Protein 1RWI (pdb70)

Radius of gyration: 24.9 Å; Cα contacts (8 Å, |Δi|>4): 1500; chains: 2; bounding box: 54×51×71 Å

CATH classification: 2.120.10.30

Solvent-accessible surface area: 21336 Å² total; per-residue (Å²): 92,66,72,13,90,25,105,68,47,147,34,181,10,12,0,10,3,8,7,22,21,105,82,40,27,6,7,0,0,3,17,25,162,161,7,56,0,0,55,26,100,63,80,68,24,50,21,93,54,9,90,39,0,4,11,12,14,25,35,72,82,16,22,3,21,0,0,1,26,80,63,63,0,2,11,7,54,70,78,38,103,120,38,78,77,37,58,25,101,51,12,43,52,0,3,10,11,9,27,25,117,158,20,5,6,5,0,0,0,5,14,59,73,50,0,0,58,6,52,70,89,40,167,104,39,79,81,27,79,24,94,59,17,57,15,0,18,5,8,7,20,18,104,85,31,12,5,8,0,0,0,13,48,57,39,50,1,0,44,9,39,46,132,50,101,90,46,52,84,26,58,20,82,136,16,21,13,0,6,7,15,11,22,11,96,51,13,6,3,9,0,0,9,76,61,51,70,70,1,9,70,8,102,72,86,35,110,91,18,78,81,11,100,25,120,38,20,66,38,0,9,10,10,10,27,26,55,41,61,7,6,9,0,0,0,40,40,60,45,50,0,0,58,31,74,23,127,132,133,54,65,151,78,216,97,45,67,80,14,94,39,84,83,49,142,42,69,13,19,0,12,3,11,7,24,16,59,21,39,24,5,8,0,0,2,39,23,144,69,15,82,0,0,54,22,80,82,26,73,68,28,51,20,101,59,6,78,35,0,17,11,9,11,18,26,63,81,17,24,5,19,0,0,0,42,77,61,51,0,0,11,7,53,73,85,38,105,119,46,78,86,41,65,26,105,48,12,52,98,0,21,12,11,9,24,18,112,156,17,4,4,5,0,0,0,63,31,58,73,53,0,0,62,5,52,73,92,33,76,108,41,75,78,19,60,22,89,61,14,55,43,0,33,5,8,8,22,20,102,84,29,22,5,8,0,0,0,24,81,58,75,54,0,0,44,8,52,54,111,50,90,86,41,54,82,28,61,22,75,136,15,75,30,0,9,6,14,8,21,10,104,53,17,6,3,12,0,0,8,23,86,61,66,58,0,8,68,6,102,72,90,35,111,87,19,78,85,10,103,23,100,60,17,65,46,0,47,11,8,9,23,23,42,17,62,6,6,11,0,0,0,63,41,61,70,51,0,0,67,21,63,22,129,47,95,66,18,41,53,52

B-factor: mean 26.28, std 7.86, range [11.25, 54.92]

Secondary structure (DSSP, 8-state):
-EEE----S--S---EEEEEE-TT--EEEEE-SSS-EEEEE--EEE----S--S---EEE-TT--EEEEETTTEEEEE-TT-S--EE----S--SEEEEEE-TT--EEEEEGGGTEEEEE-TT-SS-EE----S--S--EEEE-TT--EEEEEGGGTEEEEE-TTT--EEE---SS--SEEEEEE-TT--EEEEETTTTEEEEE-TT-S--EE----S---EEEEEE-TT--EEEEEGGGTEEEEEPPPGGGG---/-EE----S-SS---EEEEEE-TT--EEEEE-SSS-EEEEE--EE----S--S---EEE-TT--EEEEETTTEEEEE-TT-S--EE----S-SSEEEEEE-TT--EEEEEGGGTEEEEE-TT--S-EE----S--S---EEE-TT--EEEEEGGGTEEEEE-TTT--EEE---SS--SEEEEEE-TT--EEEEETTTS-EEEE-TT-S--EE----S-S-EEEEEE-TT--EEEEEGGGTEEEEEPPPGGGS---

Foldseek 3Di:
DDFDPLDDDDDQQLFQEWEAEPLRWIWTWRADCDIFIAIRVGDTQQDPDAGGKAEWYAAHQGKIWIAHQVFWIWIDGPPHNDIDTAQDPDAHGWHAWEAANQGKIWICSQVVQWIWIAGPPGNDIDTQPDPDAHRWHYWEAEHQGKIWICSQVVQFIWIQDPVVSDIDTAQEPPGHRWAEWYAAHQRKIWIDHQPDQWIWIDGPPDNYIDTDPDPDADRFHYWYADQLRKIWTCRSVVSTIDIDGDPPVSNDDD/DKDFDDAPPDPDQQLFAEWEAEQLGKIWTWRADQPIWIWIVNVIDTALDPRAGRKAAWYAANQRKIWIDGQVFWIWIDGPPDNDIDTAQDPDQHGWHAWEAENQRKIWICSQVVQWIWIDGVPDNDIDTQPDPDAHRWHYWEAENLGKIWIRSQVVQWIWIQDPVPSDIDTDQEDPGHRWAAWYAAHQRKIWTARQVVQWIWIDGPPDNYIGTDPDPDAHRFHYWYAYQLRKIWTCRSVVSTIMIDGDDPVSNDPD

InterPro domains:
  IPR000719 Protein kinase domain [PF00069] (15-262)
  IPR000719 Protein kinase domain [PS50011] (15-276)
  IPR000719 Protein kinase domain [SM00220] (15-276)
  IPR001258 NHL repeat [PF01436] (468-489)
  IPR001258 NHL repeat [PF01436] (509-535)
  IPR001258 NHL repeat [PF01436] (551-577)
  IPR001258 NHL repeat [PF01436] (596-619)
  IPR001258 NHL repeat [PF01436] (635-661)
  IPR001258 NHL repeat [PS51125] (414-456)
  IPR001258 NHL repeat [PS51125] (461-497)
  IPR001258 NHL repeat [PS51125] (498-539)
  IPR001258 NHL repeat [PS51125] (540-581)
  IPR001258 NHL repeat [PS51125] (582-623)
  IPR001258 NHL repeat [PS51125] (624-664)
  IPR008271 Serine/threonine-protein kinase, active site [PS00108] (134-146)
  IPR011009 Protein kinase-like domain superfamily [SSF56112] (12-276)
  IPR011042 Six-bladed beta-propeller, TolB-like [G3DSA:2.120.10.30] (403-664)
 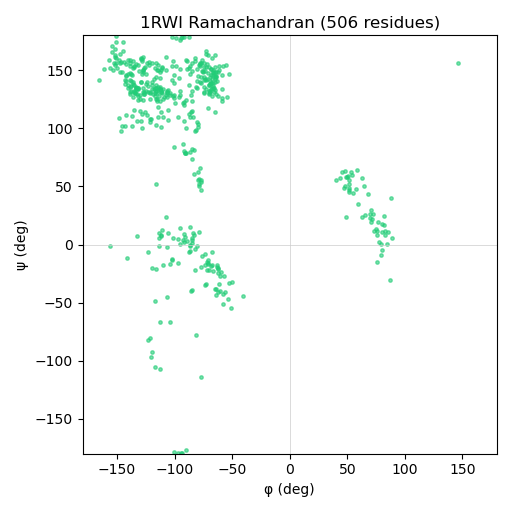 IPR017441 Protein kinase, ATP binding site [PS00107] (21-44)
  IPR035016 Protein kinase PknD, NHL repeat domain [cd14952] (414-663)

GO terms:
  GO:0004672 protein kinase activity (F, IDA)
  GO:0004674 protein serine/threonine kinase activity (F, IDA)
  GO:0030145 manganese ion binding (F, IDA)
  GO:0045717 negative regulation of fatty acid biosynthetic process (P, IDA)
  GO:0016036 cellular response to phosphate starvation (P, IDA)
  GO:0005576 extracellular region (C, HDA)
  GO:0005886 plasma membrane (C, HDA)
  GO:0005515 protein binding (F, IPI)
  GO:0106310 protein serine kinase activity (F, EXP)

Organism: Mycobacterium tuberculosis (strain ATCC 25618 / H37Rv) (NCBI:txid83332)

Nearest PDB structures (foldseek):
  1rwi-assembly1_B  TM=9.974E-01  e=2.383E-46  Mycobacterium tuberculosis
  1rwl-assembly1_A  TM=9.803E-01  e=3.860E-46  Mycobacterium tuberculosis
  6qsd-assembly1_A  TM=9.602E-01  e=9.774E-35  synthetic construct
  6rem-assembly1_A  TM=9.540E-01  e=2.431E-34  synthetic construct
  7zcj-assembly1_A  TM=9.546E-01  e=5.430E-34  synthetic construct

Structure (mmCIF, N/CA/C/O backbone):
data_1RWI
#
_entry.id   1RWI
#
_cell.length_a   43.9400
_cell.length_b   94.5800
_cell.length_c   71.7700
_cell.angle_alpha   90.0000
_cell.angle_beta   98.1000
_cell.angle_gamma   90.0000
#
_symmetry.space_group_name_H-M   'P 1 21 1'
#
loop_
_entity.id
_entity.type
_entity.pdbx_description
1 polymer 'Serine/threonine-protein kinase pknD'
2 non-polymer 'CADMIUM ION'
3 water water
#
loop_
_atom_site.group_PDB
_atom_site.id
_atom_site.type_symbol
_atom_site.label_atom_id
_atom_site.label_alt_id
_atom_site.label_comp_id
_atom_site.label_asym_id
_atom_site.label_entity_id
_atom_site.label_seq_id
_atom_site.pdbx_PDB_ins_code
_atom_site.Cartn_x
_atom_site.Cartn_y
_atom_site.Cartn_z
_atom_site.occupancy
_atom_site.B_iso_or_equiv
_atom_site.auth_seq_id
_atom_site.auth_comp_id
_atom_site.auth_asym_id
_atom_site.auth_atom_id
_atom_site.pdbx_PDB_model_num
ATOM 1 N N . GLN A 1 12 ? 1.511 18.285 38.178 1.00 39.10 12 GLN B N 1
ATOM 2 C CA . GLN A 1 12 ? 1.611 17.080 39.087 1.00 38.76 12 GLN B CA 1
ATOM 3 C C . GLN A 1 12 ? 0.726 15.904 38.653 1.00 38.64 12 GLN B C 1
ATOM 4 O O . GLN A 1 12 ? -0.475 16.059 38.459 1.00 38.49 12 GLN B O 1
ATOM 10 N N . THR A 1 13 ? 1.333 14.722 38.567 1.00 38.21 13 THR B N 1
ATOM 11 C CA . THR A 1 13 ? 0.720 13.523 38.001 1.00 38.40 13 THR B CA 1
ATOM 12 C C . THR A 1 13 ? 0.966 12.284 38.895 1.00 37.92 13 THR B C 1
ATOM 13 O O . THR A 1 13 ? 2.107 12.016 39.275 1.00 36.83 13 THR B O 1
ATOM 17 N N . VAL A 1 14 ? -0.094 11.535 39.211 1.00 37.91 14 VAL B N 1
ATOM 18 C CA . VAL A 1 14 ? 0.027 10.243 39.909 1.00 37.91 14 VAL B CA 1
ATOM 19 C C . VAL A 1 14 ? 0.288 9.129 38.882 1.00 38.63 14 VAL B C 1
ATOM 20 O O . VAL A 1 14 ? -0.487 8.957 37.940 1.00 38.43 14 VAL B O 1
ATOM 24 N N . LEU A 1 15 ? 1.389 8.395 39.052 1.00 38.98 15 LEU B N 1
ATOM 25 C CA . LEU A 1 15 ? 1.738 7.290 38.170 1.00 39.84 15 LEU B CA 1
ATOM 26 C C . LEU A 1 15 ? 0.763 6.122 38.340 1.00 40.84 15 LEU B C 1
ATOM 27 O O . LEU A 1 15 ? 0.368 5.800 39.462 1.00 40.28 15 LEU B O 1
ATOM 32 N N . PRO A 1 16 ? 0.371 5.496 37.230 1.00 42.27 16 PRO B N 1
ATOM 33 C CA . PRO A 1 16 ? -0.611 4.410 37.274 1.00 43.30 16 PRO B CA 1
ATOM 34 C C . PRO A 1 16 ? 0.033 3.067 37.615 1.00 44.24 16 PRO B C 1
ATOM 35 O O . PRO A 1 16 ? 0.329 2.275 36.721 1.00 44.43 16 PRO B O 1
ATOM 39 N N . PHE A 1 17 ? 0.264 2.824 38.900 1.00 45.65 17 PHE B N 1
ATOM 40 C CA . PHE A 1 17 ? 0.769 1.531 39.352 1.00 46.66 17 PHE B CA 1
ATOM 41 C C . PHE A 1 17 ? -0.454 0.688 39.632 1.00 48.48 17 PHE B C 1
ATOM 42 O O . PHE A 1 17 ? -0.870 0.522 40.783 1.00 49.22 17 PHE B O 1
ATOM 50 N N . THR A 1 18 ? -1.019 0.172 38.543 1.00 50.19 18 THR B N 1
ATOM 51 C CA . THR A 1 18 ? -2.272 -0.576 38.544 1.00 51.40 18 THR B CA 1
ATOM 52 C C . THR A 1 18 ? -2.017 -1.969 37.953 1.00 52.01 18 THR B C 1
ATOM 53 O O . THR A 1 18 ? -1.036 -2.177 37.220 1.00 52.91 18 THR B O 1
ATOM 57 N N . GLY A 1 19 ? -2.882 -2.924 38.287 1.00 52.40 19 GLY B N 1
ATOM 58 C CA . GLY A 1 19 ? -2.750 -4.282 37.787 1.00 52.51 19 GLY B CA 1
ATOM 59 C C . GLY A 1 19 ? -1.853 -5.115 38.681 1.00 52.52 19 GLY B C 1
ATOM 60 O O . GLY A 1 19 ? -1.029 -5.893 38.182 1.00 52.79 19 GLY B O 1
ATOM 61 N N . ILE A 1 20 ? -1.997 -4.929 39.999 1.00 52.40 20 ILE B N 1
ATOM 62 C CA . ILE A 1 20 ? -1.275 -5.723 41.004 1.00 52.05 20 ILE B CA 1
ATOM 63 C C . ILE A 1 20 ? -2.192 -6.088 42.177 1.00 51.72 20 ILE B C 1
ATOM 64 O O . ILE A 1 20 ? -3.082 -5.315 42.536 1.00 51.47 20 ILE B O 1
ATOM 69 N N . ASP A 1 21 ? -1.964 -7.265 42.775 1.00 51.35 21 ASP B N 1
ATOM 70 C CA . ASP A 1 21 ? -2.809 -7.749 43.886 1.00 50.80 21 ASP B CA 1
ATOM 71 C C . ASP A 1 21 ? -2.557 -6.978 45.188 1.00 49.75 21 ASP B C 1
ATOM 72 O O . ASP A 1 21 ? -3.487 -6.734 45.977 1.00 50.18 21 ASP B O 1
ATOM 77 N N . PHE A 1 22 ? -1.299 -6.576 45.369 1.00 47.76 22 PHE B N 1
ATOM 78 C CA . PHE A 1 22 ? -0.742 -6.206 46.668 1.00 45.86 22 PHE B CA 1
ATOM 79 C C . PHE A 1 22 ? -0.679 -4.693 46.847 1.00 44.26 22 PHE B C 1
ATOM 80 O O . PHE A 1 22 ? -0.656 -3.946 45.870 1.00 44.11 22 PHE B O 1
ATOM 88 N N . ARG A 1 23 ? -0.637 -4.262 48.105 1.00 41.99 23 ARG B N 1
ATOM 89 C CA . ARG A 1 23 ? -0.489 -2.851 48.450 1.00 40.57 23 ARG B CA 1
ATOM 90 C C . ARG A 1 23 ? 0.887 -2.368 47.979 1.00 37.71 23 ARG B C 1
ATOM 91 O O . ARG A 1 23 ? 1.891 -3.049 48.193 1.00 37.35 23 ARG B O 1
ATOM 99 N N . LEU A 1 24 ? 0.939 -1.211 47.314 1.00 34.46 24 LEU B N 1
ATOM 100 C CA . LEU A 1 24 ? 2.183 -0.784 46.665 1.00 31.75 24 LEU B CA 1
ATOM 101 C C . LEU A 1 24 ? 3.290 -0.532 47.706 1.00 29.29 24 LEU B C 1
ATOM 102 O O . LEU A 1 24 ? 4.434 -0.926 47.503 1.00 28.86 24 LEU B O 1
ATOM 107 N N . SER A 1 25 ? 2.923 0.132 48.793 1.00 27.51 25 SER B N 1
ATOM 108 C CA . SER A 1 25 ? 3.808 0.385 49.930 1.00 26.25 25 SER B CA 1
ATOM 109 C C . SER A 1 25 ? 5.208 0.829 49.494 1.00 25.31 25 SER B C 1
ATOM 110 O O . SER A 1 25 ? 6.212 0.206 49.857 1.00 23.83 25 SER B O 1
ATOM 113 N N . PRO A 1 26 ? 5.297 1.915 48.722 1.00 23.73 26 PRO B N 1
ATOM 114 C CA . PRO A 1 26 ? 6.575 2.305 48.126 1.00 23.52 26 PRO B CA 1
ATOM 115 C C . PRO A 1 26 ? 7.590 2.737 49.187 1.00 22.54 26 PRO B C 1
ATOM 116 O O . PRO A 1 26 ? 7.210 3.512 50.042 1.00 23.19 26 PRO B O 1
ATOM 120 N N . SER A 1 27 ? 8.832 2.280 49.099 1.00 22.42 27 SER B N 1
ATOM 121 C CA . SER A 1 27 ? 9.905 2.720 49.999 1.00 22.61 27 SER B CA 1
ATOM 122 C C . SER A 1 27 ? 11.106 3.307 49.272 1.00 23.16 27 SER B C 1
ATOM 123 O O . SER A 1 27 ? 12.016 3.809 49.904 1.00 23.60 27 SER B O 1
ATOM 126 N N . GLY A 1 28 ? 11.101 3.235 47.950 1.00 22.06 28 GLY B N 1
ATOM 127 C CA . GLY A 1 28 ? 12.209 3.674 47.133 1.00 21.71 28 GLY B CA 1
ATOM 128 C C . GLY A 1 28 ? 11.684 3.870 45.716 1.00 21.01 28 GLY B C 1
ATOM 129 O O . GLY A 1 28 ? 10.709 3.244 45.333 1.00 20.25 28 GLY B O 1
ATOM 130 N N . VAL A 1 29 ? 12.312 4.783 44.976 1.00 20.72 29 VAL B N 1
ATOM 131 C CA . VAL A 1 29 ? 11.934 5.083 43.589 1.00 20.89 29 VAL B CA 1
ATOM 132 C C . VAL A 1 29 ? 13.178 5.371 42.765 1.00 20.77 29 VAL B C 1
ATOM 133 O O . VAL A 1 29 ? 14.116 6.011 43.232 1.00 19.40 29 VAL B O 1
ATOM 137 N N . ALA A 1 30 ? 13.161 4.900 41.520 1.00 21.74 30 ALA B N 1
ATOM 138 C CA . ALA A 1 30 ? 14.251 5.110 40.596 1.00 21.95 30 ALA B CA 1
ATOM 139 C C . ALA A 1 30 ? 13.707 5.148 39.165 1.00 22.35 30 ALA B C 1
ATOM 140 O O . ALA A 1 30 ? 12.688 4.557 38.853 1.00 22.90 30 ALA B O 1
ATOM 142 N N . VAL A 1 31 ? 14.409 5.875 38.323 1.00 23.75 31 VAL B N 1
ATOM 143 C CA . VAL A 1 31 ? 14.056 6.056 36.925 1.00 24.54 31 VAL B CA 1
ATOM 144 C C . VAL A 1 31 ? 15.304 5.840 36.066 1.00 24.99 31 VAL B C 1
ATOM 145 O O . VAL A 1 31 ? 16.351 6.397 36.345 1.00 24.81 31 VAL B O 1
ATOM 149 N N . ASP A 1 32 ? 15.195 5.003 35.030 1.00 26.99 32 ASP B N 1
ATOM 150 C CA . ASP A 1 32 ? 16.298 4.713 34.127 1.00 28.62 32 ASP B CA 1
ATOM 151 C C . ASP A 1 32 ? 16.261 5.624 32.900 1.00 30.50 32 ASP B C 1
ATOM 152 O O . ASP A 1 32 ? 15.391 6.486 32.794 1.00 29.55 32 ASP B O 1
ATOM 157 N N . SER A 1 33 ? 17.244 5.410 32.019 1.00 32.77 33 SER B N 1
ATOM 158 C CA . SER A 1 33 ? 17.400 6.074 30.709 1.00 34.19 33 SER B CA 1
ATOM 159 C C . SER A 1 33 ? 16.127 6.272 29.922 1.00 34.82 33 SER B C 1
ATOM 160 O O . SER A 1 33 ? 15.928 7.347 29.339 1.00 36.84 33 SER B O 1
ATOM 163 N N . ALA A 1 34 ? 15.303 5.226 29.882 1.00 34.77 34 ALA B N 1
ATOM 164 C CA . ALA A 1 34 ? 14.104 5.132 29.061 1.00 34.62 34 ALA B CA 1
ATOM 165 C C . ALA A 1 34 ? 12.822 5.585 29.727 1.00 34.05 34 ALA B C 1
ATOM 166 O O . ALA A 1 34 ? 11.742 5.358 29.177 1.00 35.05 34 ALA B O 1
ATOM 168 N N . GLY A 1 35 ? 12.913 6.192 30.913 1.00 32.28 35 GLY B N 1
ATOM 169 C CA . GLY A 1 35 ? 11.731 6.574 31.665 1.00 31.03 35 GLY B CA 1
ATOM 170 C C . GLY A 1 35 ? 10.929 5.469 32.333 1.00 29.51 35 GLY B C 1
ATOM 171 O O . GLY A 1 35 ? 9.806 5.722 32.757 1.00 28.53 35 GLY B O 1
ATOM 172 N N . ASN A 1 36 ? 11.468 4.252 32.405 1.00 28.82 36 ASN B N 1
ATOM 173 C CA . ASN A 1 36 ? 10.835 3.184 33.182 1.00 27.83 36 ASN B CA 1
ATOM 174 C C . ASN A 1 36 ? 10.919 3.584 34.669 1.00 26.72 36 ASN B C 1
ATOM 175 O O . ASN A 1 36 ? 11.917 4.063 35.062 1.00 25.79 36 ASN B O 1
ATOM 180 N N . VAL A 1 37 ? 9.896 3.385 35.474 1.00 26.84 37 VAL B N 1
ATOM 181 C CA . VAL A 1 37 ? 9.963 3.777 36.896 1.00 26.87 37 VAL B CA 1
ATOM 182 C C . VAL A 1 37 ? 9.984 2.502 37.758 1.00 27.08 37 VAL B C 1
ATOM 183 O O . VAL A 1 37 ? 9.186 1.613 37.547 1.00 28.14 37 VAL B O 1
ATOM 187 N N . TYR A 1 38 ? 10.922 2.430 38.693 1.00 26.88 38 TYR B N 1
ATOM 188 C CA . TYR A 1 38 ? 11.093 1.260 39.542 1.00 26.97 38 TYR B CA 1
ATOM 189 C C . TYR A 1 38 ? 10.805 1.696 40.983 1.00 26.24 38 TYR B C 1
ATOM 190 O O . TYR A 1 38 ? 11.292 2.742 41.438 1.00 24.45 38 TYR B O 1
ATOM 199 N N . VAL A 1 39 ? 10.030 0.878 41.688 1.00 26.24 39 VAL B N 1
ATOM 200 C CA . VAL A 1 39 ? 9.643 1.148 43.062 1.00 26.11 39 VAL B CA 1
ATOM 201 C C . VAL A 1 39 ? 9.896 -0.129 43.900 1.00 25.38 39 VAL B C 1
ATOM 202 O O . VAL A 1 39 ? 9.562 -1.229 43.468 1.00 25.60 39 VAL B O 1
ATOM 206 N N . THR A 1 40 ? 10.494 0.028 45.074 1.00 24.22 40 THR B N 1
ATOM 207 C CA . THR A 1 40 ? 10.499 -1.039 46.074 1.00 23.71 40 THR B CA 1
ATOM 208 C C . THR A 1 40 ? 9.171 -1.024 46.807 1.00 23.51 40 THR B C 1
ATOM 209 O O . THR A 1 40 ? 8.682 0.020 47.209 1.00 23.73 40 THR B O 1
ATOM 213 N N . SER A 1 41 ? 8.594 -2.202 46.974 1.00 24.27 41 SER B N 1
ATOM 214 C CA . SER A 1 41 ? 7.316 -2.391 47.612 1.00 24.82 41 SER B CA 1
ATOM 215 C C . SER A 1 41 ? 7.609 -3.079 48.934 1.00 25.95 41 SER B C 1
ATOM 216 O O . SER A 1 41 ? 8.024 -4.235 48.962 1.00 25.69 41 SER B O 1
ATOM 219 N N . GLU A 1 42 ? 7.414 -2.331 50.007 1.00 27.55 42 GLU B N 1
ATOM 220 C CA . GLU A 1 42 ? 7.889 -2.695 51.330 1.00 29.38 42 GLU B CA 1
ATOM 221 C C . GLU A 1 42 ? 6.847 -3.510 52.071 1.00 31.07 42 GLU B C 1
ATOM 222 O O . GLU A 1 42 ? 5.858 -2.976 52.576 1.00 32.01 42 GLU B O 1
ATOM 228 N N . GLY A 1 43 ? 7.051 -4.817 52.082 1.00 32.85 43 GLY B N 1
ATOM 229 C CA . GLY A 1 43 ? 6.303 -5.725 52.931 1.00 33.51 43 GLY B CA 1
ATOM 230 C C . GLY A 1 43 ? 7.197 -6.862 53.393 1.00 34.11 43 GLY B C 1
ATOM 231 O O . GLY A 1 43 ? 8.358 -6.990 52.961 1.00 34.15 43 GLY B O 1
ATOM 232 N N . MET A 1 44 ? 6.675 -7.699 54.278 1.00 35.35 44 MET B N 1
ATOM 233 C CA . MET A 1 44 ? 7.430 -8.911 54.730 1.00 36.42 44 MET B CA 1
ATOM 234 C C . MET A 1 44 ? 7.832 -9.695 53.456 1.00 35.83 44 MET B C 1
ATOM 235 O O . MET A 1 44 ? 8.987 -10.117 53.283 1.00 35.69 44 MET B O 1
ATOM 240 N N . TYR A 1 45 ? 6.825 -9.851 52.582 1.00 34.77 45 TYR B N 1
ATOM 241 C CA . TYR A 1 45 ? 7.104 -10.180 51.176 1.00 34.03 45 TYR B CA 1
ATOM 242 C C . TYR A 1 45 ? 7.528 -8.937 50.355 1.00 31.95 45 TYR B C 1
ATOM 243 O O . TYR A 1 45 ? 6.707 -8.134 49.955 1.00 31.67 45 TYR B O 1
ATOM 252 N N . GLY A 1 46 ? 8.812 -8.805 50.069 1.00 30.18 46 GLY B N 1
ATOM 253 C CA . GLY A 1 46 ? 9.300 -7.643 49.348 1.00 28.44 46 GLY B CA 1
ATOM 254 C C . GLY A 1 46 ? 9.219 -7.797 47.839 1.00 27.86 46 GLY B C 1
ATOM 255 O O . GLY A 1 46 ? 9.407 -8.897 47.289 1.00 26.55 46 GLY B O 1
ATOM 256 N N . ARG A 1 47 ? 8.975 -6.687 47.153 1.00 26.80 47 ARG B N 1
ATOM 257 C CA . ARG A 1 47 ? 9.010 -6.676 45.692 1.00 27.05 47 ARG B CA 1
ATOM 258 C C . ARG A 1 47 ? 9.683 -5.410 45.135 1.00 27.27 47 ARG B C 1
ATOM 259 O O . ARG A 1 47 ? 9.761 -4.375 45.808 1.00 25.23 47 ARG B O 1
ATOM 267 N N . VAL A 1 48 ? 10.189 -5.522 43.911 1.00 27.46 48 VAL B N 1
ATOM 268 C CA . VAL A 1 48 ? 10.553 -4.371 43.097 1.00 27.72 48 VAL B CA 1
ATOM 269 C C . VAL A 1 48 ? 9.593 -4.412 41.912 1.00 29.88 48 VAL B C 1
ATOM 270 O O . VAL A 1 48 ? 9.566 -5.397 41.153 1.00 28.86 48 VAL B O 1
ATOM 274 N N . VAL A 1 49 ? 8.782 -3.359 41.795 1.00 31.34 49 VAL B N 1
ATOM 275 C CA . VAL A 1 49 ? 7.795 -3.196 40.734 1.00 32.77 49 VAL B CA 1
ATOM 276 C C . VAL A 1 49 ? 8.321 -2.215 39.679 1.00 33.56 49 VAL B C 1
ATOM 277 O O . VAL A 1 49 ? 8.958 -1.206 40.005 1.00 32.96 49 VAL B O 1
ATOM 281 N N . LYS A 1 50 ? 8.051 -2.505 38.413 1.00 34.17 50 LYS B N 1
ATOM 282 C CA . LYS A 1 50 ? 8.470 -1.647 37.311 1.00 34.77 50 LYS B CA 1
ATOM 283 C C . LYS A 1 50 ? 7.247 -1.185 36.507 1.00 35.74 50 LYS B C 1
ATOM 284 O O . LYS A 1 50 ? 6.410 -1.991 36.125 1.00 35.00 50 LYS B O 1
ATOM 290 N N . LEU A 1 51 ? 7.157 0.122 36.261 1.00 36.49 51 LEU B N 1
ATOM 291 C CA . LEU A 1 51 ? 6.150 0.706 35.370 1.00 37.06 51 LEU B CA 1
ATOM 292 C C . LEU A 1 51 ? 6.848 1.105 34.069 1.00 37.46 51 LEU B C 1
ATOM 293 O O . LEU A 1 51 ? 7.630 2.048 34.049 1.00 37.13 51 LEU B O 1
ATOM 298 N N . ALA A 1 52 ? 6.603 0.354 32.991 1.00 38.12 52 ALA B N 1
ATOM 299 C CA . ALA A 1 52 ? 7.239 0.628 31.692 1.00 38.25 52 ALA B CA 1
ATOM 300 C C . ALA A 1 52 ? 6.460 1.683 30.921 1.00 38.18 52 ALA B C 1
ATOM 301 O O . ALA A 1 52 ? 5.442 2.181 31.405 1.00 38.68 52 ALA B O 1
ATOM 303 N N . THR A 1 58 ? 2.990 -2.439 34.060 1.00 45.52 58 THR B N 1
ATOM 304 C CA . THR A 1 58 ? 3.337 -2.963 35.392 1.00 45.97 58 THR B CA 1
ATOM 305 C C . THR A 1 58 ? 3.857 -4.418 35.392 1.00 45.16 58 THR B C 1
ATOM 306 O O . THR A 1 58 ? 3.117 -5.335 35.040 1.00 45.29 58 THR B O 1
ATOM 310 N N . THR A 1 59 ? 5.121 -4.622 35.777 1.00 43.62 59 THR B N 1
ATOM 311 C CA . THR A 1 59 ? 5.635 -5.959 36.078 1.00 42.74 59 THR B CA 1
ATOM 312 C C . THR A 1 59 ? 6.302 -6.005 37.463 1.00 41.77 59 THR B C 1
ATOM 313 O O . THR A 1 59 ? 6.848 -5.013 37.935 1.00 41.24 59 THR B O 1
ATOM 317 N N . VAL A 1 60 ? 6.251 -7.168 38.101 1.00 40.15 60 VAL B N 1
ATOM 318 C CA . VAL A 1 60 ? 7.054 -7.428 39.283 1.00 38.92 60 VAL B CA 1
ATOM 319 C C . VAL A 1 60 ? 8.349 -8.088 38.814 1.00 38.10 60 VAL B C 1
ATOM 320 O O . VAL A 1 60 ? 8.325 -9.123 38.148 1.00 37.96 60 VAL B O 1
ATOM 324 N N . LEU A 1 61 ? 9.483 -7.468 39.124 1.00 36.82 61 LEU B N 1
ATOM 325 C CA . LEU A 1 61 ? 10.796 -7.966 38.736 1.00 36.54 61 LEU B CA 1
ATOM 326 C C . LEU A 1 61 ? 11.116 -9.304 39.463 1.00 36.28 61 LEU B C 1
ATOM 327 O O . LEU A 1 61 ? 10.674 -9.490 40.599 1.00 35.57 61 LEU B O 1
ATOM 332 N N . PRO A 1 62 ? 11.859 -10.220 38.884 1.00 35.43 62 PRO B N 1
ATOM 333 C CA . PRO A 1 62 ? 12.099 -11.544 39.503 1.00 34.96 62 PRO B CA 1
ATOM 334 C C . PRO A 1 62 ? 13.229 -11.565 40.531 1.00 34.33 62 PRO B C 1
ATOM 335 O O . PRO A 1 62 ? 14.239 -12.263 40.369 1.00 33.96 62 PRO B O 1
ATOM 339 N N . PHE A 1 63 ? 13.063 -10.776 41.591 1.00 33.31 63 PHE B N 1
ATOM 340 C CA . PHE A 1 63 ? 13.972 -10.844 42.735 1.00 32.38 63 PHE B CA 1
ATOM 341 C C . PHE A 1 63 ? 13.393 -11.929 43.646 1.00 31.81 63 PHE B C 1
ATOM 342 O O . PHE A 1 63 ? 12.182 -12.134 43.661 1.00 32.63 63 PHE B O 1
ATOM 350 N N . ASN A 1 64 ? 14.243 -12.587 44.420 1.00 31.46 64 ASN B N 1
ATOM 351 C CA . ASN A 1 64 ? 13.802 -13.608 45.370 1.00 30.68 64 ASN B CA 1
ATOM 352 C C . ASN A 1 64 ? 14.299 -13.271 46.784 1.00 28.96 64 ASN B C 1
ATOM 353 O O . ASN A 1 64 ? 15.472 -12.991 46.983 1.00 27.68 64 ASN B O 1
ATOM 358 N N . GLY A 1 65 ? 13.414 -13.344 47.762 1.00 27.97 65 GLY B N 1
ATOM 359 C CA . GLY A 1 65 ? 13.835 -13.299 49.154 1.00 27.82 65 GLY B CA 1
ATOM 360 C C . GLY A 1 65 ? 14.083 -11.893 49.688 1.00 27.47 65 GLY B C 1
ATOM 361 O O . GLY A 1 65 ? 14.843 -11.719 50.654 1.00 28.68 65 GLY B O 1
ATOM 362 N N . LEU A 1 66 ? 13.447 -10.891 49.084 1.00 26.37 66 LEU B N 1
ATOM 363 C CA . LEU A 1 66 ? 13.500 -9.524 49.622 1.00 25.14 66 LEU B CA 1
ATOM 364 C C . LEU A 1 66 ? 12.623 -9.402 50.860 1.00 24.25 66 LEU B C 1
ATOM 365 O O . LEU A 1 66 ? 11.461 -9.768 50.850 1.00 24.27 66 LEU B O 1
ATOM 370 N N . TYR A 1 67 ? 13.181 -8.853 51.921 1.00 23.27 67 TYR B N 1
ATOM 371 C CA . TYR A 1 67 ? 12.475 -8.677 53.164 1.00 22.36 67 TYR B CA 1
ATOM 372 C C . TYR A 1 67 ? 12.549 -7.170 53.520 1.00 20.93 67 TYR B C 1
ATOM 373 O O . TYR A 1 67 ? 13.616 -6.686 53.815 1.00 20.25 67 TYR B O 1
ATOM 382 N N . GLN A 1 68 ? 11.420 -6.479 53.471 1.00 21.00 68 GLN B N 1
ATOM 383 C CA . GLN A 1 68 ? 11.357 -5.023 53.687 1.00 21.21 68 GLN B CA 1
ATOM 384 C C . GLN A 1 68 ? 12.419 -4.275 52.872 1.00 20.67 68 GLN B C 1
ATOM 385 O O . GLN A 1 68 ? 13.331 -3.645 53.405 1.00 21.54 68 GLN B O 1
ATOM 391 N N . PRO A 1 69 ? 12.334 -4.358 51.553 1.00 20.72 69 PRO B N 1
ATOM 392 C CA . PRO A 1 69 ? 13.294 -3.643 50.723 1.00 20.13 69 PRO B CA 1
ATOM 393 C C . PRO A 1 69 ? 13.138 -2.122 50.895 1.00 19.51 69 PRO B C 1
ATOM 394 O O . PRO A 1 69 ? 12.022 -1.615 51.084 1.00 19.59 69 PRO B O 1
ATOM 398 N N . GLN A 1 70 ? 14.285 -1.462 50.884 1.00 20.53 70 GLN B N 1
ATOM 399 C CA . GLN A 1 70 ? 14.476 -0.048 51.147 1.00 21.17 70 GLN B CA 1
ATOM 400 C C . GLN A 1 70 ? 14.931 0.653 49.867 1.00 21.80 70 GLN B C 1
ATOM 401 O O . GLN A 1 70 ? 14.152 0.785 48.941 1.00 25.50 70 GLN B O 1
ATOM 407 N N . GLY A 1 71 ? 16.185 1.046 49.781 1.00 22.06 71 GLY B N 1
ATOM 408 C CA . GLY A 1 71 ? 16.686 1.825 48.668 1.00 21.47 71 GLY B CA 1
ATOM 409 C C . GLY A 1 71 ? 16.885 1.017 47.396 1.00 21.13 71 GLY B C 1
ATOM 410 O O . GLY A 1 71 ? 17.183 -0.186 47.438 1.00 19.49 71 GLY B O 1
ATOM 411 N N . LEU A 1 72 ? 16.716 1.700 46.269 1.00 20.85 72 LEU B N 1
ATOM 412 C CA . LEU A 1 72 ? 17.054 1.109 44.984 1.00 21.90 72 LEU B CA 1
ATOM 413 C C . LEU A 1 72 ? 17.625 2.168 44.050 1.00 22.11 72 LEU B C 1
ATOM 414 O O . LEU A 1 72 ? 17.396 3.376 44.202 1.00 18.84 72 LEU B O 1
ATOM 419 N N . ALA A 1 73 ? 18.384 1.680 43.069 1.00 21.86 73 ALA B N 1
ATOM 420 C CA . ALA A 1 73 ? 18.976 2.518 42.065 1.00 22.97 73 ALA B CA 1
ATOM 421 C C . ALA A 1 73 ? 19.050 1.691 40.790 1.00 24.93 73 ALA B C 1
ATOM 422 O O . ALA A 1 73 ? 18.959 0.452 40.818 1.00 24.23 73 ALA B O 1
ATOM 424 N N . VAL A 1 74 ? 19.144 2.388 39.668 1.00 26.34 74 VAL B N 1
ATOM 425 C CA . VAL A 1 74 ? 19.323 1.721 38.381 1.00 28.11 74 VAL B CA 1
ATOM 426 C C . VAL A 1 74 ? 20.392 2.476 37.607 1.00 29.50 74 VAL B C 1
ATOM 427 O O . VAL A 1 74 ? 20.439 3.706 37.657 1.00 28.77 74 VAL B O 1
ATOM 431 N N . ASP A 1 75 ? 21.292 1.737 36.947 1.00 30.36 75 ASP B N 1
ATOM 432 C CA . ASP A 1 75 ? 22.426 2.379 36.265 1.00 31.48 75 ASP B CA 1
ATOM 433 C C . ASP A 1 75 ? 22.116 2.475 34.777 1.00 31.46 75 ASP B C 1
ATOM 434 O O . ASP A 1 75 ? 21.023 2.102 34.350 1.00 30.51 75 ASP B O 1
ATOM 439 N N . GLY A 1 76 ? 23.066 3.010 34.014 1.00 33.10 76 GLY B N 1
ATOM 440 C CA . GLY A 1 76 ? 22.876 3.247 32.590 1.00 33.81 76 GLY B CA 1
ATOM 441 C C . GLY A 1 76 ? 22.624 1.985 31.774 1.00 34.66 76 GLY B C 1
ATOM 442 O O . GLY A 1 76 ? 22.012 2.052 30.704 1.00 35.25 76 GLY B O 1
ATOM 443 N N . ALA A 1 77 ? 23.083 0.839 32.280 1.00 34.43 77 ALA B N 1
ATOM 444 C CA . ALA A 1 77 ? 22.873 -0.459 31.614 1.00 34.14 77 ALA B CA 1
ATOM 445 C C . ALA A 1 77 ? 21.561 -1.129 31.981 1.00 33.46 77 ALA B C 1
ATOM 446 O O . ALA A 1 77 ? 21.267 -2.219 31.505 1.00 33.98 77 ALA B O 1
ATOM 448 N N . GLY A 1 78 ? 20.774 -0.489 32.846 1.00 32.63 78 GLY B N 1
ATOM 449 C CA . GLY A 1 78 ? 19.487 -1.013 33.269 1.00 31.36 78 GLY B CA 1
ATOM 450 C C . GLY A 1 78 ? 19.556 -2.041 34.409 1.00 30.30 78 GLY B C 1
ATOM 451 O O . GLY A 1 78 ? 18.557 -2.675 34.703 1.00 29.53 78 GLY B O 1
ATOM 452 N N . THR A 1 79 ? 20.726 -2.224 35.013 1.00 29.56 79 THR B N 1
ATOM 453 C CA . THR A 1 79 ? 20.855 -3.110 36.185 1.00 29.57 79 THR B CA 1
ATOM 454 C C . THR A 1 79 ? 20.200 -2.417 37.391 1.00 28.84 79 THR B C 1
ATOM 455 O O . THR A 1 79 ? 20.457 -1.239 37.628 1.00 26.93 79 THR B O 1
ATOM 459 N N . VAL A 1 80 ? 19.389 -3.171 38.141 1.00 28.11 80 VAL B N 1
ATOM 460 C CA . VAL A 1 80 ? 18.659 -2.661 39.310 1.00 27.80 80 VAL B CA 1
ATOM 461 C C . VAL A 1 80 ? 19.322 -3.202 40.582 1.00 27.44 80 VAL B C 1
ATOM 462 O O . VAL A 1 80 ? 19.651 -4.388 40.661 1.00 27.35 80 VAL B O 1
ATOM 466 N N . TYR A 1 81 ? 19.559 -2.303 41.537 1.00 26.23 81 TYR B N 1
ATOM 467 C CA . TYR A 1 81 ? 20.301 -2.576 42.759 1.00 24.95 81 TYR B CA 1
ATOM 468 C C . TYR A 1 81 ? 19.364 -2.267 43.912 1.00 24.23 81 TYR B C 1
ATOM 469 O O . TYR A 1 81 ? 18.745 -1.224 43.904 1.00 21.34 81 TYR B O 1
ATOM 478 N N . VAL A 1 82 ? 19.241 -3.175 44.879 1.00 24.02 82 VAL B N 1
ATOM 479 C CA . VAL A 1 82 ? 18.227 -3.049 45.940 1.00 24.22 82 VAL B CA 1
ATOM 480 C C . VAL A 1 82 ? 18.824 -3.474 47.253 1.00 23.28 82 VAL B C 1
ATOM 481 O O . VAL A 1 82 ? 19.511 -4.490 47.306 1.00 22.30 82 VAL B O 1
ATOM 485 N N . THR A 1 83 ? 18.583 -2.685 48.300 1.00 22.49 83 THR B N 1
ATOM 486 C CA . THR A 1 83 ? 18.961 -3.067 49.672 1.00 23.22 83 THR B CA 1
ATOM 487 C C . THR A 1 83 ? 17.726 -3.548 50.408 1.00 22.01 83 THR B C 1
ATOM 488 O O . THR A 1 83 ? 16.614 -3.145 50.111 1.00 22.36 83 THR B O 1
ATOM 492 N N . ASP A 1 84 ? 17.916 -4.402 51.405 1.00 22.07 84 ASP B N 1
ATOM 493 C CA . ASP A 1 84 ? 16.805 -4.834 52.214 1.00 22.11 84 ASP B CA 1
ATOM 494 C C . ASP A 1 84 ? 17.248 -5.187 53.644 1.00 21.69 84 ASP B C 1
ATOM 495 O O . ASP A 1 84 ? 18.420 -5.147 53.948 1.00 20.13 84 ASP B O 1
ATOM 500 N N . PHE A 1 85 ? 16.282 -5.485 54.491 1.00 22.23 85 PHE B N 1
ATOM 501 C CA . PHE A 1 85 ? 16.541 -5.753 55.912 1.00 23.57 85 PHE B CA 1
ATOM 502 C C . PHE A 1 85 ? 16.958 -7.193 56.212 1.00 24.85 85 PHE B C 1
ATOM 503 O O . PHE A 1 85 ? 17.068 -7.591 57.372 1.00 24.46 85 PHE B O 1
ATOM 511 N N . ASN A 1 86 ? 17.232 -7.970 55.167 1.00 25.97 86 ASN B N 1
ATOM 512 C CA . ASN A 1 86 ? 18.087 -9.134 55.329 1.00 26.75 86 ASN B CA 1
ATOM 513 C C . ASN A 1 86 ? 19.573 -8.742 55.259 1.00 26.91 86 ASN B C 1
ATOM 514 O O . ASN A 1 86 ? 20.442 -9.614 55.280 1.00 26.91 86 ASN B O 1
ATOM 519 N N . ASN A 1 87 ? 19.877 -7.435 55.230 1.00 25.85 87 ASN B N 1
ATOM 520 C CA . ASN A 1 87 ? 21.253 -6.928 55.319 1.00 26.42 87 ASN B CA 1
ATOM 521 C C . ASN A 1 87 ? 22.117 -7.254 54.130 1.00 26.71 87 ASN B C 1
ATOM 522 O O . ASN A 1 87 ? 23.291 -7.631 54.250 1.00 27.23 87 ASN B O 1
ATOM 527 N N . ARG A 1 88 ? 21.528 -7.088 52.965 1.00 27.66 88 ARG B N 1
ATOM 528 C CA . ARG A 1 88 ? 22.282 -7.293 51.733 1.00 28.41 88 ARG B CA 1
ATOM 529 C C . ARG A 1 88 ? 21.854 -6.328 50.651 1.00 27.87 88 ARG B C 1
ATOM 530 O O . ARG A 1 88 ? 20.810 -5.683 50.758 1.00 26.73 88 ARG B O 1
ATOM 538 N N . VAL A 1 89 ? 22.688 -6.277 49.616 1.00 27.51 89 VAL B N 1
ATOM 539 C CA . VAL A 1 89 ? 22.418 -5.576 48.374 1.00 27.30 89 VAL B CA 1
ATOM 540 C C . VAL A 1 89 ? 22.348 -6.643 47.297 1.00 27.74 89 VAL B C 1
ATOM 541 O O . VAL A 1 89 ? 23.272 -7.446 47.175 1.00 27.32 89 VAL B O 1
ATOM 545 N N . VAL A 1 90 ? 21.250 -6.680 46.559 1.00 28.20 90 VAL B N 1
ATOM 546 C CA . VAL A 1 90 ? 21.116 -7.595 45.431 1.00 29.56 90 VAL B CA 1
ATOM 547 C C . VAL A 1 90 ? 21.001 -6.808 44.125 1.00 29.99 90 VAL B C 1
ATOM 548 O O . VAL A 1 90 ? 20.525 -5.678 44.110 1.00 28.89 90 VAL B O 1
ATOM 552 N N . THR A 1 91 ? 21.483 -7.404 43.038 1.00 30.56 91 THR B N 1
ATOM 553 C CA . THR A 1 91 ? 21.368 -6.792 41.733 1.00 31.68 91 THR B CA 1
ATOM 554 C C . THR A 1 91 ? 20.739 -7.744 40.731 1.00 32.90 91 THR B C 1
ATOM 555 O O . THR A 1 91 ? 20.898 -8.972 40.822 1.00 32.13 91 THR B O 1
ATOM 559 N N . LEU A 1 92 ? 20.018 -7.164 39.780 1.00 33.49 92 LEU B N 1
ATOM 560 C CA . LEU A 1 92 ? 19.409 -7.905 38.695 1.00 34.47 92 LEU B CA 1
ATOM 561 C C . LEU A 1 92 ? 19.733 -7.171 37.388 1.00 35.38 92 LEU B C 1
ATOM 562 O O . LEU A 1 92 ? 19.195 -6.079 37.136 1.00 34.36 92 LEU B O 1
ATOM 567 N N . ALA A 1 93 ? 20.650 -7.752 36.598 1.00 36.35 93 ALA B N 1
ATOM 568 C CA . ALA A 1 93 ? 20.974 -7.248 35.255 1.00 37.16 93 ALA B CA 1
ATOM 569 C C . ALA A 1 93 ? 19.704 -7.180 34.421 1.00 37.72 93 ALA B C 1
ATOM 570 O O . ALA A 1 93 ? 18.743 -7.887 34.689 1.00 37.55 93 ALA B O 1
ATOM 572 N N . ALA A 1 94 ? 19.687 -6.309 33.419 1.00 38.96 94 ALA B N 1
ATOM 573 C CA . ALA A 1 94 ? 18.474 -6.086 32.631 1.00 39.64 94 ALA B CA 1
ATOM 574 C C . ALA A 1 94 ? 18.074 -7.373 31.907 1.00 40.30 94 ALA B C 1
ATOM 575 O O . ALA A 1 94 ? 18.906 -7.990 31.249 1.00 40.40 94 ALA B O 1
ATOM 577 N N . GLY A 1 95 ? 16.817 -7.788 32.071 1.00 41.00 95 GLY B N 1
ATOM 578 C CA . GLY A 1 95 ? 16.310 -9.011 31.470 1.00 41.84 95 GLY B CA 1
ATOM 579 C C . GLY A 1 95 ? 16.526 -10.295 32.275 1.00 42.43 95 GLY B C 1
ATOM 580 O O . GLY A 1 95 ? 15.708 -11.229 32.174 1.00 43.09 95 GLY B O 1
ATOM 581 N N . SER A 1 96 ? 17.614 -10.349 33.050 1.00 42.04 96 SER B N 1
ATOM 582 C CA . SER A 1 96 ? 18.002 -11.547 33.815 1.00 42.16 96 SER B CA 1
ATOM 583 C C . SER A 1 96 ? 16.945 -12.032 34.809 1.00 41.67 96 SER B C 1
ATOM 584 O O . SER A 1 96 ? 16.092 -11.256 35.264 1.00 41.61 96 SER B O 1
ATOM 587 N N . ASN A 1 97 ? 16.984 -13.331 35.110 1.00 40.72 97 ASN B N 1
ATOM 588 C CA . ASN A 1 97 ? 16.106 -13.919 36.128 1.00 40.70 97 ASN B CA 1
ATOM 589 C C . ASN A 1 97 ? 16.889 -14.411 37.341 1.00 39.39 97 ASN B C 1
ATOM 590 O O . ASN A 1 97 ? 16.284 -14.932 38.274 1.00 38.94 97 ASN B O 1
ATOM 595 N N . ASN A 1 98 ? 18.219 -14.260 37.300 1.00 38.24 98 ASN B N 1
ATOM 596 C CA . ASN A 1 98 ? 19.136 -14.635 38.390 1.00 37.69 98 ASN B CA 1
ATOM 597 C C . ASN A 1 98 ? 19.793 -13.424 39.062 1.00 36.57 98 ASN B C 1
ATOM 598 O O . ASN A 1 98 ? 20.787 -12.893 38.563 1.00 35.94 98 ASN B O 1
ATOM 603 N N . GLN A 1 99 ? 19.294 -13.031 40.228 1.00 35.54 99 GLN B N 1
ATOM 604 C CA . GLN A 1 99 ? 19.956 -11.980 41.004 1.00 34.71 99 GLN B CA 1
ATOM 605 C C . GLN A 1 99 ? 21.348 -12.386 41.498 1.00 34.49 99 GLN B C 1
ATOM 606 O O . GLN A 1 99 ? 21.619 -13.571 41.705 1.00 34.16 99 GLN B O 1
ATOM 612 N N . THR A 1 100 ? 22.236 -11.420 41.701 1.00 33.80 100 THR B N 1
ATOM 613 C CA . THR A 1 100 ? 23.455 -11.703 42.442 1.00 34.32 100 THR B CA 1
ATOM 614 C C . THR A 1 100 ? 23.497 -10.883 43.722 1.00 33.98 100 THR B C 1
ATOM 615 O O . THR A 1 100 ? 22.894 -9.810 43.795 1.00 33.38 100 THR B O 1
ATOM 619 N N . VAL A 1 101 ? 24.179 -11.424 44.728 1.00 33.12 101 VAL B N 1
ATOM 620 C CA . VAL A 1 101 ? 24.371 -10.753 45.998 1.00 32.95 101 VAL B CA 1
ATOM 621 C C . VAL A 1 101 ? 25.748 -10.135 45.985 1.00 32.86 101 VAL B C 1
ATOM 622 O O . VAL A 1 101 ? 26.773 -10.823 45.799 1.00 32.43 101 VAL B O 1
ATOM 626 N N . LEU A 1 102 ? 25.801 -8.823 46.168 1.00 32.51 102 LEU B N 1
ATOM 627 C CA . LEU A 1 102 ? 27.078 -8.139 46.210 1.00 32.68 102 LEU B CA 1
ATOM 628 C C . LEU A 1 102 ? 27.803 -8.413 47.527 1.00 33.16 102 LEU B C 1
ATOM 629 O O . LEU A 1 102 ? 27.175 -8.544 48.589 1.00 33.26 102 LEU B O 1
ATOM 634 N N . PRO A 1 103 ? 29.126 -8.525 47.459 1.00 33.21 103 PRO B N 1
ATOM 635 C CA . PRO A 1 103 ? 29.941 -8.892 48.622 1.00 33.14 103 PRO B CA 1
ATOM 636 C C . PRO A 1 103 ? 30.201 -7.752 49.596 1.00 32.84 103 PRO B C 1
ATOM 637 O O . PRO A 1 103 ? 31.348 -7.498 49.967 1.00 33.27 103 PRO B O 1
ATOM 641 N N . PHE A 1 104 ? 29.146 -7.051 50.004 1.00 32.29 104 PHE B N 1
ATOM 642 C CA . PHE A 1 104 ? 29.248 -6.162 51.146 1.00 31.25 104 PHE B CA 1
ATOM 643 C C . PHE A 1 104 ? 29.378 -7.056 52.356 1.00 31.71 104 PHE B C 1
ATOM 644 O O . PHE A 1 104 ? 29.057 -8.252 52.313 1.00 31.63 104 PHE B O 1
ATOM 652 N N . ASP A 1 105 ? 29.827 -6.455 53.440 1.00 31.81 105 ASP B N 1
ATOM 653 C CA . ASP A 1 105 ? 30.134 -7.181 54.646 1.00 32.44 105 ASP B CA 1
ATOM 654 C C . ASP A 1 105 ? 29.636 -6.374 55.829 1.00 31.07 105 ASP B C 1
ATOM 655 O O . ASP A 1 105 ? 29.949 -5.186 55.945 1.00 30.83 105 ASP B O 1
ATOM 660 N N . GLY A 1 106 ? 28.880 -7.036 56.701 1.00 29.43 106 GLY B N 1
ATOM 661 C CA . GLY A 1 106 ? 28.531 -6.478 57.991 1.00 28.93 106 GLY B CA 1
ATOM 662 C C . GLY A 1 106 ? 27.540 -5.318 57.957 1.00 27.76 106 GLY B C 1
ATOM 663 O O . GLY A 1 106 ? 27.569 -4.445 58.840 1.00 27.03 106 GLY B O 1
ATOM 664 N N . LEU A 1 107 ? 26.662 -5.320 56.964 1.00 26.16 107 LEU B N 1
ATOM 665 C CA . LEU A 1 107 ? 25.562 -4.360 56.929 1.00 25.23 107 LEU B CA 1
ATOM 666 C C . LEU A 1 107 ? 24.550 -4.638 58.049 1.00 24.64 107 LEU B C 1
ATOM 667 O O . LEU A 1 107 ? 24.377 -5.764 58.484 1.00 23.47 107 LEU B O 1
ATOM 672 N N . ASN A 1 108 ? 23.887 -3.574 58.497 1.00 23.92 108 ASN B N 1
ATOM 673 C CA . ASN A 1 108 ? 22.980 -3.608 59.621 1.00 23.59 108 ASN B CA 1
ATOM 674 C C . ASN A 1 108 ? 21.877 -2.590 59.328 1.00 22.14 108 ASN B C 1
ATOM 675 O O . ASN A 1 108 ? 22.070 -1.390 59.524 1.00 21.83 108 ASN B O 1
ATOM 680 N N . TYR A 1 109 ? 20.758 -3.085 58.823 1.00 20.89 109 TYR B N 1
ATOM 681 C CA . TYR A 1 109 ? 19.640 -2.245 58.360 1.00 20.19 109 TYR B CA 1
ATOM 682 C C . TYR A 1 109 ? 20.076 -1.182 57.364 1.00 19.19 109 TYR B C 1
ATOM 683 O O . TYR A 1 109 ? 19.920 0.034 57.606 1.00 20.19 109 TYR B O 1
ATOM 692 N N . PRO A 1 110 ? 20.588 -1.622 56.214 1.00 18.97 110 PRO B N 1
ATOM 693 C CA . PRO A 1 110 ? 20.931 -0.685 55.143 1.00 18.93 110 PRO B CA 1
ATOM 694 C C . PRO A 1 110 ? 19.651 -0.063 54.598 1.00 19.12 110 PRO B C 1
ATOM 695 O O . PRO A 1 110 ? 18.612 -0.751 54.491 1.00 17.34 110 PRO B O 1
ATOM 699 N N . GLU A 1 111 ? 19.719 1.233 54.261 1.00 18.81 111 GLU B N 1
ATOM 700 C CA . GLU A 1 111 ? 18.543 1.942 53.789 1.00 18.96 111 GLU B CA 1
ATOM 701 C C . GLU A 1 111 ? 18.843 2.460 52.364 1.00 19.46 111 GLU B C 1
ATOM 702 O O . GLU A 1 111 ? 18.690 1.719 51.411 1.00 20.35 111 GLU B O 1
ATOM 708 N N . GLY A 1 112 ? 19.339 3.682 52.218 1.00 19.84 112 GLY B N 1
ATOM 709 C CA . GLY A 1 112 ? 19.572 4.226 50.890 1.00 19.92 112 GLY B CA 1
ATOM 710 C C . GLY A 1 112 ? 20.727 3.562 50.150 1.00 19.48 112 GLY B C 1
ATOM 711 O O . GLY A 1 112 ? 21.697 3.061 50.762 1.00 18.17 112 GLY B O 1
ATOM 712 N N . LEU A 1 113 ? 20.624 3.591 48.819 1.00 20.42 113 LEU B N 1
ATOM 713 C CA . LEU A 1 113 ? 21.638 3.062 47.936 1.00 21.11 113 LEU B CA 1
ATOM 714 C C . LEU A 1 113 ? 21.780 3.957 46.704 1.00 20.77 113 LEU B C 1
ATOM 715 O O . LEU A 1 113 ? 20.796 4.509 46.191 1.00 19.55 113 LEU B O 1
ATOM 720 N N . ALA A 1 114 ? 23.018 4.133 46.274 1.00 21.01 114 ALA B N 1
ATOM 721 C CA . ALA A 1 114 ? 23.333 4.902 45.056 1.00 21.63 114 ALA B CA 1
ATOM 722 C C . ALA A 1 114 ? 24.387 4.152 44.240 1.00 23.29 114 ALA B C 1
ATOM 723 O O . ALA A 1 114 ? 25.195 3.399 44.800 1.00 21.63 114 ALA B O 1
ATOM 725 N N . VAL A 1 115 ? 24.347 4.364 42.924 1.00 24.98 115 VAL B N 1
ATOM 726 C CA . VAL A 1 115 ? 25.366 3.845 42.005 1.00 26.54 115 VAL B CA 1
ATOM 727 C C . VAL A 1 115 ? 25.909 4.995 41.172 1.00 27.79 115 VAL B C 1
ATOM 728 O O . VAL A 1 115 ? 25.128 5.745 40.604 1.00 27.82 115 VAL B O 1
ATOM 732 N N . ASP A 1 116 ? 27.243 5.130 41.115 1.00 28.86 116 ASP B N 1
ATOM 733 C CA . ASP A 1 116 ? 27.880 6.208 40.365 1.00 30.04 116 ASP B CA 1
ATOM 734 C C . ASP A 1 116 ? 28.098 5.807 38.898 1.00 31.16 116 ASP B C 1
ATOM 735 O O . ASP A 1 116 ? 27.700 4.715 38.493 1.00 31.48 116 ASP B O 1
ATOM 740 N N . THR A 1 117 ? 28.652 6.716 38.099 1.00 33.07 117 THR B N 1
ATOM 741 C CA . THR A 1 117 ? 28.847 6.483 36.655 1.00 34.56 117 THR B CA 1
ATOM 742 C C . THR A 1 117 ? 29.953 5.457 36.345 1.00 35.95 117 THR B C 1
ATOM 743 O O . THR A 1 117 ? 30.040 4.979 35.215 1.00 37.04 117 THR B O 1
ATOM 747 N N . GLN A 1 118 ? 30.790 5.160 37.339 1.00 36.90 118 GLN B N 1
ATOM 748 C CA . GLN A 1 118 ? 31.852 4.142 37.260 1.00 37.87 118 GLN B CA 1
ATOM 749 C C . GLN A 1 118 ? 31.405 2.786 37.866 1.00 37.15 118 GLN B C 1
ATOM 750 O O . GLN A 1 118 ? 32.203 1.838 37.972 1.00 37.09 118 GLN B O 1
ATOM 756 N N . GLY A 1 119 ? 30.132 2.705 38.262 1.00 35.64 119 GLY B N 1
ATOM 757 C CA . GLY A 1 119 ? 29.521 1.476 38.742 1.00 34.00 119 GLY B CA 1
ATOM 758 C C . GLY A 1 119 ? 29.726 1.133 40.213 1.00 32.64 119 GLY B C 1
ATOM 759 O O . GLY A 1 119 ? 29.254 0.082 40.646 1.00 32.85 119 GLY B O 1
ATOM 760 N N . ALA A 1 120 ? 30.444 1.977 40.958 1.00 30.73 120 ALA B N 1
ATOM 761 C CA . ALA A 1 120 ? 30.584 1.817 42.395 1.00 29.18 120 ALA B CA 1
ATOM 762 C C . ALA A 1 120 ? 29.231 1.983 43.080 1.00 28.33 120 ALA B C 1
ATOM 763 O O . ALA A 1 120 ? 28.392 2.757 42.628 1.00 26.46 120 ALA B O 1
ATOM 765 N N . VAL A 1 121 ? 29.026 1.201 44.141 1.00 27.02 121 VAL B N 1
ATOM 766 C CA . VAL A 1 121 ? 27.733 1.100 44.814 1.00 26.38 121 VAL B CA 1
ATOM 767 C C . VAL A 1 121 ? 27.925 1.642 46.221 1.00 25.68 121 VAL B C 1
ATOM 768 O O . VAL A 1 121 ? 28.868 1.299 46.908 1.00 24.13 121 VAL B O 1
ATOM 772 N N . TYR A 1 122 ? 27.018 2.516 46.629 1.00 24.52 122 TYR B N 1
ATOM 773 C CA . TYR A 1 122 ? 27.127 3.224 47.880 1.00 23.88 122 TYR B CA 1
ATOM 774 C C . TYR A 1 122 ? 25.903 2.830 48.697 1.00 23.22 122 TYR B C 1
ATOM 775 O O . TYR A 1 122 ? 24.808 2.838 48.179 1.00 22.10 122 TYR B O 1
ATOM 784 N N . VAL A 1 123 ? 26.101 2.493 49.970 1.00 21.86 123 VAL B N 1
ATOM 785 C CA . VAL A 1 123 ? 25.001 2.059 50.814 1.00 22.28 123 VAL B CA 1
ATOM 786 C C . VAL A 1 123 ? 25.065 2.853 52.097 1.00 21.65 123 VAL B C 1
ATOM 787 O O . VAL A 1 123 ? 26.121 2.943 52.710 1.00 21.43 123 VAL B O 1
ATOM 791 N N . ALA A 1 124 ? 23.941 3.457 52.483 1.00 20.78 124 ALA B N 1
ATOM 792 C CA . ALA A 1 124 ? 23.804 4.086 53.796 1.00 20.44 124 ALA B CA 1
ATOM 793 C C . ALA A 1 124 ? 23.486 2.977 54.799 1.00 20.23 124 ALA B C 1
ATOM 794 O O . ALA A 1 124 ? 22.363 2.494 54.898 1.00 19.45 124 ALA B O 1
ATOM 796 N N . ASP A 1 125 ? 24.509 2.526 55.493 1.00 19.69 125 ASP B N 1
ATOM 797 C CA . ASP A 1 125 ? 24.407 1.414 56.419 1.00 20.20 125 ASP B CA 1
ATOM 798 C C . ASP A 1 125 ? 23.917 1.964 57.762 1.00 19.64 125 ASP B C 1
ATOM 799 O O . ASP A 1 125 ? 24.681 2.224 58.678 1.00 21.19 125 ASP B O 1
ATOM 804 N N . ARG A 1 126 ? 22.612 2.142 57.867 1.00 19.39 126 ARG B N 1
ATOM 805 C CA . ARG A 1 126 ? 22.056 3.006 58.892 1.00 18.56 126 ARG B CA 1
ATOM 806 C C . ARG A 1 126 ? 22.364 2.532 60.296 1.00 18.88 126 ARG B C 1
ATOM 807 O O . ARG A 1 126 ? 22.666 3.337 61.182 1.00 18.44 126 ARG B O 1
ATOM 815 N N . GLY A 1 127 ? 22.276 1.228 60.501 1.00 18.76 127 GLY B N 1
ATOM 816 C CA . GLY A 1 127 ? 22.530 0.647 61.802 1.00 19.25 127 GLY B CA 1
ATOM 817 C C . GLY A 1 127 ? 23.965 0.738 62.282 1.00 20.73 127 GLY B C 1
ATOM 818 O O . GLY A 1 127 ? 24.203 0.553 63.470 1.00 21.32 127 GLY B O 1
ATOM 819 N N . ASN A 1 128 ? 24.902 0.987 61.373 1.00 21.23 128 ASN B N 1
ATOM 820 C CA . ASN A 1 128 ? 26.335 1.153 61.698 1.00 22.34 128 ASN B CA 1
ATOM 821 C C . ASN A 1 128 ? 26.866 2.580 61.523 1.00 22.81 128 ASN B C 1
ATOM 822 O O . ASN A 1 128 ? 28.079 2.825 61.595 1.00 23.02 128 ASN B O 1
ATOM 827 N N . ASN A 1 129 ? 25.942 3.530 61.352 1.00 22.83 129 ASN B N 1
ATOM 828 C CA . ASN A 1 129 ? 26.264 4.950 61.205 1.00 23.38 129 ASN B CA 1
ATOM 829 C C . ASN A 1 129 ? 27.387 5.216 60.210 1.00 23.01 129 ASN B C 1
ATOM 830 O O . ASN A 1 129 ? 28.335 5.941 60.508 1.00 23.89 129 ASN B O 1
ATOM 835 N N . ARG A 1 130 ? 27.278 4.617 59.041 1.00 23.06 130 ARG B N 1
ATOM 836 C CA . ARG A 1 130 ? 28.331 4.730 58.048 1.00 23.59 130 ARG B CA 1
ATOM 837 C C . ARG A 1 130 ? 27.776 4.601 56.649 1.00 23.08 130 ARG B C 1
ATOM 838 O O . ARG A 1 130 ? 26.674 4.097 56.443 1.00 22.49 130 ARG B O 1
ATOM 846 N N . VAL A 1 131 ? 28.564 5.068 55.692 1.00 23.77 131 VAL B N 1
ATOM 847 C CA . VAL A 1 131 ? 28.328 4.820 54.287 1.00 24.24 131 VAL B CA 1
ATOM 848 C C . VAL A 1 131 ? 29.487 3.975 53.750 1.00 25.62 131 VAL B C 1
ATOM 849 O O . VAL A 1 131 ? 30.659 4.335 53.896 1.00 25.33 131 VAL B O 1
ATOM 853 N N . VAL A 1 132 ? 29.130 2.837 53.183 1.00 26.84 132 VAL B N 1
ATOM 854 C CA . VAL A 1 132 ? 30.091 1.906 52.607 1.00 28.19 132 VAL B CA 1
ATOM 855 C C . VAL A 1 132 ? 30.015 1.945 51.090 1.00 28.63 132 VAL B C 1
ATOM 856 O O . VAL A 1 132 ? 28.966 2.191 50.507 1.00 27.76 132 VAL B O 1
ATOM 860 N N . LYS A 1 133 ? 31.154 1.676 50.462 1.00 29.34 133 LYS B N 1
ATOM 861 C CA . LYS A 1 133 ? 31.293 1.751 49.024 1.00 30.68 133 LYS B CA 1
ATOM 862 C C . LYS A 1 133 ? 31.920 0.448 48.502 1.00 31.45 133 LYS B C 1
ATOM 863 O O . LYS A 1 133 ? 32.793 -0.128 49.144 1.00 31.50 133 LYS B O 1
ATOM 869 N N . LEU A 1 134 ? 31.425 -0.044 47.377 1.00 32.31 134 LEU B N 1
ATOM 870 C CA . LEU A 1 134 ? 32.025 -1.186 46.712 1.00 33.60 134 LEU B CA 1
ATOM 871 C C . LEU A 1 134 ? 32.253 -0.853 45.240 1.00 34.83 134 LEU B C 1
ATOM 872 O O . LEU A 1 134 ? 31.302 -0.789 44.454 1.00 35.04 134 LEU B O 1
ATOM 877 N N . ALA A 1 135 ? 33.516 -0.625 44.877 1.00 36.49 135 ALA B N 1
ATOM 878 C CA . ALA A 1 135 ? 33.903 -0.467 43.469 1.00 37.69 135 ALA B CA 1
ATOM 879 C C . ALA A 1 135 ? 33.403 -1.645 42.626 1.00 38.80 135 ALA B C 1
ATOM 880 O O . ALA A 1 135 ? 33.316 -2.766 43.113 1.00 39.58 135 ALA B O 1
ATOM 882 N N . ALA A 1 136 ? 33.057 -1.383 41.371 1.00 40.03 136 ALA B N 1
ATOM 883 C CA . ALA A 1 136 ? 32.524 -2.406 40.459 1.00 41.29 136 ALA B CA 1
ATOM 884 C C . ALA A 1 136 ? 33.510 -3.582 40.281 1.00 42.35 136 ALA B C 1
ATOM 885 O O . ALA A 1 136 ? 34.712 -3.373 40.115 1.00 42.58 136 ALA B O 1
ATOM 887 N N . GLY A 1 137 ? 33.001 -4.809 40.360 1.00 43.69 137 GLY B N 1
ATOM 888 C CA . GLY A 1 137 ? 33.841 -6.002 40.313 1.00 44.42 137 GLY B CA 1
ATOM 889 C C . GLY A 1 137 ? 34.625 -6.325 41.584 1.00 44.99 137 GLY B C 1
ATOM 890 O O . GLY A 1 137 ? 35.123 -7.442 41.719 1.00 45.77 137 GLY B O 1
ATOM 891 N N . SER A 1 138 ? 34.735 -5.373 42.513 1.00 45.29 138 SER B N 1
ATOM 892 C CA . SER A 1 138 ? 35.501 -5.557 43.743 1.00 45.80 138 SER B CA 1
ATOM 893 C C . SER A 1 138 ? 34.793 -6.489 44.720 1.00 46.30 138 SER B C 1
ATOM 894 O O . SER A 1 138 ? 33.599 -6.789 44.563 1.00 46.87 138 SER B O 1
ATOM 897 N N . LYS A 1 139 ? 35.544 -6.976 45.706 1.00 46.49 139 LYS B N 1
ATOM 898 C CA . LYS A 1 139 ? 34.955 -7.783 46.771 1.00 46.60 139 LYS B CA 1
ATOM 899 C C . LYS A 1 139 ? 35.374 -7.365 48.174 1.00 46.06 139 LYS B C 1
ATOM 900 O O . LYS A 1 139 ? 35.042 -8.054 49.140 1.00 46.45 139 LYS B O 1
ATOM 906 N N . THR A 1 140 ? 36.084 -6.242 48.295 1.00 45.42 140 THR B N 1
ATOM 907 C CA . THR A 1 140 ? 36.321 -5.614 49.593 1.00 44.99 140 THR B CA 1
ATOM 908 C C . THR A 1 140 ? 35.826 -4.162 49.588 1.00 43.91 140 THR B C 1
ATOM 909 O O . THR A 1 140 ? 36.125 -3.368 48.681 1.00 43.15 140 THR B O 1
ATOM 913 N N . GLN A 1 141 ? 35.062 -3.830 50.624 1.00 42.51 141 GLN B N 1
ATOM 914 C CA . GLN A 1 141 ? 34.387 -2.547 50.696 1.00 41.34 141 GLN B CA 1
ATOM 915 C C . GLN A 1 141 ? 35.278 -1.539 51.389 1.00 40.90 141 GLN B C 1
ATOM 916 O O . GLN A 1 141 ? 36.198 -1.911 52.116 1.00 41.07 141 GLN B O 1
ATOM 922 N N . THR A 1 142 ? 35.011 -0.258 51.158 1.00 39.88 142 THR B N 1
ATOM 923 C CA . THR A 1 142 ? 35.676 0.816 51.881 1.00 39.27 142 THR B CA 1
ATOM 924 C C . THR A 1 142 ? 34.619 1.580 52.659 1.00 38.24 142 THR B C 1
ATOM 925 O O . THR A 1 142 ? 33.516 1.760 52.179 1.00 38.17 142 THR B O 1
ATOM 929 N N . VAL A 1 143 ? 34.942 2.014 53.863 1.00 37.44 143 VAL B N 1
ATOM 930 C CA . VAL A 1 143 ? 34.058 2.913 54.603 1.00 36.39 143 VAL B CA 1
ATOM 931 C C . VAL A 1 143 ? 34.441 4.347 54.260 1.00 36.56 143 VAL B C 1
ATOM 932 O O . VAL A 1 143 ? 35.602 4.738 54.414 1.00 36.42 143 VAL B O 1
ATOM 936 N N . LEU A 1 144 ? 33.486 5.139 53.776 1.00 35.61 144 LEU B N 1
ATOM 937 C CA . LEU A 1 144 ? 33.795 6.516 53.409 1.00 35.50 144 LEU B CA 1
ATOM 938 C C . LEU A 1 144 ? 34.057 7.353 54.650 1.00 35.12 144 LEU B C 1
ATOM 939 O O . LEU A 1 144 ? 33.490 7.082 55.716 1.00 34.65 144 LEU B O 1
ATOM 944 N N . PRO A 1 145 ? 34.944 8.342 54.517 1.00 34.53 145 PRO B N 1
ATOM 945 C CA . PRO A 1 145 ? 35.358 9.182 55.645 1.00 34.69 145 PRO B CA 1
ATOM 946 C C . PRO A 1 145 ? 34.360 10.297 55.988 1.00 34.06 145 PRO B C 1
ATOM 947 O O . PRO A 1 145 ? 34.681 11.495 55.868 1.00 34.30 145 PRO B O 1
ATOM 951 N N . PHE A 1 146 ? 33.148 9.884 56.378 1.00 33.35 146 PHE B N 1
ATOM 952 C CA . PHE A 1 146 ? 32.150 10.763 56.945 1.00 31.96 146 PHE B CA 1
ATOM 953 C C . PHE A 1 146 ? 32.395 10.763 58.443 1.00 31.82 146 PHE B C 1
ATOM 954 O O . PHE A 1 146 ? 32.913 9.792 58.993 1.00 32.96 146 PHE B O 1
ATOM 962 N N . THR A 1 147 ? 32.060 11.857 59.102 1.00 31.47 147 THR B N 1
ATOM 963 C CA . THR A 1 147 ? 32.216 11.934 60.551 1.00 31.64 147 THR B CA 1
ATOM 964 C C . THR A 1 147 ? 30.906 12.311 61.194 1.00 30.09 147 THR B C 1
ATOM 965 O O . THR A 1 147 ? 30.212 13.211 60.730 1.00 30.16 147 THR B O 1
ATOM 969 N N . GLY A 1 148 ? 30.607 11.643 62.299 1.00 28.86 148 GLY B N 1
ATOM 970 C CA . GLY A 1 148 ? 29.535 12.066 63.170 1.00 28.06 148 GLY B CA 1
ATOM 971 C C . GLY A 1 148 ? 28.164 11.718 62.640 1.00 26.75 148 GLY B C 1
ATOM 972 O O . GLY A 1 148 ? 27.203 12.331 63.086 1.00 27.21 148 GLY B O 1
ATOM 973 N N . LEU A 1 149 ? 28.075 10.764 61.703 1.00 25.03 149 LEU B N 1
ATOM 974 C CA . LEU A 1 149 ? 26.771 10.293 61.216 1.00 24.09 149 LEU B CA 1
ATOM 975 C C . LEU A 1 149 ? 25.991 9.632 62.342 1.00 23.27 149 LEU B C 1
ATOM 976 O O . LEU A 1 149 ? 26.561 9.006 63.258 1.00 23.22 149 LEU B O 1
ATOM 981 N N . ASN A 1 150 ? 24.682 9.767 62.246 1.00 22.20 150 ASN B N 1
ATOM 982 C CA . ASN A 1 150 ? 23.731 9.231 63.204 1.00 21.72 150 ASN B CA 1
ATOM 983 C C . ASN A 1 150 ? 22.438 8.793 62.482 1.00 20.53 150 ASN B C 1
ATOM 984 O O . ASN A 1 150 ? 21.619 9.620 62.102 1.00 19.79 150 ASN B O 1
ATOM 989 N N . ASP A 1 151 ? 22.309 7.480 62.281 1.00 19.74 151 ASP B N 1
ATOM 990 C CA . ASP A 1 151 ? 21.254 6.846 61.502 1.00 19.91 151 ASP B CA 1
ATOM 991 C C . ASP A 1 151 ? 21.027 7.455 60.106 1.00 19.04 151 ASP B C 1
ATOM 992 O O . ASP A 1 151 ? 19.909 7.831 59.749 1.00 17.60 151 ASP B O 1
ATOM 997 N N . PRO A 1 152 ? 22.079 7.463 59.295 1.00 18.50 152 PRO B N 1
ATOM 998 C CA . PRO A 1 152 ? 21.975 8.018 57.951 1.00 18.85 152 PRO B CA 1
ATOM 999 C C . PRO A 1 152 ? 21.077 7.138 57.092 1.00 18.78 152 PRO B C 1
ATOM 1000 O O . PRO A 1 152 ? 21.126 5.910 57.161 1.00 16.60 152 PRO B O 1
ATOM 1004 N N . ASP A 1 153 ? 20.241 7.789 56.294 1.00 19.71 153 ASP B N 1
ATOM 1005 C CA . ASP A 1 153 ? 19.202 7.097 55.581 1.00 20.88 153 ASP B CA 1
ATOM 1006 C C . ASP A 1 153 ? 19.470 7.123 54.069 1.00 20.59 153 ASP B C 1
ATOM 1007 O O . ASP A 1 153 ? 19.774 6.118 53.483 1.00 23.95 153 ASP B O 1
ATOM 1012 N N . GLY A 1 154 ? 19.416 8.269 53.446 1.00 20.23 154 GLY B N 1
ATOM 1013 C CA . GLY A 1 154 ? 19.582 8.347 52.007 1.00 18.55 154 GLY B CA 1
ATOM 1014 C C . GLY A 1 154 ? 21.010 8.663 51.590 1.00 17.62 154 GLY B C 1
ATOM 1015 O O . GLY A 1 154 ? 21.754 9.329 52.291 1.00 16.55 154 GLY B O 1
ATOM 1016 N N . VAL A 1 155 ? 21.375 8.189 50.404 1.00 17.75 155 VAL B N 1
ATOM 1017 C CA . VAL A 1 155 ? 22.674 8.501 49.805 1.00 18.26 155 VAL B CA 1
ATOM 1018 C C . VAL A 1 155 ? 22.503 8.733 48.290 1.00 17.88 155 VAL B C 1
ATOM 1019 O O . VAL A 1 155 ? 21.614 8.169 47.640 1.00 17.69 155 VAL B O 1
ATOM 1023 N N . ALA A 1 156 ? 23.320 9.636 47.771 1.00 18.97 156 ALA B N 1
ATOM 1024 C CA . ALA A 1 156 ? 23.331 9.965 46.347 1.00 19.50 156 ALA B CA 1
ATOM 1025 C C . ALA A 1 156 ? 24.751 10.336 45.956 1.00 20.68 156 ALA B C 1
ATOM 1026 O O . ALA A 1 156 ? 25.559 10.748 46.796 1.00 21.16 156 ALA B O 1
ATOM 1028 N N . VAL A 1 157 ? 25.057 10.193 44.674 1.00 22.13 157 VAL B N 1
ATOM 1029 C CA . VAL A 1 157 ? 26.391 10.524 44.171 1.00 24.08 157 VAL B CA 1
ATOM 1030 C C . VAL A 1 157 ? 26.204 11.256 42.843 1.00 24.17 157 VAL B C 1
ATOM 1031 O O . VAL A 1 157 ? 25.377 10.848 42.025 1.00 23.17 157 VAL B O 1
ATOM 1035 N N . ASP A 1 158 ? 26.891 12.387 42.676 1.00 26.06 158 ASP B N 1
ATOM 1036 C CA . ASP A 1 158 ? 26.765 13.156 41.426 1.00 27.64 158 ASP B CA 1
ATOM 1037 C C . ASP A 1 158 ? 27.862 12.751 40.453 1.00 29.14 158 ASP B C 1
ATOM 1038 O O . ASP A 1 158 ? 28.697 11.913 40.773 1.00 29.46 158 ASP B O 1
ATOM 1043 N N . ASN A 1 159 ? 27.843 13.360 39.275 1.00 30.80 159 ASN B N 1
ATOM 1044 C CA . ASN A 1 159 ? 28.770 13.022 38.201 1.00 32.36 159 ASN B CA 1
ATOM 1045 C C . ASN A 1 159 ? 30.233 13.362 38.486 1.00 32.68 159 ASN B C 1
ATOM 1046 O O . ASN A 1 159 ? 31.121 12.753 37.895 1.00 34.34 159 ASN B O 1
ATOM 1051 N N . SER A 1 160 ? 30.493 14.296 39.396 1.00 32.51 160 SER B N 1
ATOM 1052 C CA . SER A 1 160 ? 31.873 14.616 39.817 1.00 32.46 160 SER B CA 1
ATOM 1053 C C . SER A 1 160 ? 32.364 13.720 40.960 1.00 31.80 160 SER B C 1
ATOM 1054 O O . SER A 1 160 ? 33.477 13.910 41.458 1.00 32.13 160 SER B O 1
ATOM 1057 N N . GLY A 1 161 ? 31.511 12.809 41.436 1.00 30.75 161 GLY B N 1
ATOM 1058 C CA . GLY A 1 161 ? 31.872 11.923 42.524 1.00 30.18 161 GLY B CA 1
ATOM 1059 C C . GLY A 1 161 ? 31.666 12.465 43.933 1.00 29.28 161 GLY B C 1
ATOM 1060 O O . GLY A 1 161 ? 32.157 11.869 44.896 1.00 28.45 161 GLY B O 1
ATOM 1061 N N . ASN A 1 162 ? 30.971 13.597 44.057 1.00 27.76 162 ASN B N 1
ATOM 1062 C CA . ASN A 1 162 ? 30.570 14.102 45.364 1.00 26.77 162 ASN B CA 1
ATOM 1063 C C . ASN A 1 162 ? 29.497 13.164 45.904 1.00 25.74 162 ASN B C 1
ATOM 1064 O O . ASN A 1 162 ? 28.635 12.707 45.143 1.00 26.10 162 ASN B O 1
ATOM 1069 N N . VAL A 1 163 ? 29.585 12.835 47.192 1.00 25.00 163 VAL B N 1
ATOM 1070 C CA . VAL A 1 163 ? 28.612 11.948 47.837 1.00 25.07 163 VAL B CA 1
ATOM 1071 C C . VAL A 1 163 ? 27.802 12.770 48.834 1.00 23.81 163 VAL B C 1
ATOM 1072 O O . VAL A 1 163 ? 28.352 13.511 49.655 1.00 24.29 163 VAL B O 1
ATOM 1076 N N . TYR A 1 164 ? 26.482 12.631 48.755 1.00 23.13 164 TYR B N 1
ATOM 1077 C CA . TYR A 1 164 ? 25.552 13.322 49.618 1.00 21.97 164 TYR B CA 1
ATOM 1078 C C . TYR A 1 164 ? 24.787 12.322 50.480 1.00 21.53 164 TYR B C 1
ATOM 1079 O O . TYR A 1 164 ? 24.344 11.311 49.980 1.00 20.09 164 TYR B O 1
ATOM 1088 N N . VAL A 1 165 ? 24.604 12.631 51.758 1.00 20.20 165 VAL B N 1
ATOM 1089 C CA . VAL A 1 165 ? 23.961 11.724 52.677 1.00 20.55 165 VAL B CA 1
ATOM 1090 C C . VAL A 1 165 ? 23.005 12.491 53.556 1.00 19.42 165 VAL B C 1
ATOM 1091 O O . VAL A 1 165 ? 23.329 13.592 54.036 1.00 20.15 165 VAL B O 1
ATOM 1095 N N . THR A 1 166 ? 21.810 11.942 53.766 1.00 19.74 166 THR B N 1
ATOM 1096 C CA . THR A 1 166 ? 20.915 12.525 54.735 1.00 19.61 166 THR B CA 1
ATOM 1097 C C . THR A 1 166 ? 21.257 11.937 56.076 1.00 19.38 166 THR B C 1
ATOM 1098 O O . THR A 1 166 ? 21.030 10.752 56.335 1.00 19.29 166 THR B O 1
ATOM 1102 N N . ASP A 1 167 ? 21.829 12.765 56.930 1.00 18.94 167 ASP B N 1
ATOM 1103 C CA . ASP A 1 167 ? 22.251 12.341 58.265 1.00 19.37 167 ASP B CA 1
ATOM 1104 C C . ASP A 1 167 ? 21.070 12.597 59.189 1.00 18.17 167 ASP B C 1
ATOM 1105 O O . ASP A 1 167 ? 21.029 13.584 59.916 1.00 18.44 167 ASP B O 1
ATOM 1110 N N . THR A 1 168 ? 20.128 11.680 59.121 1.00 18.21 168 THR B N 1
ATOM 1111 C CA . THR A 1 168 ? 18.758 11.864 59.599 1.00 18.18 168 THR B CA 1
ATOM 1112 C C . THR A 1 168 ? 18.645 12.371 61.007 1.00 19.15 168 THR B C 1
ATOM 1113 O O . THR A 1 168 ? 17.949 13.373 61.248 1.00 19.07 168 THR B O 1
ATOM 1117 N N . ASP A 1 169 ? 19.285 11.667 61.942 1.00 19.88 169 ASP B N 1
ATOM 1118 C CA . ASP A 1 169 ? 19.153 12.002 63.359 1.00 21.10 169 ASP B CA 1
ATOM 1119 C C . ASP A 1 169 ? 20.046 13.178 63.784 1.00 21.87 169 ASP B C 1
ATOM 1120 O O . ASP A 1 169 ? 20.002 13.586 64.950 1.00 22.44 169 ASP B O 1
ATOM 1125 N N . ASN A 1 170 ? 20.834 13.725 62.856 1.00 22.47 170 ASN B N 1
ATOM 1126 C CA . ASN A 1 170 ? 21.487 15.012 63.070 1.00 22.67 170 ASN B CA 1
ATOM 1127 C C . ASN A 1 170 ? 20.852 16.158 62.274 1.00 22.92 170 ASN B C 1
ATOM 1128 O O . ASN A 1 170 ? 21.379 17.263 62.237 1.00 22.52 170 ASN B O 1
ATOM 1133 N N . ASN A 1 171 ? 19.698 15.907 61.662 1.00 22.40 171 ASN B N 1
ATOM 1134 C CA . ASN A 1 171 ? 18.937 16.946 60.976 1.00 23.17 171 ASN B CA 1
ATOM 1135 C C . ASN A 1 171 ? 19.755 17.745 59.999 1.00 23.55 171 ASN B C 1
ATOM 1136 O O . ASN A 1 171 ? 19.690 18.975 59.965 1.00 24.06 171 ASN B O 1
ATOM 1141 N N . ARG A 1 172 ? 20.551 17.048 59.208 1.00 22.38 172 ARG B N 1
ATOM 1142 C CA . ARG A 1 172 ? 21.390 17.723 58.241 1.00 22.65 172 ARG B CA 1
ATOM 1143 C C . ARG A 1 172 ? 21.656 16.842 57.031 1.00 21.57 172 ARG B C 1
ATOM 1144 O O . ARG A 1 172 ? 21.500 15.612 57.086 1.00 20.73 172 ARG B O 1
ATOM 1152 N N . VAL A 1 173 ? 22.049 17.501 55.944 1.00 20.63 173 VAL B N 1
ATOM 1153 C CA . VAL A 1 173 ? 22.520 16.855 54.735 1.00 20.58 173 VAL B CA 1
ATOM 1154 C C . VAL A 1 173 ? 24.010 17.209 54.625 1.00 21.42 173 VAL B C 1
ATOM 1155 O O . VAL A 1 173 ? 24.404 18.396 54.641 1.00 22.57 173 VAL B O 1
ATOM 1159 N N . VAL A 1 174 ? 24.823 16.179 54.549 1.00 22.06 174 VAL B N 1
ATOM 1160 C CA . VAL A 1 174 ? 26.274 16.330 54.393 1.00 23.54 174 VAL B CA 1
ATOM 1161 C C . VAL A 1 174 ? 26.768 15.869 53.015 1.00 24.51 174 VAL B C 1
ATOM 1162 O O . VAL 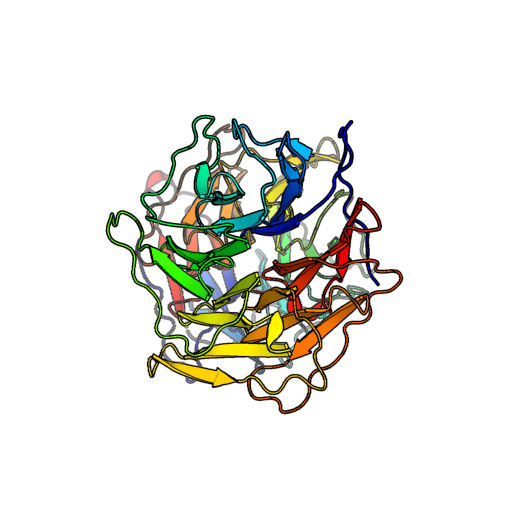A 1 174 ? 26.196 14.992 52.367 1.00 24.61 174 VAL B O 1
ATOM 1166 N N . LYS A 1 175 ? 27.872 16.461 52.583 1.00 26.45 175 LYS B N 1
ATOM 1167 C CA . LYS A 1 175 ? 28.415 16.220 51.255 1.00 26.86 175 LYS B CA 1
ATOM 1168 C C . LYS A 1 175 ? 29.896 15.955 51.475 1.00 28.10 175 LYS B C 1
ATOM 1169 O O . LYS A 1 175 ? 30.566 16.725 52.141 1.00 27.85 175 LYS B O 1
ATOM 1175 N N . LEU A 1 176 ? 30.366 14.819 50.994 1.00 29.42 176 LEU B N 1
ATOM 1176 C CA . LEU A 1 176 ? 31.788 14.531 50.961 1.00 30.74 176 LEU B CA 1
ATOM 1177 C C . LEU A 1 176 ? 32.295 15.012 49.597 1.00 31.26 176 LEU B C 1
ATOM 1178 O O . LEU A 1 176 ? 32.024 14.399 48.575 1.00 30.70 176 LEU B O 1
ATOM 1183 N N . GLU A 1 177 ? 33.013 16.129 49.597 1.00 33.03 177 GLU B N 1
ATOM 1184 C CA . GLU A 1 177 ? 33.547 16.720 48.360 1.00 34.42 177 GLU B CA 1
ATOM 1185 C C . GLU A 1 177 ? 34.658 15.849 47.787 1.00 35.56 177 GLU B C 1
ATOM 1186 O O . GLU A 1 177 ? 35.587 15.501 48.510 1.00 34.66 177 GLU B O 1
ATOM 1192 N N . ALA A 1 178 ? 34.589 15.514 46.501 1.00 37.17 178 ALA B N 1
ATOM 1193 C CA . ALA A 1 178 ? 35.608 14.651 45.875 1.00 38.75 178 ALA B CA 1
ATOM 1194 C C . ALA A 1 178 ? 36.983 15.318 45.698 1.00 40.17 178 ALA B C 1
ATOM 1195 O O . ALA A 1 178 ? 37.998 14.630 45.600 1.00 40.92 178 ALA B O 1
ATOM 1197 N N . GLU A 1 179 ? 37.017 16.648 45.678 1.00 41.51 179 GLU B N 1
ATOM 1198 C CA . GLU A 1 179 ? 38.248 17.393 45.369 1.00 42.58 179 GLU B CA 1
ATOM 1199 C C . GLU A 1 179 ? 39.108 17.590 46.629 1.00 42.33 179 GLU B C 1
ATOM 1200 O O . GLU A 1 179 ? 40.342 17.491 46.588 1.00 42.50 179 GLU B O 1
ATOM 1206 N N . SER A 1 180 ? 38.437 17.880 47.741 1.00 41.87 180 SER B N 1
ATOM 1207 C CA . SER A 1 180 ? 39.085 18.158 49.023 1.00 41.51 180 SER B CA 1
ATOM 1208 C C . SER A 1 180 ? 39.033 16.972 49.993 1.00 41.03 180 SER B C 1
ATOM 1209 O O . SER A 1 180 ? 39.699 16.995 51.031 1.00 40.40 180 SER B O 1
ATOM 1212 N N . ASN A 1 181 ? 38.211 15.969 49.670 1.00 40.74 181 ASN B N 1
ATOM 1213 C CA . ASN A 1 181 ? 37.821 14.909 50.618 1.00 40.62 181 ASN B CA 1
ATOM 1214 C C . ASN A 1 181 ? 37.341 15.402 51.989 1.00 39.86 181 ASN B C 1
ATOM 1215 O O . ASN A 1 181 ? 37.401 14.657 52.963 1.00 39.94 181 ASN B O 1
ATOM 1220 N N . ASN A 1 182 ? 36.864 16.649 52.059 1.00 38.95 182 ASN B N 1
ATOM 1221 C CA . ASN A 1 182 ? 36.341 17.226 53.295 1.00 38.39 182 ASN B CA 1
ATOM 1222 C C . ASN A 1 182 ? 34.812 17.065 53.318 1.00 37.49 182 ASN B C 1
ATOM 1223 O O . ASN A 1 182 ? 34.146 17.202 52.285 1.00 36.61 182 ASN B O 1
ATOM 1228 N N . GLN A 1 183 ? 34.275 16.802 54.499 1.00 36.97 183 GLN B N 1
ATOM 1229 C CA . GLN A 1 183 ? 32.826 16.794 54.713 1.00 36.70 183 GLN B CA 1
ATOM 1230 C C . GLN A 1 183 ? 32.324 18.208 55.009 1.00 35.95 183 GLN B C 1
ATOM 1231 O O . GLN A 1 183 ? 32.864 18.888 55.878 1.00 36.84 183 GLN B O 1
ATOM 1237 N N . VAL A 1 184 ? 31.293 18.649 54.285 1.00 35.17 184 VAL B N 1
ATOM 1238 C CA . VAL A 1 184 ? 30.613 19.918 54.564 1.00 34.36 184 VAL B CA 1
ATOM 1239 C C . VAL A 1 184 ? 29.098 19.726 54.709 1.00 33.34 184 VAL B C 1
ATOM 1240 O O . VAL A 1 184 ? 28.508 18.841 54.093 1.00 32.54 184 VAL B O 1
ATOM 1244 N N . VAL A 1 185 ? 28.490 20.576 55.522 1.00 32.04 185 VAL B N 1
ATOM 1245 C CA . VAL A 1 185 ? 27.044 20.574 55.726 1.00 31.73 185 VAL B CA 1
ATOM 1246 C C . VAL A 1 185 ? 26.362 21.528 54.744 1.00 31.28 185 VAL B C 1
ATOM 1247 O O . VAL A 1 185 ? 26.652 22.736 54.732 1.00 30.88 185 VAL B O 1
ATOM 1251 N N . LEU A 1 186 ? 25.464 21.002 53.911 1.00 30.54 186 LEU B N 1
ATOM 1252 C CA . LEU A 1 186 ? 24.747 21.839 52.945 1.00 30.55 186 LEU B CA 1
ATOM 1253 C C . LEU A 1 186 ? 23.694 22.722 53.623 1.00 30.83 186 LEU B C 1
ATOM 1254 O O . LEU A 1 186 ? 23.050 22.289 54.581 1.00 30.63 186 LEU B O 1
ATOM 1259 N N . PRO A 1 187 ? 23.551 23.969 53.156 1.00 31.71 187 PRO B N 1
ATOM 1260 C CA . PRO A 1 187 ? 22.615 24.940 53.761 1.00 32.39 187 PRO B CA 1
ATOM 1261 C C . PRO A 1 187 ? 21.136 24.755 53.393 1.00 32.88 187 PRO B C 1
ATOM 1262 O O . PRO A 1 187 ? 20.512 25.586 52.707 1.00 34.09 187 PRO B O 1
ATOM 1266 N N . PHE A 1 188 ? 20.568 23.643 53.833 1.00 32.79 188 PHE B N 1
ATOM 1267 C CA . PHE A 1 188 ? 19.144 23.432 53.669 1.00 32.95 188 PHE B CA 1
ATOM 1268 C C . PHE A 1 188 ? 18.506 24.234 54.807 1.00 34.65 188 PHE B C 1
ATOM 1269 O O . PHE A 1 188 ? 19.058 24.276 55.920 1.00 34.92 188 PHE B O 1
ATOM 1277 N N . THR A 1 189 ? 17.384 24.893 54.514 1.00 35.86 189 THR B N 1
ATOM 1278 C CA . THR A 1 189 ? 16.697 25.754 55.474 1.00 36.85 189 THR B CA 1
ATOM 1279 C C . THR A 1 189 ? 15.778 24.954 56.362 1.00 36.88 189 THR B C 1
ATOM 1280 O O . THR A 1 189 ? 14.804 24.382 55.872 1.00 37.59 189 THR B O 1
ATOM 1284 N N . ASP A 1 190 ? 16.099 24.930 57.660 1.00 37.41 190 ASP B N 1
ATOM 1285 C CA . ASP A 1 190 ? 15.258 24.350 58.706 1.00 38.05 190 ASP B CA 1
ATOM 1286 C C . ASP A 1 190 ? 14.820 22.932 58.384 1.00 37.07 190 ASP B C 1
ATOM 1287 O O . ASP A 1 190 ? 13.629 22.625 58.408 1.00 38.54 190 ASP B O 1
ATOM 1292 N N . ILE A 1 191 ? 15.775 22.073 58.053 1.00 34.69 191 ILE B N 1
ATOM 1293 C CA . ILE A 1 191 ? 15.456 20.699 57.679 1.00 33.42 191 ILE B CA 1
ATOM 1294 C C . ILE A 1 191 ? 15.407 19.836 58.928 1.00 31.13 191 ILE B C 1
ATOM 1295 O O . ILE A 1 191 ? 16.231 19.981 59.804 1.00 29.54 191 ILE B O 1
ATOM 1300 N N . THR A 1 192 ? 14.415 18.958 59.009 1.00 29.23 192 THR B N 1
ATOM 1301 C CA . THR A 1 192 ? 14.246 18.079 60.165 1.00 28.01 192 THR B CA 1
ATOM 1302 C C . THR A 1 192 ? 14.129 16.629 59.694 1.00 26.63 192 THR B C 1
ATOM 1303 O O . THR A 1 192 ? 13.266 16.325 58.893 1.00 27.13 192 THR B O 1
ATOM 1307 N N . ALA A 1 193 ? 14.985 15.753 60.209 1.00 24.67 193 ALA B N 1
ATOM 1308 C CA . ALA A 1 193 ? 14.928 14.318 59.896 1.00 23.62 193 ALA B CA 1
ATOM 1309 C C . ALA A 1 193 ? 14.837 14.084 58.391 1.00 22.58 193 ALA B C 1
ATOM 1310 O O . ALA A 1 193 ? 13.948 13.407 57.937 1.00 22.69 193 ALA B O 1
ATOM 1312 N N . PRO A 1 194 ? 15.797 14.569 57.622 1.00 21.90 194 PRO B N 1
ATOM 1313 C CA . PRO A 1 194 ? 15.779 14.294 56.177 1.00 21.70 194 PRO B CA 1
ATOM 1314 C C . PRO A 1 194 ? 15.947 12.807 55.969 1.00 21.86 194 PRO B C 1
ATOM 1315 O O . PRO A 1 194 ? 16.717 12.188 56.695 1.00 20.72 194 PRO B O 1
ATOM 1319 N N . TRP A 1 195 ? 15.279 12.288 54.935 1.00 23.20 195 TRP B N 1
ATOM 1320 C CA . TRP A 1 195 ? 15.156 10.881 54.638 1.00 24.26 195 TRP B CA 1
ATOM 1321 C C . TRP A 1 195 ? 15.727 10.642 53.226 1.00 23.60 195 TRP B C 1
ATOM 1322 O O . TRP A 1 195 ? 16.908 10.298 53.027 1.00 25.92 195 TRP B O 1
ATOM 1333 N N . GLY A 1 196 ? 14.915 10.930 52.238 1.00 21.20 196 GLY B N 1
ATOM 1334 C CA . GLY A 1 196 ? 15.230 10.599 50.858 1.00 19.55 196 GLY B CA 1
ATOM 1335 C C . GLY A 1 196 ? 16.097 11.674 50.232 1.00 17.82 196 GLY B C 1
ATOM 1336 O O . GLY A 1 196 ? 16.051 12.851 50.600 1.00 17.15 196 GLY B O 1
ATOM 1337 N N . ILE A 1 197 ? 16.931 11.261 49.299 1.00 17.71 197 ILE B N 1
ATOM 1338 C CA . ILE A 1 197 ? 17.814 12.202 48.611 1.00 17.03 197 ILE B CA 1
ATOM 1339 C C . ILE A 1 197 ? 18.060 11.774 47.184 1.00 17.47 197 ILE B C 1
ATOM 1340 O O . ILE A 1 197 ? 18.093 10.584 46.858 1.00 15.78 197 ILE B O 1
ATOM 1345 N N . ALA A 1 198 ? 18.243 12.763 46.335 1.00 18.10 198 ALA B N 1
ATOM 1346 C CA . ALA A 1 198 ? 18.667 12.526 44.964 1.00 19.83 198 ALA B CA 1
ATOM 1347 C C . ALA A 1 198 ? 19.431 13.749 44.492 1.00 20.33 198 ALA B C 1
ATOM 1348 O O . ALA A 1 198 ? 19.261 14.847 45.029 1.00 19.32 198 ALA B O 1
ATOM 1350 N N . VAL A 1 199 ? 20.310 13.545 43.518 1.00 21.04 199 VAL B N 1
ATOM 1351 C CA . VAL A 1 199 ? 21.070 14.636 42.928 1.00 22.32 199 VAL B CA 1
ATOM 1352 C C . VAL A 1 199 ? 20.940 14.562 41.390 1.00 23.44 199 VAL B C 1
ATOM 1353 O O . VAL A 1 199 ? 20.898 13.468 40.809 1.00 23.14 199 VAL B O 1
ATOM 1357 N N . ASP A 1 200 ? 20.789 15.719 40.742 1.00 24.48 200 ASP B N 1
ATOM 1358 C CA . ASP A 1 200 ? 20.618 15.738 39.286 1.00 25.81 200 ASP B CA 1
ATOM 1359 C C . ASP A 1 200 ? 21.937 16.145 38.618 1.00 27.15 200 ASP B C 1
ATOM 1360 O O . ASP A 1 200 ? 22.960 16.355 39.288 1.00 26.63 200 ASP B O 1
ATOM 1365 N N . GLU A 1 201 ? 21.915 16.160 37.289 1.00 29.14 201 GLU B N 1
ATOM 1366 C CA . GLU A 1 201 ? 23.094 16.480 36.471 1.00 30.80 201 GLU B CA 1
ATOM 1367 C C . GLU A 1 201 ? 23.747 17.843 36.750 1.00 30.68 201 GLU B C 1
ATOM 1368 O O . GLU A 1 201 ? 24.953 17.986 36.544 1.00 32.08 201 GLU B O 1
ATOM 1374 N N . ALA A 1 202 ? 22.975 18.820 37.238 1.00 29.86 202 ALA B N 1
ATOM 1375 C CA . ALA A 1 202 ? 23.474 20.174 37.573 1.00 29.40 202 ALA B CA 1
ATOM 1376 C C . ALA A 1 202 ? 23.920 20.317 39.025 1.00 28.67 202 ALA B C 1
ATOM 1377 O O . ALA A 1 202 ? 24.310 21.407 39.465 1.00 30.16 202 ALA B O 1
ATOM 1379 N N . GLY A 1 203 ? 23.855 19.210 39.777 1.00 27.62 203 GLY B N 1
ATOM 1380 C CA . GLY A 1 203 ? 24.252 19.180 41.165 1.00 26.65 203 GLY B CA 1
ATOM 1381 C C . GLY A 1 203 ? 23.193 19.691 42.115 1.00 25.32 203 GLY B C 1
ATOM 1382 O O . GLY A 1 203 ? 23.509 20.033 43.257 1.00 25.02 203 GLY B O 1
ATOM 1383 N N . THR A 1 204 ? 21.947 19.764 41.638 1.00 24.44 204 THR B N 1
ATOM 1384 C CA . THR A 1 204 ? 20.805 20.137 42.478 1.00 23.63 204 THR B CA 1
ATOM 1385 C C . THR A 1 204 ? 20.489 18.961 43.362 1.00 21.99 204 THR B C 1
ATOM 1386 O O . THR A 1 204 ? 20.401 17.847 42.893 1.00 22.43 204 THR B O 1
ATOM 1390 N N . VAL A 1 205 ? 20.345 19.216 44.651 1.00 21.60 205 VAL B N 1
ATOM 1391 C CA . VAL A 1 205 ? 20.081 18.174 45.615 1.00 20.37 205 VAL B CA 1
ATOM 1392 C C . VAL A 1 205 ? 18.625 18.309 46.061 1.00 20.28 205 VAL B C 1
ATOM 1393 O O . VAL A 1 205 ? 18.210 19.390 46.449 1.00 19.72 205 VAL B O 1
ATOM 1397 N N . TYR A 1 206 ? 17.893 17.198 46.000 1.00 18.72 206 TYR B N 1
ATOM 1398 C CA . TYR A 1 206 ? 16.484 17.096 46.360 1.00 18.06 206 TYR B CA 1
ATOM 1399 C C . TYR A 1 206 ? 16.387 16.234 47.582 1.00 18.28 206 TYR B C 1
ATOM 1400 O O . TYR A 1 206 ? 17.016 15.186 47.635 1.00 16.30 206 TYR B O 1
ATOM 1409 N N . VAL A 1 207 ? 15.605 16.667 48.569 1.00 18.47 207 VAL B N 1
ATOM 1410 C CA . VAL A 1 207 ? 15.512 15.952 49.833 1.00 19.19 207 VAL B CA 1
ATOM 1411 C C . VAL A 1 207 ? 14.032 15.878 50.330 1.00 19.96 207 VAL B C 1
ATOM 1412 O O . VAL A 1 207 ? 13.293 16.829 50.203 1.00 19.53 207 VAL B O 1
ATOM 1416 N N . THR A 1 208 ? 13.623 14.745 50.889 1.00 20.18 208 THR B N 1
ATOM 1417 C CA . THR A 1 208 ? 12.352 14.640 51.606 1.00 22.19 208 THR B CA 1
ATOM 1418 C C . THR A 1 208 ? 12.638 14.539 53.096 1.00 24.40 208 THR B C 1
ATOM 1419 O O . THR A 1 208 ? 13.745 14.219 53.497 1.00 22.46 208 THR B O 1
ATOM 1423 N N . GLU A 1 209 ? 11.641 14.813 53.915 1.00 28.00 209 GLU B N 1
ATOM 1424 C CA . GLU A 1 209 ? 11.841 14.744 55.374 1.00 31.06 209 GLU B CA 1
ATOM 1425 C C . GLU A 1 209 ? 10.669 14.088 56.090 1.00 32.69 209 GLU B C 1
ATOM 1426 O O . GLU A 1 209 ? 9.537 14.262 55.663 1.00 32.42 209 GLU B O 1
ATOM 1432 N N . HIS A 1 210 ? 10.948 13.363 57.184 1.00 35.08 210 HIS B N 1
ATOM 1433 C CA . HIS A 1 210 ? 9.888 12.772 58.045 1.00 37.24 210 HIS B CA 1
ATOM 1434 C C . HIS A 1 210 ? 8.933 13.826 58.667 1.00 37.95 210 HIS B C 1
ATOM 1435 O O . HIS A 1 210 ? 7.785 13.511 58.983 1.00 38.62 210 HIS B O 1
ATOM 1442 N N . ASN A 1 211 ? 9.418 15.055 58.851 1.00 39.00 211 ASN B N 1
ATOM 1443 C CA . ASN A 1 211 ? 8.755 16.075 59.686 1.00 39.69 211 ASN B CA 1
ATOM 1444 C C . ASN A 1 211 ? 7.612 16.873 59.033 1.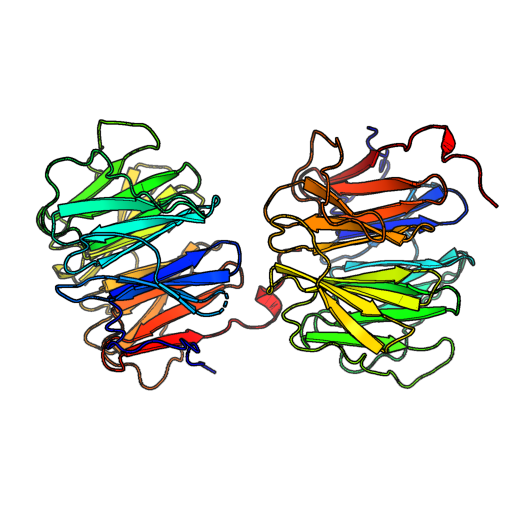00 39.49 211 ASN B C 1
ATOM 1445 O O . ASN A 1 211 ? 6.791 17.450 59.726 1.00 39.00 211 ASN B O 1
ATOM 1450 N N . THR A 1 212 ? 7.577 16.947 57.712 1.00 39.22 212 THR B N 1
ATOM 1451 C CA . THR A 1 212 ? 6.879 18.060 57.082 1.00 38.99 212 THR B CA 1
ATOM 1452 C C . THR A 1 212 ? 6.058 17.766 55.806 1.00 38.44 212 THR B C 1
ATOM 1453 O O . THR A 1 212 ? 5.284 18.623 55.364 1.00 39.53 212 THR B O 1
ATOM 1457 N N . ASN A 1 213 ? 6.209 16.584 55.223 1.00 36.80 213 ASN B N 1
ATOM 1458 C CA . ASN A 1 213 ? 5.545 16.246 53.956 1.00 36.08 213 ASN B CA 1
ATOM 1459 C C . ASN A 1 213 ? 5.957 17.108 52.773 1.00 34.31 213 ASN B C 1
ATOM 1460 O O . ASN A 1 213 ? 5.216 17.205 51.804 1.00 34.97 213 ASN B O 1
ATOM 1465 N N . GLN A 1 214 ? 7.144 17.704 52.835 1.00 32.17 214 GLN B N 1
ATOM 1466 C CA . GLN A 1 214 ? 7.636 18.554 51.746 1.00 31.22 214 GLN B CA 1
ATOM 1467 C C . GLN A 1 214 ? 8.822 17.890 51.064 1.00 29.15 214 GLN B C 1
ATOM 1468 O O . GLN A 1 214 ? 9.580 17.132 51.675 1.00 28.72 214 GLN B O 1
ATOM 1474 N N . VAL A 1 215 ? 8.972 18.180 49.783 1.00 26.17 215 VAL B N 1
ATOM 1475 C CA . VAL A 1 215 ? 10.170 17.828 49.073 1.00 25.20 215 VAL B CA 1
ATOM 1476 C C . VAL A 1 215 ? 10.832 19.158 48.835 1.00 24.40 215 VAL B C 1
ATOM 1477 O O . VAL A 1 215 ? 10.172 20.073 48.352 1.00 24.77 215 VAL B O 1
ATOM 1481 N N . VAL A 1 216 ? 12.103 19.282 49.224 1.00 22.75 216 VAL B N 1
ATOM 1482 C CA . VAL A 1 216 ? 12.862 20.519 49.040 1.00 23.86 216 VAL B CA 1
ATOM 1483 C C . VAL A 1 216 ? 14.054 20.334 48.091 1.00 23.51 216 VAL B C 1
ATOM 1484 O O . VAL A 1 216 ? 14.497 19.213 47.829 1.00 22.34 216 VAL B O 1
ATOM 1488 N N . LYS A 1 217 ? 14.502 21.426 47.481 1.00 24.10 217 LYS B N 1
ATOM 1489 C CA . LYS A 1 217 ? 15.698 21.391 46.646 1.00 25.71 217 LYS B CA 1
ATOM 1490 C C . LYS A 1 217 ? 16.673 22.540 46.921 1.00 24.99 217 LYS B C 1
ATOM 1491 O O . LYS A 1 217 ? 16.301 23.605 47.418 1.00 23.68 217 LYS B O 1
ATOM 1497 N N . LEU A 1 218 ? 17.929 22.275 46.596 1.00 25.54 218 LEU B N 1
ATOM 1498 C CA . LEU A 1 218 ? 19.025 23.225 46.758 1.00 25.33 218 LEU B CA 1
ATOM 1499 C C . LEU A 1 218 ? 19.854 23.179 45.484 1.00 25.72 218 LEU B C 1
ATOM 1500 O O . LEU A 1 218 ? 20.456 22.161 45.164 1.00 23.62 218 LEU B O 1
ATOM 1505 N N . LEU A 1 219 ? 19.897 24.289 44.753 1.00 27.34 219 LEU B N 1
ATOM 1506 C CA . LEU A 1 219 ? 20.788 24.376 43.603 1.00 28.36 219 LEU B CA 1
ATOM 1507 C C . LEU A 1 219 ? 22.218 24.384 44.096 1.00 29.00 219 LEU B C 1
ATOM 1508 O O . LEU A 1 219 ? 22.492 24.827 45.212 1.00 28.93 219 LEU B O 1
ATOM 1513 N N . ALA A 1 220 ? 23.125 23.876 43.271 1.00 30.08 220 ALA B N 1
ATOM 1514 C CA . ALA A 1 220 ? 24.550 23.875 43.574 1.00 31.05 220 ALA B CA 1
ATOM 1515 C C . ALA A 1 220 ? 25.053 25.297 43.897 1.00 32.32 220 ALA B C 1
ATOM 1516 O O . ALA A 1 220 ? 24.807 26.242 43.147 1.00 31.61 220 ALA B O 1
ATOM 1518 N N . GLY A 1 221 ? 25.715 25.438 45.041 1.00 33.72 221 GLY B N 1
ATOM 1519 C CA . GLY A 1 221 ? 26.273 26.711 45.464 1.00 34.88 221 GLY B CA 1
ATOM 1520 C C . GLY A 1 221 ? 25.292 27.688 46.095 1.00 35.61 221 GLY B C 1
ATOM 1521 O O . GLY A 1 221 ? 25.714 28.733 46.571 1.00 36.76 221 GLY B O 1
ATOM 1522 N N . SER A 1 222 ? 24.002 27.355 46.128 1.00 36.03 222 SER B N 1
ATOM 1523 C CA . SER A 1 222 ? 22.985 28.236 46.686 1.00 36.07 222 SER B CA 1
ATOM 1524 C C . SER A 1 222 ? 22.985 28.192 48.220 1.00 36.83 222 SER B C 1
ATOM 1525 O O . SER A 1 222 ? 23.418 27.212 48.828 1.00 37.01 222 SER B O 1
ATOM 1528 N N . THR A 1 223 ? 22.495 29.276 48.812 1.00 36.89 223 THR B N 1
ATOM 1529 C CA . THR A 1 223 ? 22.461 29.495 50.248 1.00 37.97 223 THR B CA 1
ATOM 1530 C C . THR A 1 223 ? 21.072 29.242 50.832 1.00 37.36 223 THR B C 1
ATOM 1531 O O . THR A 1 223 ? 20.918 29.189 52.055 1.00 37.74 223 THR B O 1
ATOM 1535 N N . THR A 1 224 ? 20.056 29.141 49.973 1.00 37.33 224 THR B N 1
ATOM 1536 C CA . THR A 1 224 ? 18.691 28.851 50.420 1.00 37.51 224 THR B CA 1
ATOM 1537 C C . THR A 1 224 ? 17.969 27.785 49.558 1.00 36.26 224 THR B C 1
ATOM 1538 O O . THR A 1 224 ? 17.949 27.858 48.323 1.00 36.12 224 THR B O 1
ATOM 1542 N N . SER A 1 225 ? 17.382 26.804 50.239 1.00 34.81 225 SER B N 1
ATOM 1543 C CA . SER A 1 225 ? 16.555 25.787 49.599 1.00 33.41 225 SER B CA 1
ATOM 1544 C C . SER A 1 225 ? 15.129 26.308 49.377 1.00 32.49 225 SER B C 1
ATOM 1545 O O . SER A 1 225 ? 14.702 27.285 50.011 1.00 31.89 225 SER B O 1
ATOM 1548 N N . THR A 1 226 ? 14.410 25.656 48.472 1.00 30.64 226 THR B N 1
ATOM 1549 C CA . THR A 1 226 ? 13.005 25.956 48.200 1.00 30.05 226 THR B CA 1
ATOM 1550 C C . THR A 1 226 ? 12.192 24.686 48.240 1.00 29.85 226 THR B C 1
ATOM 1551 O O . THR A 1 226 ? 12.727 23.589 48.045 1.00 29.27 226 THR B O 1
ATOM 1555 N N . VAL A 1 227 ? 10.889 24.869 48.433 1.00 29.47 227 VAL B N 1
ATOM 1556 C CA . VAL A 1 227 ? 9.921 23.793 48.509 1.00 29.22 227 VAL B CA 1
ATOM 1557 C C . VAL A 1 227 ? 9.311 23.608 47.140 1.00 28.53 227 VAL B C 1
ATOM 1558 O O . VAL A 1 227 ? 8.825 24.567 46.540 1.00 27.07 227 VAL B O 1
ATOM 1562 N N . LEU A 1 228 ? 9.313 22.368 46.658 1.00 27.57 228 LEU B N 1
ATOM 1563 C CA . LEU A 1 228 ? 8.690 22.042 45.385 1.00 27.39 228 LEU B CA 1
ATOM 1564 C C . LEU A 1 228 ? 7.161 22.049 45.512 1.00 27.74 228 LEU B C 1
ATOM 1565 O O . LEU A 1 228 ? 6.623 21.601 46.521 1.00 27.44 228 LEU B O 1
ATOM 1570 N N . PRO A 1 229 ? 6.449 22.529 44.491 1.00 28.38 229 PRO B N 1
ATOM 1571 C CA . PRO A 1 229 ? 4.979 22.632 44.566 1.00 28.78 229 PRO B CA 1
ATOM 1572 C C . PRO A 1 229 ? 4.190 21.329 44.335 1.00 29.37 229 PRO B C 1
ATOM 1573 O O . PRO A 1 229 ? 3.361 21.270 43.419 1.00 29.91 229 PRO B O 1
ATOM 1577 N N . PHE A 1 230 ? 4.466 20.294 45.127 1.00 29.39 230 PHE B N 1
ATOM 1578 C CA . PHE A 1 230 ? 3.614 19.112 45.203 1.00 29.39 230 PHE B CA 1
ATOM 1579 C C . PHE A 1 230 ? 2.396 19.465 46.088 1.00 30.46 230 PHE B C 1
ATOM 1580 O O . PHE A 1 230 ? 2.514 20.331 46.944 1.00 28.93 230 PHE B O 1
ATOM 1588 N N . THR A 1 231 ? 1.258 18.776 45.940 1.00 32.44 231 THR B N 1
ATOM 1589 C CA . THR A 1 231 ? 0.094 19.090 46.788 1.00 33.76 231 THR B CA 1
ATOM 1590 C C . THR A 1 231 ? -0.406 17.996 47.728 1.00 33.97 231 THR B C 1
ATOM 1591 O O . THR A 1 231 ? -0.656 18.236 48.917 1.00 35.43 231 THR B O 1
ATOM 1595 N N . GLY A 1 232 ? -0.593 16.792 47.247 1.00 33.55 232 GLY B N 1
ATOM 1596 C CA . GLY A 1 232 ? -1.297 15.871 48.113 1.00 33.50 232 GLY B CA 1
ATOM 1597 C C . GLY A 1 232 ? -0.480 15.078 49.114 1.00 32.70 232 GLY B C 1
ATOM 1598 O O . GLY A 1 232 ? -1.009 14.123 49.647 1.00 32.40 232 GLY B O 1
ATOM 1599 N N . LEU A 1 233 ? 0.773 15.454 49.382 1.00 31.57 233 LEU B N 1
ATOM 1600 C CA . LEU A 1 233 ? 1.714 14.508 49.975 1.00 31.40 233 LEU B CA 1
ATOM 1601 C C . LEU A 1 233 ? 1.450 14.092 51.432 1.00 31.30 233 LEU B C 1
ATOM 1602 O O . LEU A 1 233 ? 1.097 14.903 52.307 1.00 31.83 233 LEU B O 1
ATOM 1607 N N . ASN A 1 234 ? 1.635 12.802 51.661 1.00 31.09 234 ASN B N 1
ATOM 1608 C CA . ASN A 1 234 ? 1.634 12.214 52.990 1.00 31.18 234 ASN B CA 1
ATOM 1609 C C . ASN A 1 234 ? 2.777 11.212 53.100 1.00 30.25 234 ASN B C 1
ATOM 1610 O O . ASN A 1 234 ? 2.746 10.163 52.466 1.00 30.86 234 ASN B O 1
ATOM 1615 N N . THR A 1 235 ? 3.786 11.560 53.900 1.00 29.69 235 THR B N 1
ATOM 1616 C CA . THR A 1 235 ? 4.945 10.720 54.178 1.00 29.05 235 THR B CA 1
ATOM 1617 C C . THR A 1 235 ? 5.798 10.408 52.920 1.00 27.98 235 THR B C 1
ATOM 1618 O O . THR A 1 235 ? 6.004 9.259 52.583 1.00 27.40 235 THR B O 1
ATOM 1622 N N . PRO A 1 236 ? 6.283 11.439 52.238 1.00 27.39 236 PRO B N 1
ATOM 1623 C CA . PRO A 1 236 ? 7.228 11.236 51.117 1.00 27.00 236 PRO B CA 1
ATOM 1624 C C . PRO A 1 236 ? 8.577 10.623 51.587 1.00 26.90 236 PRO B C 1
ATOM 1625 O O . PRO A 1 236 ? 9.243 11.273 52.369 1.00 28.27 236 PRO B O 1
ATOM 1629 N N . LEU A 1 237 ? 8.919 9.388 51.181 1.00 26.35 237 LEU B N 1
ATOM 1630 C CA . LEU A 1 237 ? 10.101 8.659 51.683 1.00 26.57 237 LEU B CA 1
ATOM 1631 C C . LEU A 1 237 ? 11.294 8.588 50.758 1.00 25.67 237 LEU B C 1
ATOM 1632 O O . LEU A 1 237 ? 12.400 8.141 51.171 1.00 25.95 237 LEU B O 1
ATOM 1637 N N . ALA A 1 238 ? 11.048 8.871 49.490 1.00 22.95 238 ALA B N 1
ATOM 1638 C CA . ALA A 1 238 ? 12.062 8.636 48.463 1.00 21.11 238 ALA B CA 1
ATOM 1639 C C . ALA A 1 238 ? 11.817 9.572 47.336 1.00 19.84 238 ALA B C 1
ATOM 1640 O O . ALA A 1 238 ? 10.666 9.923 47.044 1.00 19.71 238 ALA B O 1
ATOM 1642 N N . VAL A 1 239 ? 12.903 9.925 46.674 1.00 18.43 239 VAL B N 1
ATOM 1643 C CA . VAL A 1 239 ? 12.834 10.841 45.553 1.00 18.32 239 VAL B CA 1
ATOM 1644 C C . VAL A 1 239 ? 13.817 10.409 44.482 1.00 17.76 239 VAL B C 1
ATOM 1645 O O . VAL A 1 239 ? 14.890 9.855 44.768 1.00 17.23 239 VAL B O 1
ATOM 1649 N N . ALA A 1 240 ? 13.430 10.625 43.229 1.00 18.14 240 ALA B N 1
ATOM 1650 C CA . ALA A 1 240 ? 14.297 10.353 42.112 1.00 17.23 240 ALA B CA 1
ATOM 1651 C C . ALA A 1 240 ? 14.087 11.487 41.106 1.00 18.40 240 ALA B C 1
ATOM 1652 O O . ALA A 1 240 ? 13.046 12.165 41.102 1.00 17.76 240 ALA B O 1
ATOM 1654 N N . VAL A 1 241 ? 15.083 11.654 40.256 1.00 19.80 241 VAL B N 1
ATOM 1655 C CA . VAL A 1 241 ? 15.083 12.738 39.278 1.00 20.44 241 VAL B CA 1
ATOM 1656 C C . VAL A 1 241 ? 15.549 12.159 37.930 1.00 20.94 241 VAL B C 1
ATOM 1657 O O . VAL A 1 241 ? 16.577 11.475 37.874 1.00 21.24 241 VAL B O 1
ATOM 1661 N N . ASP A 1 242 ? 14.768 12.373 36.863 1.00 21.47 242 ASP B N 1
ATOM 1662 C CA . ASP A 1 242 ? 15.173 11.845 35.544 1.00 22.59 242 ASP B CA 1
ATOM 1663 C C . ASP A 1 242 ? 16.021 12.855 34.765 1.00 23.86 242 ASP B C 1
ATOM 1664 O O . ASP A 1 242 ? 16.371 13.915 35.273 1.00 21.45 242 ASP B O 1
ATOM 1669 N N . SER A 1 243 ? 16.384 12.500 33.531 1.00 25.60 243 SER B N 1
ATOM 1670 C CA . SER A 1 243 ? 17.236 13.384 32.751 1.00 26.54 243 SER B CA 1
ATOM 1671 C C . SER A 1 243 ? 16.500 14.647 32.259 1.00 25.98 243 SER B C 1
ATOM 1672 O O . SER A 1 243 ? 17.155 15.647 32.029 1.00 26.93 243 SER B O 1
ATOM 1675 N N . ASP A 1 244 ? 15.162 14.635 32.168 1.00 24.93 244 ASP B N 1
ATOM 1676 C CA . ASP A 1 244 ? 14.390 15.867 31.941 1.00 24.71 244 ASP B CA 1
ATOM 1677 C C . ASP A 1 244 ? 14.342 16.752 33.202 1.00 24.54 244 ASP B C 1
ATOM 1678 O O . ASP A 1 244 ? 13.836 17.869 33.153 1.00 24.27 244 ASP B O 1
ATOM 1683 N N . ARG A 1 245 ? 14.835 16.235 34.327 1.00 23.94 245 ARG B N 1
ATOM 1684 C CA . ARG A 1 245 ? 14.715 16.892 35.647 1.00 24.11 245 ARG B CA 1
ATOM 1685 C C . ARG A 1 245 ? 13.309 16.871 36.232 1.00 22.80 245 ARG B C 1
ATOM 1686 O O . ARG A 1 245 ? 12.966 17.658 37.126 1.00 22.50 245 ARG B O 1
ATOM 1694 N N . THR A 1 246 ? 12.504 15.938 35.768 1.00 21.33 246 THR B N 1
ATOM 1695 C CA . THR A 1 246 ? 11.231 15.657 36.392 1.00 20.70 246 THR B CA 1
ATOM 1696 C C . THR A 1 246 ? 11.525 14.901 37.698 1.00 20.31 246 THR B C 1
ATOM 1697 O O . THR A 1 246 ? 12.405 14.046 37.741 1.00 17.81 246 THR B O 1
ATOM 1701 N N . VAL A 1 247 ? 10.751 15.230 38.721 1.00 19.47 247 VAL B N 1
ATOM 1702 C CA . VAL A 1 247 ? 10.965 14.712 40.063 1.00 19.40 247 VAL B CA 1
ATOM 1703 C C . VAL A 1 247 ? 9.859 13.756 40.398 1.00 19.03 247 VAL B C 1
ATOM 1704 O O . VAL A 1 247 ? 8.670 14.027 40.197 1.00 20.21 247 VAL B O 1
ATOM 1708 N N . TYR A 1 248 ? 10.262 12.616 40.941 1.00 19.34 248 TYR B N 1
ATOM 1709 C CA . TYR A 1 248 ? 9.361 11.570 41.313 1.00 19.09 248 TYR B CA 1
ATOM 1710 C C . TYR A 1 248 ? 9.514 11.350 42.811 1.00 19.62 248 TYR B C 1
ATOM 1711 O O . TYR A 1 248 ? 10.627 11.391 43.324 1.00 18.62 248 TYR B O 1
ATOM 1720 N N . VAL A 1 249 ? 8.386 11.129 43.474 1.00 20.22 249 VAL B N 1
ATOM 1721 C CA . VAL A 1 249 ? 8.351 10.982 44.933 1.00 21.36 249 VAL B CA 1
ATOM 1722 C C . VAL A 1 249 ? 7.493 9.784 45.303 1.00 22.19 249 VAL B C 1
ATOM 1723 O O . VAL A 1 249 ? 6.347 9.660 44.852 1.00 22.41 249 VAL B O 1
ATOM 1727 N N . ALA A 1 250 ? 8.043 8.920 46.153 1.00 23.15 250 ALA B N 1
ATOM 1728 C CA . ALA A 1 250 ? 7.295 7.822 46.763 1.00 23.79 250 ALA B CA 1
ATOM 1729 C C . ALA A 1 250 ? 6.492 8.403 47.932 1.00 25.29 250 ALA B C 1
ATOM 1730 O O . ALA A 1 250 ? 7.032 8.674 48.991 1.00 24.44 250 ALA B O 1
ATOM 1732 N N . ASP A 1 251 ? 5.204 8.617 47.690 1.00 25.69 251 ASP B N 1
ATOM 1733 C CA . ASP A 1 251 ? 4.288 9.219 48.628 1.00 27.09 251 ASP B CA 1
ATOM 1734 C C . ASP A 1 251 ? 3.660 8.082 49.439 1.00 27.18 251 ASP B C 1
ATOM 1735 O O . ASP A 1 251 ? 2.546 7.662 49.168 1.00 26.58 251 ASP B O 1
ATOM 1740 N N . ARG A 1 252 ? 4.403 7.570 50.412 1.00 27.23 252 ARG B N 1
ATOM 1741 C CA . ARG A 1 252 ? 4.047 6.321 51.079 1.00 27.95 252 ARG B CA 1
ATOM 1742 C C . ARG A 1 252 ? 2.659 6.338 51.740 1.00 28.54 252 ARG B C 1
ATOM 1743 O O . ARG A 1 252 ? 1.939 5.361 51.665 1.00 28.66 252 ARG B O 1
ATOM 1751 N N . GLY A 1 253 ? 2.326 7.437 52.399 1.00 29.36 253 GLY B N 1
ATOM 1752 C CA . GLY A 1 253 ? 1.070 7.570 53.112 1.00 30.47 253 GLY B CA 1
ATOM 1753 C C . GLY A 1 253 ? -0.181 7.482 52.254 1.00 31.35 253 GLY B C 1
ATOM 1754 O O . GLY A 1 253 ? -1.250 7.214 52.794 1.00 31.77 253 GLY B O 1
ATOM 1755 N N . ASN A 1 254 ? -0.058 7.725 50.944 1.00 31.86 254 ASN B N 1
ATOM 1756 C CA . ASN A 1 254 ? -1.159 7.559 49.986 1.00 32.59 254 ASN B CA 1
ATOM 1757 C C . ASN A 1 254 ? -0.964 6.417 49.002 1.00 32.89 254 ASN B C 1
ATOM 1758 O O . ASN A 1 254 ? -1.715 6.294 48.040 1.00 32.93 254 ASN B O 1
ATOM 1763 N N . ASP A 1 255 ? 0.067 5.605 49.221 1.00 33.19 255 ASP B N 1
ATOM 1764 C CA . ASP A 1 255 ? 0.321 4.399 48.428 1.00 33.89 255 ASP B CA 1
ATOM 1765 C C . ASP A 1 255 ? 0.473 4.665 46.955 1.00 33.04 255 ASP B C 1
ATOM 1766 O O . ASP A 1 255 ? -0.118 3.968 46.117 1.00 32.49 255 ASP B O 1
ATOM 1771 N N . ARG A 1 256 ? 1.284 5.662 46.636 1.00 31.01 256 ARG B N 1
ATOM 1772 C CA . ARG A 1 256 ? 1.424 6.082 45.250 1.00 30.04 256 ARG B CA 1
ATOM 1773 C C . ARG A 1 256 ? 2.771 6.742 45.009 1.00 28.64 256 ARG B C 1
ATOM 1774 O O . ARG A 1 256 ? 3.484 7.107 45.951 1.00 27.29 256 ARG B O 1
ATOM 1782 N N . VAL A 1 257 ? 3.088 6.881 43.730 1.00 26.67 257 VAL B N 1
ATOM 1783 C CA . VAL A 1 257 ? 4.215 7.648 43.280 1.00 26.63 257 VAL B CA 1
ATOM 1784 C C . VAL A 1 257 ? 3.632 8.817 42.471 1.00 27.22 257 VAL B C 1
ATOM 1785 O O . VAL A 1 257 ? 2.725 8.619 41.627 1.00 26.14 257 VAL B O 1
ATOM 1789 N N . VAL A 1 258 ? 4.102 10.014 42.810 1.00 26.75 258 VAL B N 1
ATOM 1790 C CA . VAL A 1 258 ? 3.715 11.282 42.177 1.00 28.19 258 VAL B CA 1
ATOM 1791 C C . VAL A 1 258 ? 4.922 11.834 41.431 1.00 28.10 258 VAL B C 1
ATOM 1792 O O . VAL A 1 258 ? 6.054 11.687 41.886 1.00 28.75 258 VAL B O 1
ATOM 1796 N N . LYS A 1 259 ? 4.688 12.443 40.274 1.00 28.12 259 LYS B N 1
ATOM 1797 C CA . LYS A 1 259 ? 5.748 13.151 39.567 1.00 27.91 259 LYS B CA 1
ATOM 1798 C C . LYS A 1 259 ? 5.368 14.588 39.266 1.00 27.75 259 LYS B C 1
ATOM 1799 O O . LYS A 1 259 ? 4.199 14.912 39.073 1.00 27.25 259 LYS B O 1
ATOM 1805 N N . LEU A 1 260 ? 6.383 15.435 39.285 1.00 27.56 260 LEU B N 1
ATOM 1806 C CA . LEU A 1 260 ? 6.272 16.846 39.014 1.00 27.43 260 LEU B CA 1
ATOM 1807 C C . LEU A 1 260 ? 7.165 17.153 37.818 1.00 27.60 260 LEU B C 1
ATOM 1808 O O . LEU A 1 260 ? 8.386 17.183 37.926 1.00 25.70 260 LEU B O 1
ATOM 1813 N N . THR A 1 261 ? 6.549 17.417 36.679 1.00 27.66 261 THR B N 1
ATOM 1814 C CA . THR A 1 261 ? 7.326 17.674 35.463 1.00 29.19 261 THR B CA 1
ATOM 1815 C C . THR A 1 261 ? 8.060 19.021 35.508 1.00 28.33 261 THR B C 1
ATOM 1816 O O . THR A 1 261 ? 7.531 20.045 35.956 1.00 29.11 261 THR B O 1
ATOM 1820 N N . SER A 1 262 ? 9.302 18.999 35.070 1.00 27.07 262 SER B N 1
ATOM 1821 C CA . SER A 1 262 ? 10.114 20.195 35.032 1.00 27.03 262 SER B CA 1
ATOM 1822 C C . SER A 1 262 ? 9.629 21.124 33.902 1.00 26.07 262 SER B C 1
ATOM 1823 O O . SER A 1 262 ? 8.858 20.709 33.009 1.00 24.68 262 SER B O 1
ATOM 1826 N N . LEU A 1 263 ? 10.101 22.359 33.934 1.00 25.16 263 LEU B N 1
ATOM 1827 C CA . LEU A 1 263 ? 9.822 23.311 32.869 1.00 25.36 263 LEU B CA 1
ATOM 1828 C C . LEU A 1 263 ? 10.410 22.787 31.548 1.00 24.38 263 LEU B C 1
ATOM 1829 O O . LEU A 1 263 ? 11.450 22.133 31.535 1.00 22.74 263 LEU B O 1
ATOM 1834 N N . GLU A 1 264 ? 9.736 23.123 30.456 1.00 24.26 264 GLU B N 1
ATOM 1835 C CA . GLU A 1 264 ? 10.118 22.643 29.119 1.00 24.46 264 GLU B CA 1
ATOM 1836 C C . GLU A 1 264 ? 11.594 22.828 28.725 1.00 24.52 264 GLU B C 1
ATOM 1837 O O . GLU A 1 264 ? 12.146 21.989 28.000 1.00 22.81 264 GLU B O 1
ATOM 1843 N N . HIS A 1 265 ? 12.264 23.896 29.198 1.00 25.52 265 HIS B N 1
ATOM 1844 C CA . HIS A 1 265 ? 13.657 24.114 28.800 1.00 25.90 265 HIS B CA 1
ATOM 1845 C C . HIS A 1 265 ? 14.591 23.059 29.353 1.00 25.47 265 HIS B C 1
ATOM 1846 O O . HIS A 1 265 ? 15.756 23.032 28.989 1.00 26.52 265 HIS B O 1
ATOM 1853 N N . HIS A 1 266 ? 14.091 22.166 30.205 1.00 24.35 266 HIS B N 1
ATOM 1854 C CA . HIS A 1 266 ? 14.918 21.071 30.687 1.00 23.87 266 HIS B CA 1
ATOM 1855 C C . HIS A 1 266 ? 14.780 19.762 29.926 1.00 23.37 266 HIS B C 1
ATOM 1856 O O . HIS A 1 266 ? 15.440 18.797 30.270 1.00 23.40 266 HIS B O 1
ATOM 1863 N N . HIS A 1 267 ? 13.938 19.737 28.898 1.00 22.77 267 HIS B N 1
ATOM 1864 C CA . HIS A 1 267 ? 13.598 18.488 28.236 1.00 22.57 267 HIS B CA 1
ATOM 1865 C C . HIS A 1 267 ? 14.465 18.241 26.989 1.00 23.74 267 HIS B C 1
ATOM 1866 O O . HIS A 1 267 ? 14.157 17.360 26.212 1.00 22.92 267 HIS B O 1
ATOM 1873 N N . HIS A 1 268 ? 15.560 18.992 26.852 1.00 25.42 268 HIS B N 1
ATOM 1874 C CA . HIS A 1 268 ? 16.639 18.687 25.900 1.00 27.54 268 HIS B CA 1
ATOM 1875 C C . HIS A 1 268 ? 17.867 18.153 26.645 1.00 29.07 268 HIS B C 1
ATOM 1876 O O . HIS A 1 268 ? 18.371 18.796 27.591 1.00 30.83 268 HIS B O 1
ATOM 1883 N N . HIS A 1 269 ? 18.376 17.005 26.234 1.00 31.74 269 HIS B N 1
ATOM 1884 C CA . HIS A 1 269 ? 19.574 16.412 26.896 1.00 33.37 269 HIS B CA 1
ATOM 1885 C C . HIS A 1 269 ? 20.228 15.299 26.095 1.00 33.92 269 HIS B C 1
ATOM 1886 O O . HIS A 1 269 ? 19.522 14.488 25.514 1.00 34.26 269 HIS B O 1
ATOM 1893 N N . HIS A 1 270 ? 21.570 15.257 26.104 1.00 35.22 270 HIS B N 1
ATOM 1894 C CA . HIS A 1 270 ? 22.343 14.134 25.561 1.00 35.49 270 HIS B CA 1
ATOM 1895 C C . HIS A 1 270 ? 23.735 13.911 26.217 1.00 36.52 270 HIS B C 1
ATOM 1896 O O . HIS A 1 270 ? 24.163 12.748 26.513 1.00 35.40 270 HIS B O 1
ATOM 1903 N N . GLY B 1 11 ? 22.774 -0.551 76.996 1.00 32.40 11 GLY A N 1
ATOM 1904 C CA . GLY B 1 11 ? 23.715 0.243 77.849 1.00 31.50 11 GLY A CA 1
ATOM 1905 C C . GLY B 1 11 ? 23.251 1.697 77.921 1.00 30.24 11 GLY A C 1
ATOM 1906 O O . GLY B 1 11 ? 22.894 2.307 76.925 1.00 30.90 11 GLY A O 1
ATOM 1907 N N . GLN B 1 12 ? 23.201 2.246 79.119 1.00 29.97 12 GLN A N 1
ATOM 1908 C CA . GLN B 1 12 ? 22.845 3.637 79.246 1.00 28.34 12 GLN A CA 1
ATOM 1909 C C . GLN B 1 12 ? 24.043 4.522 78.901 1.00 27.41 12 GLN A C 1
ATOM 1910 O O . GLN B 1 12 ? 25.208 4.095 78.984 1.00 26.99 12 GLN A O 1
ATOM 1916 N N . THR B 1 13 ? 23.736 5.737 78.472 1.00 24.96 13 THR A N 1
ATOM 1917 C CA . THR B 1 13 ? 24.706 6.782 78.295 1.00 24.15 13 THR A CA 1
ATOM 1918 C C . THR B 1 13 ? 24.267 8.067 79.014 1.00 22.50 13 THR A C 1
ATOM 1919 O O . THR B 1 13 ? 23.085 8.246 79.348 1.00 21.37 13 THR A O 1
ATOM 1923 N N . VAL B 1 14 ? 25.223 8.941 79.276 1.00 19.38 14 VAL A N 1
ATOM 1924 C CA . VAL B 1 14 ? 24.974 10.186 79.992 1.00 18.84 14 VAL A CA 1
ATOM 1925 C C . VAL B 1 14 ? 24.982 11.315 78.972 1.00 19.09 14 VAL A C 1
ATOM 1926 O O . VAL B 1 14 ? 25.929 11.441 78.188 1.00 18.51 14 VAL A O 1
ATOM 1930 N N . LEU B 1 15 ? 23.941 12.153 78.971 1.00 17.53 15 LEU A N 1
ATOM 1931 C CA . LEU B 1 15 ? 23.851 13.217 77.955 1.00 18.23 15 LEU A CA 1
ATOM 1932 C C . LEU B 1 15 ? 24.918 14.311 78.187 1.00 19.29 15 LEU A C 1
ATOM 1933 O O . LEU B 1 15 ? 25.103 14.748 79.329 1.00 18.07 15 LEU A O 1
ATOM 1938 N N . PRO B 1 16 ? 25.630 14.698 77.126 1.00 20.81 16 PRO A N 1
ATOM 1939 C CA . PRO B 1 16 ? 26.761 15.630 77.249 1.00 22.39 16 PRO A CA 1
ATOM 1940 C C . PRO B 1 16 ? 26.351 17.107 77.228 1.00 23.07 16 PRO A C 1
ATOM 1941 O O . PRO B 1 16 ? 26.613 17.795 76.226 1.00 23.90 16 PRO A O 1
ATOM 1945 N N . PHE B 1 17 ? 25.759 17.596 78.320 1.00 23.05 17 PHE A N 1
ATOM 1946 C CA . PHE B 1 17 ? 25.493 19.027 78.463 1.00 23.60 17 PHE A CA 1
ATOM 1947 C C . PHE B 1 17 ? 26.829 19.750 78.635 1.00 23.89 17 PHE A C 1
ATOM 1948 O O . PHE B 1 17 ? 27.665 19.311 79.429 1.00 24.17 17 PHE A O 1
ATOM 1956 N N . THR B 1 18 ? 27.043 20.828 77.880 1.00 24.01 18 THR A N 1
ATOM 1957 C CA . THR B 1 18 ? 28.348 21.525 77.885 1.00 24.29 18 THR A CA 1
ATOM 1958 C C . THR B 1 18 ? 28.163 22.996 78.164 1.00 25.51 18 THR A C 1
ATOM 1959 O O . THR B 1 18 ? 27.098 23.566 77.866 1.00 25.38 18 THR A O 1
ATOM 1963 N N . GLY B 1 19 ? 29.187 23.595 78.755 1.00 25.77 19 GLY A N 1
ATOM 1964 C CA . GLY B 1 19 ? 29.248 25.031 78.943 1.00 27.52 19 GLY A CA 1
ATOM 1965 C C . GLY B 1 19 ? 28.348 25.570 80.035 1.00 28.35 19 GLY A C 1
ATOM 1966 O O . GLY B 1 19 ? 28.177 26.786 80.124 1.00 28.69 19 GLY A O 1
ATOM 1967 N N . ILE B 1 20 ? 27.827 24.668 80.867 1.00 29.47 20 ILE A N 1
ATOM 1968 C CA . ILE B 1 20 ? 26.917 24.984 81.958 1.00 31.13 20 ILE A CA 1
ATOM 1969 C C . ILE B 1 20 ? 27.713 25.225 83.233 1.00 31.28 20 ILE A C 1
ATOM 1970 O O . ILE B 1 20 ? 28.431 24.346 83.687 1.00 31.00 20 ILE A O 1
ATOM 1975 N N . ASP B 1 21 ? 27.546 26.405 83.819 1.00 32.23 21 ASP A N 1
ATOM 1976 C CA . ASP B 1 21 ? 28.214 26.761 85.080 1.00 33.23 21 ASP A CA 1
ATOM 1977 C C . ASP B 1 21 ? 27.242 26.805 86.282 1.00 32.22 21 ASP A C 1
ATOM 1978 O O . ASP B 1 21 ? 27.512 27.478 87.275 1.00 32.37 21 ASP A O 1
ATOM 1983 N N . PHE B 1 22 ? 26.116 26.090 86.184 1.00 30.42 22 PHE A N 1
ATOM 1984 C CA . PHE B 1 22 ? 25.190 25.922 87.307 1.00 29.00 22 PHE A CA 1
ATOM 1985 C C . PHE B 1 22 ? 24.880 24.436 87.505 1.00 28.37 22 PHE A C 1
ATOM 1986 O O . PHE B 1 22 ? 25.079 23.640 86.591 1.00 28.93 22 PHE A O 1
ATOM 1994 N N . ARG B 1 23 ? 24.394 24.070 88.687 1.00 27.51 23 ARG A N 1
ATOM 1995 C CA . ARG B 1 23 ? 23.973 22.703 88.955 1.00 27.24 23 ARG A CA 1
ATOM 1996 C C . ARG B 1 23 ? 22.742 22.468 88.093 1.00 25.91 23 ARG A C 1
ATOM 1997 O O . ARG B 1 23 ? 21.788 23.265 88.105 1.00 26.30 23 ARG A O 1
ATOM 1999 N N . LEU B 1 24 ? 22.771 21.394 87.329 1.00 24.70 24 LEU A N 1
ATOM 2000 C CA . LEU B 1 24 ? 21.726 21.153 86.351 1.00 23.65 24 LEU A CA 1
ATOM 2001 C C . LEU B 1 24 ? 20.352 21.023 87.015 1.00 21.87 24 LEU A C 1
ATOM 2002 O O . LEU B 1 24 ? 19.343 21.521 86.467 1.00 21.54 24 LEU A O 1
ATOM 2007 N N . SER B 1 25 ? 20.330 20.349 88.167 1.00 20.02 25 SER A N 1
ATOM 2008 C CA . SER B 1 25 ? 19.146 20.134 89.005 1.00 20.07 25 SER A CA 1
ATOM 2009 C C . SER B 1 25 ? 17.886 19.826 88.175 1.00 19.27 25 SER A C 1
ATOM 2010 O O . SER B 1 25 ? 16.887 20.499 88.328 1.00 18.24 25 SER A O 1
ATOM 2013 N N . PRO B 1 26 ? 17.930 18.810 87.320 1.00 19.01 26 PRO A N 1
ATOM 2014 C CA . PRO B 1 26 ? 16.823 18.565 86.392 1.00 19.08 26 PRO A CA 1
ATOM 2015 C C . PRO B 1 26 ? 15.518 18.166 87.069 1.00 18.81 26 PRO A C 1
ATOM 2016 O O . PRO B 1 26 ? 15.533 17.339 87.994 1.00 18.23 26 PRO A O 1
ATOM 2020 N N . SER B 1 27 ? 14.399 18.770 86.651 1.00 18.83 27 SER A N 1
ATOM 2021 C CA . SER B 1 27 ? 13.098 18.437 87.189 1.00 19.38 27 SER A CA 1
ATOM 2022 C C . SER B 1 27 ? 12.120 17.908 86.133 1.00 19.94 27 SER A C 1
ATOM 2023 O O . SER B 1 27 ? 11.132 17.281 86.497 1.00 22.20 27 SER A O 1
ATOM 2026 N N . GLY B 1 28 ? 12.375 18.192 84.859 1.00 17.71 28 GLY A N 1
ATOM 2027 C CA . GLY B 1 28 ? 11.595 17.658 83.753 1.00 16.91 28 GLY A CA 1
ATOM 2028 C C . GLY B 1 28 ? 12.487 17.441 82.561 1.00 16.86 28 GLY A C 1
ATOM 2029 O O . GLY B 1 28 ? 13.566 18.040 82.459 1.00 14.84 28 GLY A O 1
ATOM 2030 N N . VAL B 1 29 ? 12.046 16.547 81.672 1.00 15.76 29 VAL A N 1
ATOM 2031 C CA . VAL B 1 29 ? 12.760 16.275 80.445 1.00 15.95 29 VAL A CA 1
ATOM 2032 C C . VAL B 1 29 ? 11.751 16.128 79.290 1.00 15.67 29 VAL A C 1
ATOM 2033 O O . VAL B 1 29 ? 10.668 15.575 79.451 1.00 15.04 29 VAL A O 1
ATOM 2037 N N . ALA B 1 30 ? 12.128 16.645 78.141 1.00 15.54 30 ALA A N 1
ATOM 2038 C CA . ALA B 1 30 ? 11.360 16.488 76.925 1.00 16.57 30 ALA A CA 1
ATOM 2039 C C . ALA B 1 30 ? 12.247 16.302 75.711 1.00 16.38 30 ALA A C 1
ATOM 2040 O O . ALA B 1 30 ? 13.404 16.697 75.677 1.00 16.62 30 ALA A O 1
ATOM 2042 N N . VAL B 1 31 ? 11.699 15.664 74.703 1.00 17.39 31 VAL A N 1
ATOM 2043 C CA . VAL B 1 31 ? 12.422 15.475 73.456 1.00 18.58 31 VAL A CA 1
ATOM 2044 C C . VAL B 1 31 ? 11.501 15.835 72.303 1.00 19.35 31 VAL A C 1
ATOM 2045 O O . VAL B 1 31 ? 10.293 15.454 72.296 1.00 19.39 31 VAL A O 1
ATOM 2049 N N . ASP B 1 32 ? 12.026 16.582 71.342 1.00 20.27 32 ASP A N 1
ATOM 2050 C CA . ASP B 1 32 ? 11.157 17.049 70.256 1.00 21.63 32 ASP A CA 1
ATOM 2051 C C . ASP B 1 32 ? 11.273 16.077 69.071 1.00 23.87 32 ASP A C 1
ATOM 2052 O O . ASP B 1 32 ? 12.085 15.135 69.107 1.00 23.04 32 ASP A O 1
ATOM 2057 N N . SER B 1 33 ? 10.478 16.315 68.028 1.00 25.54 33 SER A N 1
ATOM 2058 C CA . SER B 1 33 ? 10.501 15.440 66.839 1.00 26.96 33 SER A CA 1
ATOM 2059 C C . SER B 1 33 ? 11.849 15.411 66.105 1.00 27.24 33 SER A C 1
ATOM 2060 O O . SER B 1 33 ? 12.124 14.463 65.343 1.00 29.96 33 SER A O 1
ATOM 2063 N N . ALA B 1 34 ? 12.688 16.422 66.310 1.00 26.56 34 ALA A N 1
ATOM 2064 C CA . ALA B 1 34 ? 14.050 16.458 65.773 1.00 26.51 34 ALA A CA 1
ATOM 2065 C C . ALA B 1 34 ? 15.111 15.803 66.637 1.00 26.06 34 ALA A C 1
ATOM 2066 O O . ALA B 1 34 ? 16.265 15.743 66.237 1.00 26.94 34 ALA A O 1
ATOM 2068 N N . GLY B 1 35 ? 14.758 15.374 67.837 1.00 25.33 35 GLY A N 1
ATOM 2069 C CA . GLY B 1 35 ? 15.734 14.764 68.732 1.00 24.53 35 GLY A CA 1
ATOM 2070 C C . GLY B 1 35 ? 16.486 15.718 69.636 1.00 24.13 35 GLY A C 1
ATOM 2071 O O . GLY B 1 35 ? 17.393 15.282 70.360 1.00 24.30 35 GLY A O 1
ATOM 2072 N N . ASN B 1 36 ? 16.132 16.998 69.631 1.00 22.28 36 ASN A N 1
ATOM 2073 C CA . ASN B 1 36 ? 16.658 17.912 70.647 1.00 20.35 36 ASN A CA 1
ATOM 2074 C C . ASN B 1 36 ? 16.051 17.533 72.001 1.00 18.77 36 ASN A C 1
ATOM 2075 O O . ASN B 1 36 ? 14.875 17.168 72.092 1.00 16.89 36 ASN A O 1
ATOM 2080 N N . VAL B 1 37 ? 16.858 17.667 73.045 1.00 17.50 37 VAL A N 1
ATOM 2081 C CA . VAL B 1 37 ? 16.443 17.318 74.404 1.00 17.44 37 VAL A CA 1
ATOM 2082 C C . VAL B 1 37 ? 16.373 18.595 75.223 1.00 16.58 37 VAL A C 1
ATOM 2083 O O . VAL B 1 37 ? 17.267 19.450 75.159 1.00 16.56 37 VAL A O 1
ATOM 2087 N N . TYR B 1 38 ? 15.309 18.744 75.998 1.00 15.42 38 TYR A N 1
ATOM 2088 C CA . TYR B 1 38 ? 15.103 19.939 76.787 1.00 14.75 38 TYR A CA 1
ATOM 2089 C C . TYR B 1 38 ? 14.931 19.528 78.246 1.00 15.44 38 TYR A C 1
ATOM 2090 O O . TYR B 1 38 ? 14.268 18.547 78.539 1.00 15.16 38 TYR A O 1
ATOM 2099 N N . VAL B 1 39 ? 15.506 20.294 79.166 1.00 15.82 39 VAL A N 1
ATOM 2100 C CA . VAL B 1 39 ? 15.407 19.962 80.586 1.00 17.00 39 VAL A CA 1
ATOM 2101 C C . VAL B 1 39 ? 15.093 21.235 81.353 1.00 16.35 39 VAL A C 1
ATOM 2102 O O . VAL B 1 39 ? 15.625 22.299 81.025 1.00 16.45 39 VAL A O 1
ATOM 2106 N N . THR B 1 40 ? 14.186 21.147 82.315 1.00 16.05 40 THR A N 1
ATOM 2107 C CA . THR B 1 40 ? 14.003 22.218 83.279 1.00 17.48 40 THR A CA 1
ATOM 2108 C C . THR B 1 40 ? 15.068 22.064 84.358 1.00 17.44 40 THR A C 1
ATOM 2109 O O . THR B 1 40 ? 15.332 20.964 84.836 1.00 18.44 40 THR A O 1
ATOM 2113 N N . SER B 1 41 ? 15.675 23.174 84.727 1.00 18.82 41 SER A N 1
ATOM 2114 C CA . SER B 1 41 ? 16.709 23.191 85.765 1.00 19.80 41 SER A CA 1
ATOM 2115 C C . SER B 1 41 ? 16.106 23.951 86.943 1.00 20.67 41 SER A C 1
ATOM 2116 O O . SER B 1 41 ? 15.807 25.127 86.841 1.00 19.14 41 SER A O 1
ATOM 2119 N N . GLU B 1 42 ? 15.896 23.252 88.042 1.00 23.12 42 GLU A N 1
ATOM 2120 C CA . GLU B 1 42 ? 15.072 23.730 89.129 1.00 26.04 42 GLU A CA 1
ATOM 2121 C C . GLU B 1 42 ? 15.935 24.595 90.015 1.00 29.29 42 GLU A C 1
ATOM 2122 O O . GLU B 1 42 ? 17.163 24.514 90.020 1.00 31.75 42 GLU A O 1
ATOM 2128 N N . GLY B 1 43 ? 15.297 25.486 90.736 1.00 32.40 43 GLY A N 1
ATOM 2129 C CA . GLY B 1 43 ? 16.033 26.514 91.429 1.00 33.60 43 GLY A CA 1
ATOM 2130 C C . GLY B 1 43 ? 15.171 27.734 91.409 1.00 34.81 43 GLY A C 1
ATOM 2131 O O . GLY B 1 43 ? 14.267 27.895 90.552 1.00 35.03 43 GLY A O 1
ATOM 2132 N N . MET B 1 44 ? 15.424 28.618 92.378 1.00 35.39 44 MET A N 1
ATOM 2133 C CA . MET B 1 44 ? 14.675 29.884 92.474 1.00 36.17 44 MET A CA 1
ATOM 2134 C C . MET B 1 44 ? 14.929 30.677 91.203 1.00 35.13 44 MET A C 1
ATOM 2135 O O . MET B 1 44 ? 14.070 31.409 90.728 1.00 35.42 44 MET A O 1
ATOM 2140 N N . TYR B 1 45 ? 16.154 30.530 90.670 1.00 33.28 45 TYR A N 1
ATOM 2141 C CA . TYR B 1 45 ? 16.517 30.924 89.295 1.00 31.35 45 TYR A CA 1
ATOM 2142 C C . TYR B 1 45 ? 16.360 29.738 88.334 1.00 28.74 45 TYR A C 1
ATOM 2143 O O . TYR B 1 45 ? 17.295 28.984 88.070 1.00 29.54 45 TYR A O 1
ATOM 2145 N N . GLY B 1 46 ? 15.162 29.564 87.824 1.00 26.09 46 GLY A N 1
ATOM 2146 C CA . GLY B 1 46 ? 14.874 28.457 86.956 1.00 22.94 46 GLY A CA 1
ATOM 2147 C C . GLY B 1 46 ? 15.432 28.712 85.579 1.00 21.67 46 GLY A C 1
ATOM 2148 O O . GLY B 1 46 ? 15.485 29.850 85.100 1.00 21.54 46 GLY A O 1
ATOM 2149 N N . ARG B 1 47 ? 15.807 27.627 84.928 1.00 19.96 47 ARG A N 1
ATOM 2150 C CA . ARG B 1 47 ? 16.190 27.666 83.537 1.00 18.53 47 ARG A CA 1
ATOM 2151 C C . ARG B 1 47 ? 15.598 26.526 82.753 1.00 17.01 47 ARG A C 1
ATOM 2152 O O . ARG B 1 47 ? 15.213 25.505 83.306 1.00 15.52 47 ARG A O 1
ATOM 2160 N N . VAL B 1 48 ? 15.508 26.711 81.442 1.00 15.78 48 VAL A N 1
ATOM 2161 C CA . VAL B 1 48 ? 15.330 25.590 80.518 1.00 15.96 48 VAL A CA 1
ATOM 2162 C C . VAL B 1 48 ? 16.579 25.448 79.638 1.00 16.45 48 VAL A C 1
ATOM 2163 O O . VAL B 1 48 ? 17.022 26.421 79.010 1.00 17.03 48 VAL A O 1
ATOM 2167 N N . VAL B 1 49 ? 17.124 24.240 79.611 1.00 17.61 49 VAL A N 1
ATOM 2168 C CA . VAL B 1 49 ? 18.360 23.954 78.891 1.00 18.26 49 VAL A CA 1
ATOM 2169 C C . VAL B 1 49 ? 18.024 23.058 77.716 1.00 17.79 49 VAL A C 1
ATOM 2170 O O . VAL B 1 49 ? 17.279 22.077 77.859 1.00 17.98 49 VAL A O 1
ATOM 2174 N N . LYS B 1 50 ? 18.541 23.407 76.548 1.00 17.50 50 LYS A N 1
ATOM 2175 C CA . LYS B 1 50 ? 18.367 22.592 75.349 1.00 17.98 50 LYS A CA 1
ATOM 2176 C C . LYS B 1 50 ? 19.700 21.991 74.885 1.00 18.60 50 LYS A C 1
ATOM 2177 O O . LYS B 1 50 ? 20.687 22.689 74.810 1.00 19.09 50 LYS A O 1
ATOM 2183 N N . LEU B 1 51 ? 19.693 20.712 74.567 1.00 18.91 51 LEU A N 1
ATOM 2184 C CA . LEU B 1 51 ? 20.850 20.014 74.001 1.00 20.10 51 LEU A CA 1
ATOM 2185 C C . LEU B 1 51 ? 20.448 19.606 72.585 1.00 20.61 51 LEU A C 1
ATOM 2186 O O . LEU B 1 51 ? 19.590 18.753 72.412 1.00 20.00 51 LEU A O 1
ATOM 2191 N N . ALA B 1 52 ? 21.048 20.255 71.595 1.00 22.64 52 ALA A N 1
ATOM 2192 C CA . ALA B 1 52 ? 20.760 20.001 70.181 1.00 24.23 52 ALA A CA 1
ATOM 2193 C C . ALA B 1 52 ? 21.495 18.787 69.602 1.00 25.08 52 ALA A C 1
ATOM 2194 O O . ALA B 1 52 ? 22.451 18.288 70.204 1.00 26.65 52 ALA A O 1
ATOM 2196 N N . GLY B 1 57 ? 25.117 23.261 69.974 1.00 28.96 57 GLY A N 1
ATOM 2197 C CA . GLY B 1 57 ? 25.400 22.382 71.107 1.00 27.62 57 GLY A CA 1
ATOM 2198 C C . GLY B 1 57 ? 24.358 22.518 72.210 1.00 26.88 57 GLY A C 1
ATOM 2199 O O . GLY B 1 57 ? 23.193 22.184 71.988 1.00 25.53 57 GLY A O 1
ATOM 2200 N N . THR B 1 58 ? 24.784 23.027 73.360 1.00 24.70 58 THR A N 1
ATOM 2201 C CA . THR B 1 58 ? 23.938 23.280 74.511 1.00 24.68 58 THR A CA 1
ATOM 2202 C C . THR B 1 58 ? 23.604 24.768 74.597 1.00 25.00 58 THR A C 1
ATOM 2203 O O . THR B 1 58 ? 24.496 25.598 74.566 1.00 25.34 58 THR A O 1
ATOM 2207 N N . THR B 1 59 ? 22.316 25.110 74.705 1.00 23.60 59 THR A N 1
ATOM 2208 C CA . THR B 1 59 ? 21.923 26.487 74.996 1.00 23.71 59 THR A CA 1
ATOM 2209 C C . THR B 1 59 ? 20.963 26.573 76.155 1.00 22.71 59 THR A C 1
ATOM 2210 O O . THR B 1 59 ? 20.282 25.592 76.506 1.00 22.31 59 THR A O 1
ATOM 2214 N N . VAL B 1 60 ? 20.921 27.754 76.758 1.00 21.73 60 VAL A N 1
ATOM 2215 C CA . VAL B 1 60 ? 19.896 28.070 77.737 1.00 21.94 60 VAL A CA 1
ATOM 2216 C C . VAL B 1 60 ? 18.860 28.907 77.000 1.00 21.42 60 VAL A C 1
ATOM 2217 O O . VAL B 1 60 ? 19.202 29.910 76.376 1.00 21.94 60 VAL A O 1
ATOM 2221 N N . LEU B 1 61 ? 17.592 28.499 77.050 1.00 19.67 61 LEU A N 1
ATOM 2222 C CA . LEU B 1 61 ? 16.560 29.202 76.337 1.00 19.31 61 LEU A CA 1
ATOM 2223 C C . LEU B 1 61 ? 16.193 30.516 77.043 1.00 19.11 61 LEU A C 1
ATOM 2224 O O . LEU B 1 61 ? 16.256 30.573 78.269 1.00 18.50 61 LEU A O 1
ATOM 2229 N N . PRO B 1 62 ? 15.791 31.538 76.275 1.00 20.00 62 PRO A N 1
ATOM 2230 C CA . PRO B 1 62 ? 15.486 32.883 76.807 1.00 20.77 62 PRO A CA 1
ATOM 2231 C C . PRO B 1 62 ? 14.127 33.033 77.529 1.00 21.65 62 PRO A C 1
ATOM 2232 O O . PRO B 1 62 ? 13.367 33.955 77.274 1.00 22.08 62 PRO A O 1
ATOM 2236 N N . PHE B 1 63 ? 13.826 32.106 78.416 1.00 20.75 63 PHE A N 1
ATOM 2237 C CA . PHE B 1 63 ? 12.717 32.260 79.329 1.00 21.76 63 PHE A CA 1
ATOM 2238 C C . PHE B 1 63 ? 13.141 33.271 80.408 1.00 22.79 63 PHE A C 1
ATOM 2239 O O . PHE B 1 63 ? 14.307 33.381 80.724 1.00 24.17 63 PHE A O 1
ATOM 2247 N N . ASN B 1 64 ? 12.187 33.962 80.990 1.00 23.34 64 ASN A N 1
ATOM 2248 C CA . ASN B 1 64 ? 12.473 34.967 82.010 1.00 23.90 64 ASN A CA 1
ATOM 2249 C C . ASN B 1 64 ? 11.546 34.743 83.196 1.00 22.82 64 ASN A C 1
ATOM 2250 O O . ASN B 1 64 ? 10.346 34.555 83.028 1.00 22.84 64 ASN A O 1
ATOM 2255 N N . GLY B 1 65 ? 12.109 34.767 84.386 1.00 23.27 65 GLY A N 1
ATOM 2256 C CA . GLY B 1 65 ? 11.324 34.762 85.604 1.00 23.05 65 GLY A CA 1
ATOM 2257 C C . GLY B 1 65 ? 10.801 33.403 86.043 1.00 22.81 65 GLY A C 1
ATOM 2258 O O . GLY B 1 65 ? 9.893 33.343 86.877 1.00 23.82 65 GLY A O 1
ATOM 2259 N N . LEU B 1 66 ? 11.367 32.314 85.518 1.00 21.23 66 LEU A N 1
ATOM 2260 C CA . LEU B 1 66 ? 10.988 30.992 85.976 1.00 19.33 66 LEU A CA 1
ATOM 2261 C C . LEU B 1 66 ? 11.392 30.757 87.416 1.00 18.97 66 LEU A C 1
ATOM 2262 O O . LEU B 1 66 ? 12.542 30.985 87.799 1.00 18.14 66 LEU A O 1
ATOM 2267 N N . TYR B 1 67 ? 10.445 30.264 88.199 1.00 17.76 67 TYR A N 1
ATOM 2268 C CA . TYR B 1 67 ? 10.680 29.975 89.585 1.00 18.69 67 TYR A CA 1
ATOM 2269 C C . TYR B 1 67 ? 10.301 28.527 89.906 1.00 18.25 67 TYR A C 1
ATOM 2270 O O . TYR B 1 67 ? 9.128 28.139 89.854 1.00 16.77 67 TYR A O 1
ATOM 2279 N N . GLN B 1 68 ? 11.327 27.748 90.255 1.00 17.95 68 GLN A N 1
ATOM 2280 C CA . GLN B 1 68 ? 11.209 26.300 90.451 1.00 18.84 68 GLN A CA 1
ATOM 2281 C C . GLN B 1 68 ? 10.411 25.665 89.302 1.00 17.91 68 GLN A C 1
ATOM 2282 O O . GLN B 1 68 ? 9.320 25.122 89.533 1.00 19.38 68 GLN A O 1
ATOM 2288 N N . PRO B 1 69 ? 10.902 25.755 88.082 1.00 17.60 69 PRO A N 1
ATOM 2289 C CA . PRO B 1 69 ? 10.179 25.142 86.953 1.00 17.08 69 PRO A CA 1
ATOM 2290 C C . PRO B 1 69 ? 10.125 23.636 87.097 1.00 16.48 69 PRO A C 1
ATOM 2291 O O . PRO B 1 69 ? 11.066 23.028 87.594 1.00 15.58 69 PRO A O 1
ATOM 2295 N N . GLN B 1 70 ? 9.017 23.047 86.661 1.00 16.14 70 GLN A N 1
ATOM 2296 C CA . GLN B 1 70 ? 8.749 21.633 86.815 1.00 17.15 70 GLN A CA 1
ATOM 2297 C C . GLN B 1 70 ? 8.641 20.978 85.424 1.00 17.73 70 GLN A C 1
ATOM 2298 O O . GLN B 1 70 ? 9.626 20.814 84.705 1.00 21.21 70 GLN A O 1
ATOM 2304 N N . GLY B 1 71 ? 7.451 20.651 84.986 1.00 17.75 71 GLY A N 1
ATOM 2305 C CA . GLY B 1 71 ? 7.299 19.926 83.739 1.00 17.00 71 GLY A CA 1
ATOM 2306 C C . GLY B 1 71 ? 7.539 20.779 82.524 1.00 15.79 71 GLY A C 1
ATOM 2307 O O . GLY B 1 71 ? 7.382 22.012 82.552 1.00 14.88 71 GLY A O 1
ATOM 2308 N N . LEU B 1 72 ? 7.907 20.115 81.434 1.00 14.79 72 LEU A N 1
ATOM 2309 C CA . LEU B 1 72 ? 7.963 20.765 80.146 1.00 14.83 72 LEU A CA 1
ATOM 2310 C C . LEU B 1 72 ? 7.621 19.814 79.040 1.00 14.71 72 LEU A C 1
ATOM 2311 O O . LEU B 1 72 ? 7.608 18.596 79.212 1.00 15.07 72 LEU A O 1
ATOM 2316 N N . ALA B 1 73 ? 7.321 20.404 77.903 1.00 14.61 73 ALA A N 1
ATOM 2317 C CA . ALA B 1 73 ? 6.956 19.670 76.739 1.00 14.41 73 ALA A CA 1
ATOM 2318 C C . ALA B 1 73 ? 7.224 20.518 75.507 1.00 15.24 73 ALA A C 1
ATOM 2319 O O . ALA B 1 73 ? 7.365 21.740 75.580 1.00 14.40 73 ALA A O 1
ATOM 2321 N N . VAL B 1 74 ? 7.355 19.856 74.369 1.00 15.58 74 VAL A N 1
ATOM 2322 C CA . VAL B 1 74 ? 7.619 20.517 73.138 1.00 17.65 74 VAL A CA 1
ATOM 2323 C C . VAL B 1 74 ? 6.689 19.960 72.043 1.00 18.32 74 VAL A C 1
ATOM 2324 O O . VAL B 1 74 ? 6.476 18.754 71.954 1.00 19.85 74 VAL A O 1
ATOM 2328 N N . ASP B 1 75 ? 6.102 20.847 71.261 1.00 19.78 75 ASP A N 1
ATOM 2329 C CA . ASP B 1 75 ? 5.125 20.425 70.277 1.00 21.40 75 ASP A CA 1
ATOM 2330 C C . ASP B 1 75 ? 5.827 20.219 68.942 1.00 22.10 75 ASP A C 1
ATOM 2331 O O . ASP B 1 75 ? 7.040 20.432 68.822 1.00 20.71 75 ASP A O 1
ATOM 2336 N N . GLY B 1 76 ? 5.067 19.781 67.950 1.00 23.52 76 GLY A N 1
ATOM 2337 C CA . GLY B 1 76 ? 5.627 19.539 66.636 1.00 24.54 76 GLY A CA 1
ATOM 2338 C C . GLY B 1 76 ? 6.183 20.743 65.910 1.00 25.41 76 GLY A C 1
ATOM 2339 O O . GLY B 1 76 ? 6.910 20.557 64.926 1.00 26.75 76 GLY A O 1
ATOM 2340 N N . ALA B 1 77 ? 5.815 21.958 66.325 1.00 25.47 77 ALA A N 1
ATOM 2341 C CA . ALA B 1 77 ? 6.398 23.188 65.766 1.00 25.38 77 ALA A CA 1
ATOM 2342 C C . ALA B 1 77 ? 7.607 23.710 66.536 1.00 24.68 77 ALA A C 1
ATOM 2343 O O . ALA B 1 77 ? 8.114 24.785 66.230 1.00 25.35 77 ALA A O 1
ATOM 2345 N N . GLY B 1 78 ? 8.025 22.963 67.556 1.00 23.67 78 GLY A N 1
ATOM 2346 C CA . GLY B 1 78 ? 9.166 23.315 68.385 1.00 23.00 78 GLY A CA 1
ATOM 2347 C C . GLY B 1 78 ? 8.862 24.354 69.459 1.00 21.42 78 GLY A C 1
ATOM 2348 O O . GLY B 1 78 ? 9.784 24.875 70.067 1.00 21.82 78 GLY A O 1
ATOM 2349 N N . THR B 1 79 ? 7.586 24.666 69.689 1.00 20.31 79 THR A N 1
ATOM 2350 C CA . THR B 1 79 ? 7.201 25.516 70.786 1.00 19.24 79 THR A CA 1
ATOM 2351 C C . THR B 1 79 ? 7.423 24.780 72.099 1.00 17.61 79 THR A C 1
ATOM 2352 O O . THR B 1 79 ? 7.054 23.622 72.218 1.00 16.73 79 THR A O 1
ATOM 2356 N N . VAL B 1 80 ? 8.076 25.441 73.063 1.00 16.88 80 VAL A N 1
ATOM 2357 C CA . VAL B 1 80 ? 8.410 24.809 74.335 1.00 15.96 80 VAL A CA 1
ATOM 2358 C C . VAL B 1 80 ? 7.454 25.374 75.373 1.00 15.82 80 VAL A C 1
ATOM 2359 O O . VAL B 1 80 ? 7.254 26.579 75.423 1.00 17.01 80 VAL A O 1
ATOM 2363 N N . TYR B 1 81 ? 6.859 24.496 76.176 1.00 15.15 81 TYR A N 1
ATOM 2364 C CA . TYR B 1 81 ? 5.923 24.875 77.199 1.00 15.10 81 TYR A CA 1
ATOM 2365 C C . TYR B 1 81 ? 6.457 24.437 78.555 1.00 15.18 81 TYR A C 1
ATOM 2366 O O . TYR B 1 81 ? 6.966 23.338 78.682 1.00 15.17 81 TYR A O 1
ATOM 2375 N N . VAL B 1 82 ? 6.343 25.283 79.565 1.00 15.74 82 VAL A N 1
ATOM 2376 C CA . VAL B 1 82 ? 6.931 24.983 80.871 1.00 16.75 82 VAL A CA 1
ATOM 2377 C C . VAL B 1 82 ? 6.001 25.427 81.996 1.00 15.82 82 VAL A C 1
ATOM 2378 O O . VAL B 1 82 ? 5.448 26.526 81.917 1.00 16.86 82 VAL A O 1
ATOM 2382 N N . THR B 1 83 ? 5.844 24.599 83.029 1.00 16.01 83 THR A N 1
ATOM 2383 C CA . THR B 1 83 ? 5.117 24.996 84.243 1.00 17.59 83 THR A CA 1
ATOM 2384 C C . THR B 1 83 ? 6.096 25.417 85.308 1.00 16.89 83 THR A C 1
ATOM 2385 O O . THR B 1 83 ? 7.227 24.935 85.356 1.00 16.55 83 THR A O 1
ATOM 2389 N N . ASP B 1 84 ? 5.653 26.274 86.215 1.00 18.20 84 ASP A N 1
ATOM 2390 C CA . ASP B 1 84 ? 6.490 26.574 87.369 1.00 18.21 84 ASP A CA 1
ATOM 2391 C C . ASP B 1 84 ? 5.661 26.937 88.572 1.00 18.36 84 ASP A C 1
ATOM 2392 O O . ASP B 1 84 ? 4.419 26.922 88.542 1.00 17.92 84 ASP A O 1
ATOM 2397 N N . PHE B 1 85 ? 6.357 27.205 89.659 1.00 19.18 85 PHE A N 1
ATOM 2398 C CA . PHE B 1 85 ? 5.691 27.462 90.930 1.00 19.56 85 PHE A CA 1
ATOM 2399 C C . PHE B 1 85 ? 5.247 28.915 91.133 1.00 21.00 85 PHE A C 1
ATOM 2400 O O . PHE B 1 85 ? 4.697 29.262 92.176 1.00 22.42 85 PHE A O 1
ATOM 2408 N N . ASN B 1 86 ? 5.394 29.752 90.114 1.00 21.97 86 ASN A N 1
ATOM 2409 C CA . ASN B 1 86 ? 4.551 30.933 90.015 1.00 22.59 86 ASN A CA 1
ATOM 2410 C C . ASN B 1 86 ? 3.139 30.615 89.471 1.00 21.82 86 ASN A C 1
ATOM 2411 O O . ASN B 1 86 ? 2.394 31.530 89.157 1.00 22.41 86 ASN A O 1
ATOM 2416 N N . ASN B 1 87 ? 2.773 29.330 89.368 1.00 20.77 87 ASN A N 1
ATOM 2417 C CA . ASN B 1 87 ? 1.407 28.901 89.044 1.00 20.60 87 ASN A CA 1
ATOM 2418 C C . ASN B 1 87 ? 0.919 29.288 87.661 1.00 20.89 87 ASN A C 1
ATOM 2419 O O . ASN B 1 87 ? -0.177 29.822 87.456 1.00 20.51 87 ASN A O 1
ATOM 2424 N N . ARG B 1 88 ? 1.737 28.970 86.694 1.00 20.05 88 ARG A N 1
ATOM 2425 C CA . ARG B 1 88 ? 1.432 29.317 85.338 1.00 20.18 88 ARG A CA 1
ATOM 2426 C C . ARG B 1 88 ? 2.125 28.372 84.369 1.00 18.70 88 ARG A C 1
ATOM 2427 O O . ARG B 1 88 ? 2.967 27.569 84.759 1.00 18.14 88 ARG A O 1
ATOM 2435 N N . VAL B 1 89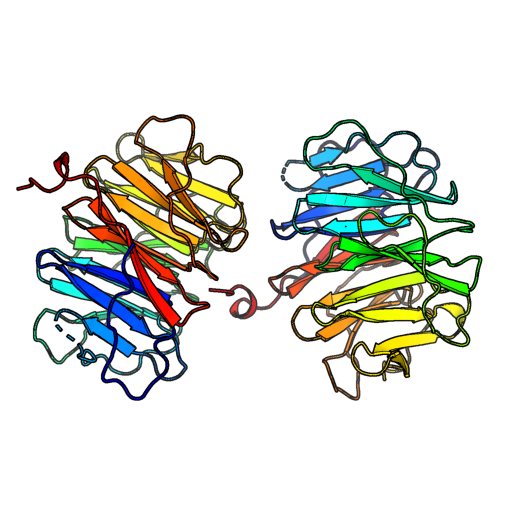 ? 1.745 28.502 83.105 1.00 18.22 89 VAL A N 1
ATOM 2436 C CA . VAL B 1 89 ? 2.390 27.848 81.998 1.00 17.52 89 VAL A CA 1
ATOM 2437 C C . VAL B 1 89 ? 2.868 28.935 81.054 1.00 18.37 89 VAL A C 1
ATOM 2438 O O . VAL B 1 89 ? 2.084 29.787 80.638 1.00 17.01 89 VAL A O 1
ATOM 2442 N N . VAL B 1 90 ? 4.161 28.907 80.747 1.00 18.24 90 VAL A N 1
ATOM 2443 C CA . VAL B 1 90 ? 4.796 29.846 79.845 1.00 20.02 90 VAL A CA 1
ATOM 2444 C C . VAL B 1 90 ? 5.237 29.101 78.585 1.00 19.52 90 VAL A C 1
ATOM 2445 O O . VAL B 1 90 ? 5.543 27.929 78.648 1.00 18.64 90 VAL A O 1
ATOM 2449 N N . THR B 1 91 ? 5.227 29.788 77.443 1.00 19.16 91 THR A N 1
ATOM 2450 C CA . THR B 1 91 ? 5.635 29.180 76.188 1.00 19.76 91 THR A CA 1
ATOM 2451 C C . THR B 1 91 ? 6.608 30.052 75.441 1.00 20.33 91 THR A C 1
ATOM 2452 O O . THR B 1 91 ? 6.617 31.270 75.608 1.00 18.70 91 THR A O 1
ATOM 2456 N N . LEU B 1 92 ? 7.406 29.396 74.609 1.00 20.72 92 LEU A N 1
ATOM 2457 C CA . LEU B 1 92 ? 8.404 30.039 73.771 1.00 22.28 92 LEU A CA 1
ATOM 2458 C C . LEU B 1 92 ? 8.427 29.325 72.420 1.00 22.80 92 LEU A C 1
ATOM 2459 O O . LEU B 1 92 ? 8.832 28.175 72.337 1.00 22.12 92 LEU A O 1
ATOM 2464 N N . ALA B 1 93 ? 7.983 30.033 71.386 1.00 24.04 93 ALA A N 1
ATOM 2465 C CA . ALA B 1 93 ? 8.096 29.610 69.999 1.00 25.56 93 ALA A CA 1
ATOM 2466 C C . ALA B 1 93 ? 9.564 29.446 69.607 1.00 26.39 93 ALA A C 1
ATOM 2467 O O . ALA B 1 93 ? 10.440 30.085 70.171 1.00 26.16 93 ALA A O 1
ATOM 2469 N N . ALA B 1 94 ? 9.821 28.541 68.670 1.00 27.55 94 ALA A N 1
ATOM 2470 C CA . ALA B 1 94 ? 11.188 28.205 68.285 1.00 28.63 94 ALA A CA 1
ATOM 2471 C C . ALA B 1 94 ? 11.826 29.450 67.680 1.00 28.99 94 ALA A C 1
ATOM 2472 O O . ALA B 1 94 ? 11.227 30.094 66.833 1.00 28.94 94 ALA A O 1
ATOM 2474 N N . GLY B 1 95 ? 13.011 29.791 68.167 1.00 30.19 95 GLY A N 1
ATOM 2475 C CA . GLY B 1 95 ? 13.745 30.954 67.698 1.00 31.00 95 GLY A CA 1
ATOM 2476 C C . GLY B 1 95 ? 13.275 32.276 68.270 1.00 30.42 95 GLY A C 1
ATOM 2477 O O . GLY B 1 95 ? 13.931 33.287 68.061 1.00 30.77 95 GLY A O 1
ATOM 2478 N N . SER B 1 96 ? 12.150 32.289 68.989 1.00 29.28 96 SER A N 1
ATOM 2479 C CA . SER B 1 96 ? 11.676 33.522 69.620 1.00 27.80 96 SER A CA 1
ATOM 2480 C C . SER B 1 96 ? 12.469 33.808 70.895 1.00 26.90 96 SER A C 1
ATOM 2481 O O . SER B 1 96 ? 13.032 32.900 71.525 1.00 26.59 96 SER A O 1
ATOM 2484 N N . ASN B 1 97 ? 12.531 35.089 71.245 1.00 25.43 97 ASN A N 1
ATOM 2485 C CA . ASN B 1 97 ? 13.109 35.550 72.507 1.00 25.72 97 ASN A CA 1
ATOM 2486 C C . ASN B 1 97 ? 12.068 36.013 73.517 1.00 24.41 97 ASN A C 1
ATOM 2487 O O . ASN B 1 97 ? 12.437 36.405 74.617 1.00 24.22 97 ASN A O 1
ATOM 2492 N N . ASN B 1 98 ? 10.791 35.992 73.131 1.00 23.12 98 ASN A N 1
ATOM 2493 C CA . ASN B 1 98 ? 9.705 36.589 73.929 1.00 22.70 98 ASN A CA 1
ATOM 2494 C C . ASN B 1 98 ? 8.624 35.574 74.307 1.00 20.81 98 ASN A C 1
ATOM 2495 O O . ASN B 1 98 ? 7.859 35.135 73.473 1.00 20.16 98 ASN A O 1
ATOM 2500 N N . GLN B 1 99 ? 8.586 35.196 75.575 1.00 20.35 99 GLN A N 1
ATOM 2501 C CA . GLN B 1 99 ? 7.642 34.177 76.022 1.00 20.56 99 GLN A CA 1
ATOM 2502 C C . GLN B 1 99 ? 6.217 34.744 76.137 1.00 21.10 99 GLN A C 1
ATOM 2503 O O . GLN B 1 99 ? 6.022 35.961 76.259 1.00 20.90 99 GLN A O 1
ATOM 2509 N N . THR B 1 100 ? 5.235 33.857 76.096 1.00 21.55 100 THR A N 1
ATOM 2510 C CA . THR B 1 100 ? 3.842 34.198 76.403 1.00 23.39 100 THR A CA 1
ATOM 2511 C C . THR B 1 100 ? 3.346 33.329 77.549 1.00 22.51 100 THR A C 1
ATOM 2512 O O . THR B 1 100 ? 3.843 32.228 77.746 1.00 22.36 100 THR A O 1
ATOM 2516 N N . VAL B 1 101 ? 2.356 33.816 78.290 1.00 21.49 101 VAL A N 1
ATOM 2517 C CA . VAL B 1 101 ? 1.774 33.084 79.385 1.00 21.11 101 VAL A CA 1
ATOM 2518 C C . VAL B 1 101 ? 0.392 32.612 78.915 1.00 20.52 101 VAL A C 1
ATOM 2519 O O . VAL B 1 101 ? -0.402 33.413 78.378 1.00 20.62 101 VAL A O 1
ATOM 2523 N N . LEU B 1 102 ? 0.112 31.322 79.095 1.00 19.29 102 LEU A N 1
ATOM 2524 C CA . LEU B 1 102 ? -1.188 30.767 78.703 1.00 19.55 102 LEU A CA 1
ATOM 2525 C C . LEU B 1 102 ? -2.275 31.069 79.730 1.00 19.77 102 LEU A C 1
ATOM 2526 O O . LEU B 1 102 ? -1.998 31.130 80.920 1.00 20.22 102 LEU A O 1
ATOM 2531 N N . PRO B 1 103 ? -3.508 31.296 79.258 1.00 20.48 103 PRO A N 1
ATOM 2532 C CA . PRO B 1 103 ? -4.638 31.678 80.142 1.00 21.44 103 PRO A CA 1
ATOM 2533 C C . PRO B 1 103 ? -5.283 30.533 80.926 1.00 21.47 103 PRO A C 1
ATOM 2534 O O . PRO B 1 103 ? -6.506 30.349 80.906 1.00 20.25 103 PRO A O 1
ATOM 2538 N N . PHE B 1 104 ? -4.452 29.762 81.625 1.00 21.33 104 PHE A N 1
ATOM 2539 C CA . PHE B 1 104 ? -4.934 28.843 82.627 1.00 21.68 104 PHE A CA 1
ATOM 2540 C C . PHE B 1 104 ? -5.397 29.702 83.805 1.00 22.57 104 PHE A C 1
ATOM 2541 O O . PHE B 1 104 ? -4.930 30.825 83.986 1.00 22.46 104 PHE A O 1
ATOM 2549 N N . ASP B 1 105 ? -6.317 29.162 84.595 1.00 22.57 105 ASP A N 1
ATOM 2550 C CA . ASP B 1 105 ? -6.894 29.838 85.744 1.00 23.18 105 ASP A CA 1
ATOM 2551 C C . ASP B 1 105 ? -6.745 28.944 86.961 1.00 21.51 105 ASP A C 1
ATOM 2552 O O . ASP B 1 105 ? -7.058 27.743 86.916 1.00 21.25 105 ASP A O 1
ATOM 2557 N N . GLY B 1 106 ? -6.254 29.523 88.038 1.00 19.97 106 GLY A N 1
ATOM 2558 C CA . GLY B 1 106 ? -6.299 28.878 89.328 1.00 20.24 106 GLY A CA 1
ATOM 2559 C C . GLY B 1 106 ? -5.374 27.712 89.550 1.00 19.36 106 GLY A C 1
ATOM 2560 O O . GLY B 1 106 ? -5.644 26.869 90.416 1.00 19.18 106 GLY A O 1
ATOM 2561 N N . LEU B 1 107 ? -4.254 27.663 88.830 1.00 18.89 107 LEU A N 1
ATOM 2562 C CA . LEU B 1 107 ? -3.270 26.614 89.082 1.00 18.91 107 LEU A CA 1
ATOM 2563 C C . LEU B 1 107 ? -2.666 26.816 90.472 1.00 19.31 107 LEU A C 1
ATOM 2564 O O . LEU B 1 107 ? -2.574 27.940 90.974 1.00 18.03 107 LEU A O 1
ATOM 2569 N N . ASN B 1 108 ? -2.277 25.709 91.087 1.00 19.44 108 ASN A N 1
ATOM 2570 C CA . ASN B 1 108 ? -1.696 25.699 92.412 1.00 20.26 108 ASN A CA 1
ATOM 2571 C C . ASN B 1 108 ? -0.614 24.624 92.426 1.00 19.30 108 ASN A C 1
ATOM 2572 O O . ASN B 1 108 ? -0.905 23.446 92.520 1.00 20.20 108 ASN A O 1
ATOM 2577 N N . TYR B 1 109 ? 0.638 25.041 92.322 1.00 18.33 109 TYR A N 1
ATOM 2578 C CA . TYR B 1 109 ? 1.779 24.136 92.250 1.00 18.47 109 TYR A CA 1
ATOM 2579 C C . TYR B 1 109 ? 1.650 23.103 91.127 1.00 17.57 109 TYR A C 1
ATOM 2580 O O . TYR B 1 109 ? 1.690 21.894 91.386 1.00 18.64 109 TYR A O 1
ATOM 2589 N N . PRO B 1 110 ? 1.534 23.579 89.895 1.00 17.01 110 PRO A N 1
ATOM 2590 C CA . PRO B 1 110 ? 1.497 22.685 88.741 1.00 16.38 110 PRO A CA 1
ATOM 2591 C C . PRO B 1 110 ? 2.855 21.963 88.611 1.00 16.82 110 PRO A C 1
ATOM 2592 O O . PRO B 1 110 ? 3.918 22.544 88.932 1.00 17.44 110 PRO A O 1
ATOM 2596 N N . GLU B 1 111 ? 2.807 20.702 88.179 1.00 16.21 111 GLU A N 1
ATOM 2597 C CA . GLU B 1 111 ? 3.961 19.853 88.059 1.00 16.34 111 GLU A CA 1
ATOM 2598 C C . GLU B 1 111 ? 4.099 19.398 86.586 1.00 15.63 111 GLU A C 1
ATOM 2599 O O . GLU B 1 111 ? 4.608 20.153 85.710 1.00 16.14 111 GLU A O 1
ATOM 2605 N N . GLY B 1 112 ? 3.604 18.222 86.277 1.00 15.51 112 GLY A N 1
ATOM 2606 C CA . GLY B 1 112 ? 3.744 17.681 84.939 1.00 15.75 112 GLY A CA 1
ATOM 2607 C C . GLY B 1 112 ? 2.964 18.469 83.875 1.00 15.60 112 GLY A C 1
ATOM 2608 O O . GLY B 1 112 ? 1.894 19.041 84.119 1.00 16.25 112 GLY A O 1
ATOM 2609 N N . LEU B 1 113 ? 3.515 18.493 82.675 1.00 15.82 113 LEU A N 1
ATOM 2610 C CA . LEU B 1 113 ? 2.845 19.106 81.546 1.00 15.94 113 LEU A CA 1
ATOM 2611 C C . LEU B 1 113 ? 2.989 18.215 80.309 1.00 15.12 113 LEU A C 1
ATOM 2612 O O . LEU B 1 113 ? 4.029 17.570 80.111 1.00 14.69 113 LEU A O 1
ATOM 2617 N N . ALA B 1 114 ? 1.947 18.207 79.467 1.00 14.35 114 ALA A N 1
ATOM 2618 C CA . ALA B 1 114 ? 1.964 17.544 78.157 1.00 14.52 114 ALA A CA 1
ATOM 2619 C C . ALA B 1 114 ? 1.276 18.408 77.103 1.00 14.59 114 ALA A C 1
ATOM 2620 O O . ALA B 1 114 ? 0.516 19.326 77.422 1.00 14.85 114 ALA A O 1
ATOM 2622 N N . VAL B 1 115 ? 1.606 18.131 75.857 1.00 15.56 115 VAL A N 1
ATOM 2623 C CA . VAL B 1 115 ? 1.015 18.781 74.694 1.00 16.35 115 VAL A CA 1
ATOM 2624 C C . VAL B 1 115 ? 0.680 17.720 73.651 1.00 16.54 115 VAL A C 1
ATOM 2625 O O . VAL B 1 115 ? 1.484 16.842 73.366 1.00 16.22 115 VAL A O 1
ATOM 2629 N N . ASP B 1 116 ? -0.530 17.768 73.104 1.00 17.48 116 ASP A N 1
ATOM 2630 C CA . ASP B 1 116 ? -0.961 16.723 72.207 1.00 19.25 116 ASP A CA 1
ATOM 2631 C C . ASP B 1 116 ? -0.735 17.176 70.762 1.00 20.81 116 ASP A C 1
ATOM 2632 O O . ASP B 1 116 ? -0.270 18.288 70.546 1.00 20.95 116 ASP A O 1
ATOM 2637 N N . THR B 1 117 ? -1.083 16.336 69.787 1.00 22.88 117 THR A N 1
ATOM 2638 C CA . THR B 1 117 ? -0.827 16.692 68.396 1.00 24.61 117 THR A CA 1
ATOM 2639 C C . THR B 1 117 ? -1.730 17.805 67.893 1.00 25.32 117 THR A C 1
ATOM 2640 O O . THR B 1 117 ? -1.412 18.420 66.874 1.00 25.65 117 THR A O 1
ATOM 2644 N N . GLN B 1 118 ? -2.836 18.067 68.606 1.00 26.05 118 GLN A N 1
ATOM 2645 C CA . GLN B 1 118 ? -3.701 19.222 68.331 1.00 27.14 118 GLN A CA 1
ATOM 2646 C C . GLN B 1 118 ? -3.268 20.541 68.995 1.00 25.84 118 GLN A C 1
ATOM 2647 O O . GLN B 1 118 ? -3.946 21.559 68.844 1.00 25.46 118 GLN A O 1
ATOM 2653 N N . GLY B 1 119 ? -2.118 20.540 69.690 1.00 23.78 119 GLY A N 1
ATOM 2654 C CA . GLY B 1 119 ? -1.660 21.710 70.424 1.00 22.15 119 GLY A CA 1
ATOM 2655 C C . GLY B 1 119 ? -2.365 22.018 71.745 1.00 20.63 119 GLY A C 1
ATOM 2656 O O . GLY B 1 119 ? -2.150 23.083 72.317 1.00 19.87 119 GLY A O 1
ATOM 2657 N N . ALA B 1 120 ? -3.226 21.119 72.221 1.00 19.15 120 ALA A N 1
ATOM 2658 C CA . ALA B 1 120 ? -3.819 21.256 73.544 1.00 18.14 120 ALA A CA 1
ATOM 2659 C C . ALA B 1 120 ? -2.750 20.971 74.593 1.00 17.10 120 ALA A C 1
ATOM 2660 O O . ALA B 1 120 ? -1.929 20.087 74.413 1.00 17.56 120 ALA A O 1
ATOM 2662 N N . VAL B 1 121 ? -2.808 21.730 75.669 1.00 16.20 121 VAL A N 1
ATOM 2663 C CA . VAL B 1 121 ? -1.837 21.664 76.748 1.00 16.54 121 VAL A CA 1
ATOM 2664 C C . VAL B 1 121 ? -2.552 21.101 77.979 1.00 15.73 121 VAL A C 1
ATOM 2665 O O . VAL B 1 121 ? -3.660 21.579 78.359 1.00 16.78 121 VAL A O 1
ATOM 2669 N N . TYR B 1 122 ? -1.914 20.103 78.593 1.00 15.49 122 TYR A N 1
ATOM 2670 C CA . TYR B 1 122 ? -2.425 19.380 79.765 1.00 15.71 122 TYR A CA 1
ATOM 2671 C C . TYR B 1 122 ? -1.498 19.626 80.931 1.00 15.35 122 TYR A C 1
ATOM 2672 O O . TYR B 1 122 ? -0.307 19.475 80.781 1.00 14.65 122 TYR A O 1
ATOM 2681 N N . VAL B 1 123 ? -2.052 19.975 82.076 1.00 15.14 123 VAL A N 1
ATOM 2682 C CA . VAL B 1 123 ? -1.288 20.262 83.277 1.00 15.40 123 VAL A CA 1
ATOM 2683 C C . VAL B 1 123 ? -1.773 19.439 84.445 1.00 15.49 123 VAL A C 1
ATOM 2684 O O . VAL B 1 123 ? -2.996 19.382 84.710 1.00 13.55 123 VAL A O 1
ATOM 2688 N N . ALA B 1 124 ? -0.823 18.783 85.125 1.00 15.40 124 ALA A N 1
ATOM 2689 C CA . ALA B 1 124 ? -1.079 18.101 86.392 1.00 16.21 124 ALA A CA 1
ATOM 2690 C C . ALA B 1 124 ? -1.016 19.174 87.458 1.00 16.33 124 ALA A C 1
ATOM 2691 O O . ALA B 1 124 ? 0.053 19.562 87.929 1.00 15.83 124 ALA A O 1
ATOM 2693 N N . ASP B 1 125 ? -2.195 19.655 87.829 1.00 16.70 125 ASP A N 1
ATOM 2694 C CA . ASP B 1 125 ? -2.323 20.737 88.786 1.00 16.43 125 ASP A CA 1
ATOM 2695 C C . ASP B 1 125 ? -2.332 20.129 90.194 1.00 16.84 125 ASP A C 1
ATOM 2696 O O . ASP B 1 125 ? -3.404 19.926 90.797 1.00 16.98 125 ASP A O 1
ATOM 2701 N N . ARG B 1 126 ? -1.144 19.791 90.683 1.00 16.26 126 ARG A N 1
ATOM 2702 C CA . ARG B 1 126 ? -0.959 18.937 91.853 1.00 16.79 126 ARG A CA 1
ATOM 2703 C C . ARG B 1 126 ? -1.663 19.453 93.093 1.00 17.73 126 ARG A C 1
ATOM 2704 O O . ARG B 1 126 ? -2.321 18.695 93.795 1.00 17.38 126 ARG A O 1
ATOM 2712 N N . GLY B 1 127 ? -1.593 20.754 93.291 1.00 18.66 127 GLY A N 1
ATOM 2713 C CA . GLY B 1 127 ? -2.135 21.355 94.491 1.00 20.50 127 GLY A CA 1
ATOM 2714 C C . GLY B 1 127 ? -3.645 21.358 94.517 1.00 20.80 127 GLY A C 1
ATOM 2715 O O . GLY B 1 127 ? -4.215 21.587 95.574 1.00 21.89 127 GLY A O 1
ATOM 2716 N N . ASN B 1 128 ? -4.292 21.124 93.377 1.00 21.27 128 ASN A N 1
ATOM 2717 C CA . ASN B 1 128 ? -5.742 21.095 93.285 1.00 21.64 128 ASN A CA 1
ATOM 2718 C C . ASN B 1 128 ? -6.309 19.707 92.989 1.00 21.22 128 ASN A C 1
ATOM 2719 O O . ASN B 1 128 ? -7.501 19.588 92.692 1.00 21.13 128 ASN A O 1
ATOM 2724 N N . ASN B 1 129 ? -5.442 18.688 92.997 1.00 20.99 129 ASN A N 1
ATOM 2725 C CA . ASN B 1 129 ? -5.816 17.288 92.717 1.00 20.99 129 ASN A CA 1
ATOM 2726 C C . ASN B 1 129 ? -6.608 17.110 91.425 1.00 20.60 129 ASN A C 1
ATOM 2727 O O . ASN B 1 129 ? -7.668 16.454 91.384 1.00 20.52 129 ASN A O 1
ATOM 2732 N N . ARG B 1 130 ? -6.122 17.740 90.366 1.00 19.16 130 ARG A N 1
ATOM 2733 C CA . ARG B 1 130 ? -6.842 17.734 89.100 1.00 18.97 130 ARG A CA 1
ATOM 2734 C C . ARG B 1 130 ? -5.877 17.880 87.922 1.00 17.45 130 ARG A C 1
ATOM 2735 O O . ARG B 1 130 ? -4.742 18.264 88.094 1.00 17.91 130 ARG A O 1
ATOM 2743 N N . VAL B 1 131 ? -6.363 17.536 86.747 1.00 17.41 131 VAL A N 1
ATOM 2744 C CA . VAL B 1 131 ? -5.653 17.750 85.492 1.00 17.27 131 VAL A CA 1
ATOM 2745 C C . VAL B 1 131 ? -6.502 18.659 84.662 1.00 18.38 131 VAL A C 1
ATOM 2746 O O . VAL B 1 131 ? -7.711 18.411 84.502 1.00 18.25 131 VAL A O 1
ATOM 2750 N N . VAL B 1 132 ? -5.885 19.728 84.146 1.00 18.35 132 VAL A N 1
ATOM 2751 C CA . VAL B 1 132 ? -6.588 20.739 83.359 1.00 19.57 132 VAL A CA 1
ATOM 2752 C C . VAL B 1 132 ? -6.046 20.768 81.931 1.00 18.83 132 VAL A C 1
ATOM 2753 O O . VAL B 1 132 ? -4.865 20.599 81.701 1.00 18.30 132 VAL A O 1
ATOM 2757 N N . LYS B 1 133 ? -6.945 21.010 80.990 1.00 18.43 133 LYS A N 1
ATOM 2758 C CA . LYS B 1 133 ? -6.644 21.027 79.584 1.00 17.79 133 LYS A CA 1
ATOM 2759 C C . LYS B 1 133 ? -7.039 22.375 78.998 1.00 18.99 133 LYS A C 1
ATOM 2760 O O . LYS B 1 133 ? -8.128 22.908 79.279 1.00 18.64 133 LYS A O 1
ATOM 2766 N N . LEU B 1 134 ? -6.168 22.908 78.158 1.00 18.82 134 LEU A N 1
ATOM 2767 C CA . LEU B 1 134 ? -6.435 24.127 77.445 1.00 19.99 134 LEU A CA 1
ATOM 2768 C C . LEU B 1 134 ? -6.171 23.904 75.980 1.00 20.60 134 LEU A C 1
ATOM 2769 O O . LEU B 1 134 ? -5.029 23.683 75.570 1.00 19.82 134 LEU A O 1
ATOM 2774 N N . ALA B 1 135 ? -7.241 23.929 75.167 1.00 21.47 135 ALA A N 1
ATOM 2775 C CA . ALA B 1 135 ? -7.065 23.849 73.712 1.00 22.67 135 ALA A CA 1
ATOM 2776 C C . ALA B 1 135 ? -6.239 25.033 73.151 1.00 23.19 135 ALA A C 1
ATOM 2777 O O . ALA B 1 135 ? -6.170 26.113 73.744 1.00 23.06 135 ALA A O 1
ATOM 2779 N N . ALA B 1 136 ? -5.580 24.819 72.023 1.00 24.14 136 ALA A N 1
ATOM 2780 C CA . ALA B 1 136 ? -4.770 25.870 71.398 1.00 25.43 136 ALA A CA 1
ATOM 2781 C C . ALA B 1 136 ? -5.641 27.080 71.077 1.00 26.11 136 ALA A C 1
ATOM 2782 O O . ALA B 1 136 ? -6.679 26.934 70.414 1.00 26.61 136 ALA A O 1
ATOM 2784 N N . GLY B 1 137 ? -5.243 28.254 71.556 1.00 26.80 137 GLY A N 1
ATOM 2785 C CA . GLY B 1 137 ? -5.990 29.477 71.285 1.00 27.44 137 GLY A CA 1
ATOM 2786 C C . GLY B 1 137 ? -7.237 29.670 72.140 1.00 27.76 137 GLY A C 1
ATOM 2787 O O . GLY B 1 137 ? -7.916 30.673 71.987 1.00 29.09 137 GLY A O 1
ATOM 2788 N N . SER B 1 138 ? -7.542 28.739 73.042 1.00 26.76 138 SER A N 1
ATOM 2789 C CA . SER B 1 138 ? -8.705 28.876 73.924 1.00 26.25 138 SER A CA 1
ATOM 2790 C C . SER B 1 138 ? -8.320 29.669 75.170 1.00 25.95 138 SER A C 1
ATOM 2791 O O . SER B 1 138 ? -7.161 29.676 75.578 1.00 24.09 138 SER A O 1
ATOM 2794 N N . LYS B 1 139 ? -9.315 30.323 75.765 1.00 25.66 139 LYS A N 1
ATOM 2795 C CA . LYS B 1 139 ? -9.180 31.073 76.999 1.00 25.76 139 LYS A CA 1
ATOM 2796 C C . LYS B 1 139 ? -9.973 30.438 78.128 1.00 25.09 139 LYS A C 1
ATOM 2797 O O . LYS B 1 139 ? -10.060 31.006 79.214 1.00 25.15 139 LYS A O 1
ATOM 2799 N N . THR B 1 140 ? -10.559 29.265 77.870 1.00 24.61 140 THR A N 1
ATOM 2800 C CA . THR B 1 140 ? -11.422 28.573 78.819 1.00 24.59 140 THR A CA 1
ATOM 2801 C C . THR B 1 140 ? -10.941 27.125 78.981 1.00 23.03 140 THR A C 1
ATOM 2802 O O . THR B 1 140 ? -11.241 26.302 78.142 1.00 23.04 140 THR A O 1
ATOM 2806 N N . GLN B 1 141 ? -10.203 26.832 80.054 1.00 22.44 141 GLN A N 1
ATOM 2807 C CA . GLN B 1 141 ? -9.742 25.459 80.345 1.00 21.93 141 GLN A CA 1
ATOM 2808 C C . GLN B 1 141 ? -10.889 24.494 80.707 1.00 22.17 141 GLN A C 1
ATOM 2809 O O . GLN B 1 141 ? -11.993 24.937 81.075 1.00 21.66 141 GLN A O 1
ATOM 2815 N N . THR B 1 142 ? -10.611 23.191 80.591 1.00 20.12 142 THR A N 1
ATOM 2816 C CA . THR B 1 142 ? -11.510 22.123 80.983 1.00 20.12 142 THR A CA 1
ATOM 2817 C C . THR B 1 142 ? -10.821 21.343 82.087 1.00 19.87 142 THR A C 1
ATOM 2818 O O . THR B 1 142 ? -9.633 21.032 81.971 1.00 20.05 142 THR A O 1
ATOM 2822 N N . VAL B 1 143 ? -11.537 21.048 83.162 1.00 19.79 143 VAL A N 1
ATOM 2823 C CA . VAL B 1 143 ? -11.069 20.143 84.197 1.00 20.25 143 VAL A CA 1
ATOM 2824 C C . VAL B 1 143 ? -11.435 18.730 83.734 1.00 20.83 143 VAL A C 1
ATOM 2825 O O . VAL B 1 143 ? -12.631 18.400 83.583 1.00 20.55 143 VAL A O 1
ATOM 2829 N N . LEU B 1 144 ? -10.425 17.914 83.454 1.00 19.50 144 LEU A N 1
ATOM 2830 C CA . LEU B 1 144 ? -10.663 16.594 82.888 1.00 19.54 144 LEU A CA 1
ATOM 2831 C C . LEU B 1 144 ? -11.341 15.699 83.909 1.00 19.66 144 LEU A C 1
ATOM 2832 O O . LEU B 1 144 ? -11.118 15.855 85.118 1.00 19.90 144 LEU A O 1
ATOM 2837 N N . PRO B 1 145 ? -12.222 14.809 83.445 1.00 20.27 145 PRO A N 1
ATOM 2838 C CA . PRO B 1 145 ? -12.982 13.949 84.358 1.00 20.77 145 PRO A CA 1
ATOM 2839 C C . PRO B 1 145 ? -12.231 12.751 84.953 1.00 21.01 145 PRO A C 1
ATOM 2840 O O . PRO B 1 145 ? -12.651 11.605 84.846 1.00 20.85 145 PRO A O 1
ATOM 2844 N N . PHE B 1 146 ? -11.078 13.027 85.572 1.00 21.37 146 PHE A N 1
ATOM 2845 C CA . PHE B 1 146 ? -10.412 12.072 86.426 1.00 20.98 146 PHE A CA 1
ATOM 2846 C C . PHE B 1 146 ? -11.146 12.050 87.748 1.00 22.10 146 PHE A C 1
ATOM 2847 O O . PHE B 1 146 ? -11.804 13.011 88.095 1.00 22.49 146 PHE A O 1
ATOM 2855 N N . THR B 1 147 ? -11.031 10.959 88.476 1.00 22.79 147 THR A N 1
ATOM 2856 C CA . THR B 1 147 ? -11.689 10.826 89.768 1.00 24.16 147 THR A CA 1
ATOM 2857 C C . THR B 1 147 ? -10.707 10.411 90.853 1.00 23.39 147 THR A C 1
ATOM 2858 O O . THR B 1 147 ? -9.858 9.529 90.649 1.00 23.74 147 THR A O 1
ATOM 2862 N N . GLY B 1 148 ? -10.794 11.075 91.996 1.00 22.04 148 GLY A N 1
ATOM 2863 C CA . GLY B 1 148 ? -10.091 10.643 93.181 1.00 22.55 148 GLY A CA 1
ATOM 2864 C C . GLY B 1 148 ? -8.575 10.796 93.150 1.00 22.10 148 GLY A C 1
ATOM 2865 O O . GLY B 1 148 ? -7.866 10.086 93.841 1.00 21.74 148 GLY A O 1
ATOM 2866 N N . LEU B 1 149 ? -8.085 11.743 92.358 1.00 21.01 149 LEU A N 1
ATOM 2867 C CA . LEU B 1 149 ? -6.648 12.058 92.338 1.00 21.01 149 LEU A CA 1
ATOM 2868 C C . LEU B 1 149 ? -6.177 12.657 93.664 1.00 21.20 149 LEU A C 1
ATOM 2869 O O . LEU B 1 149 ? -6.915 13.396 94.334 1.00 21.43 149 LEU A O 1
ATOM 2874 N N . ASN B 1 150 ? -4.942 12.332 94.035 1.00 20.16 150 ASN A N 1
ATOM 2875 C CA . ASN B 1 150 ? -4.314 12.806 95.247 1.00 19.82 150 ASN A CA 1
ATOM 2876 C C . ASN B 1 150 ? -2.859 13.201 94.935 1.00 18.79 150 ASN A C 1
ATOM 2877 O O . ASN B 1 150 ? -1.974 12.348 94.820 1.00 17.49 150 ASN A O 1
ATOM 2882 N N . ASP B 1 151 ? -2.635 14.501 94.805 1.00 19.06 151 ASP A N 1
ATOM 2883 C CA . ASP B 1 151 ? -1.337 15.086 94.442 1.00 18.40 151 ASP A CA 1
ATOM 2884 C C . ASP B 1 151 ? -0.698 14.450 93.188 1.00 17.80 151 ASP A C 1
ATOM 2885 O O . ASP B 1 151 ? 0.420 13.969 93.198 1.00 17.64 151 ASP A O 1
ATOM 2890 N N . PRO B 1 152 ? -1.416 14.519 92.094 1.00 17.72 152 PRO A N 1
ATOM 2891 C CA . PRO B 1 152 ? -0.926 13.947 90.836 1.00 16.77 152 PRO A CA 1
ATOM 2892 C C . PRO B 1 152 ? 0.295 14.735 90.362 1.00 16.88 152 PRO A C 1
ATOM 2893 O O . PRO B 1 152 ? 0.259 15.956 90.457 1.00 16.45 152 PRO A O 1
ATOM 2897 N N . ASP B 1 153 ? 1.335 14.046 89.905 1.00 17.33 153 ASP A N 1
ATOM 2898 C CA . ASP B 1 153 ? 2.576 14.681 89.539 1.00 18.83 153 ASP A CA 1
ATOM 2899 C C . ASP B 1 153 ? 2.772 14.731 88.025 1.00 18.11 153 ASP A C 1
ATOM 2900 O O . ASP B 1 153 ? 3.239 15.744 87.513 1.00 20.77 153 ASP A O 1
ATOM 2905 N N . GLY B 1 154 ? 2.513 13.633 87.337 1.00 15.70 154 GLY A N 1
ATOM 2906 C CA . GLY B 1 154 ? 2.910 13.522 85.929 1.00 15.24 154 GLY A CA 1
ATOM 2907 C C . GLY B 1 154 ? 1.717 13.429 85.017 1.00 14.26 154 GLY A C 1
ATOM 2908 O O . GLY B 1 154 ? 0.702 12.851 85.381 1.00 15.17 154 GLY A O 1
ATOM 2909 N N . VAL B 1 155 ? 1.861 13.916 83.795 1.00 13.98 155 VAL A N 1
ATOM 2910 C CA . VAL B 1 155 ? 0.827 13.719 82.771 1.00 13.32 155 VAL A CA 1
ATOM 2911 C C . VAL B 1 155 ? 1.492 13.500 81.396 1.00 14.22 155 VAL A C 1
ATOM 2912 O O . VAL B 1 155 ? 2.549 14.097 81.109 1.00 14.22 155 VAL A O 1
ATOM 2916 N N . ALA B 1 156 ? 0.954 12.552 80.633 1.00 13.45 156 ALA A N 1
ATOM 2917 C CA . ALA B 1 156 ? 1.365 12.278 79.276 1.00 14.37 156 ALA A CA 1
ATOM 2918 C C . ALA B 1 156 ? 0.119 12.098 78.428 1.00 15.49 156 ALA A C 1
ATOM 2919 O O . ALA B 1 156 ? -0.938 11.692 78.934 1.00 14.56 156 ALA A O 1
ATOM 2921 N N . VAL B 1 157 ? 0.234 12.394 77.134 1.00 15.86 157 VAL A N 1
ATOM 2922 C CA . VAL B 1 157 ? -0.903 12.173 76.229 1.00 17.06 157 VAL A CA 1
ATOM 2923 C C . VAL B 1 157 ? -0.387 11.462 74.984 1.00 17.26 157 VAL A C 1
ATOM 2924 O O . VAL B 1 157 ? 0.689 11.807 74.460 1.00 16.79 157 VAL A O 1
ATOM 2928 N N . ASP B 1 158 ? -1.097 10.433 74.534 1.00 16.37 158 ASP A N 1
ATOM 2929 C CA . ASP B 1 158 ? -0.666 9.720 73.344 1.00 17.82 158 ASP A CA 1
ATOM 2930 C C . ASP B 1 158 ? -1.291 10.276 72.050 1.00 19.34 158 ASP A C 1
ATOM 2931 O O . ASP B 1 158 ? -2.081 11.219 72.100 1.00 18.36 158 ASP A O 1
ATOM 2936 N N . ASN B 1 159 ? -0.912 9.695 70.909 1.00 21.01 159 ASN A N 1
ATOM 2937 C CA . ASN B 1 159 ? -1.370 10.197 69.617 1.00 23.53 159 ASN A CA 1
ATOM 2938 C C . ASN B 1 159 ? -2.869 9.972 69.394 1.00 23.45 159 ASN A C 1
ATOM 2939 O O . ASN B 1 159 ? -3.451 10.620 68.506 1.00 24.82 159 ASN A O 1
ATOM 2944 N N . SER B 1 160 ? -3.469 9.056 70.159 1.00 22.71 160 SER A N 1
ATOM 2945 C CA . SER B 1 160 ? -4.935 8.845 70.142 1.00 22.68 160 SER A CA 1
ATOM 2946 C C . SER B 1 160 ? -5.724 9.749 71.090 1.00 22.33 160 SER A C 1
ATOM 2947 O O . SER B 1 160 ? -6.964 9.749 71.064 1.00 22.57 160 SER A O 1
ATOM 2950 N N . GLY B 1 161 ? -5.029 10.532 71.902 1.00 20.60 161 GLY A N 1
ATOM 2951 C CA . GLY B 1 161 ? -5.620 11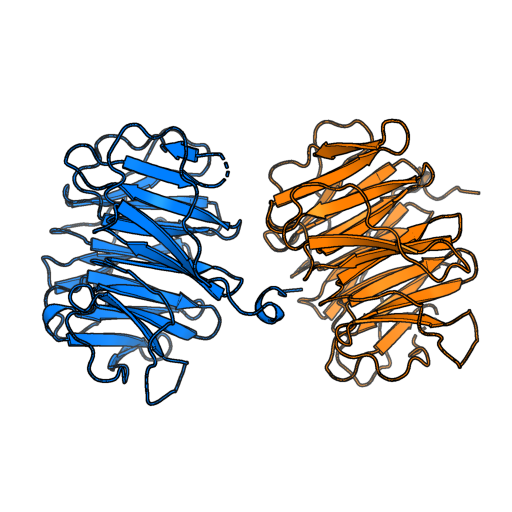.390 72.896 1.00 19.79 161 GLY A CA 1
ATOM 2952 C C . GLY B 1 161 ? -5.990 10.769 74.237 1.00 18.31 161 GLY A C 1
ATOM 2953 O O . GLY B 1 161 ? -6.699 11.420 75.024 1.00 18.42 161 GLY A O 1
ATOM 2954 N N . ASN B 1 162 ? -5.537 9.548 74.506 1.00 17.22 162 ASN A N 1
ATOM 2955 C CA . ASN B 1 162 ? -5.566 9.000 75.857 1.00 17.19 162 ASN A CA 1
ATOM 2956 C C . ASN B 1 162 ? -4.633 9.831 76.759 1.00 16.42 162 ASN A C 1
ATOM 2957 O O . ASN B 1 162 ? -3.514 10.204 76.337 1.00 16.20 162 ASN A O 1
ATOM 2962 N N . VAL B 1 163 ? -5.074 10.070 77.986 1.00 15.69 163 VAL A N 1
ATOM 2963 C CA . VAL B 1 163 ? -4.345 10.911 78.933 1.00 16.23 163 VAL A CA 1
ATOM 2964 C C . VAL B 1 163 ? -3.925 10.041 80.109 1.00 15.59 163 VAL A C 1
ATOM 2965 O O . VAL B 1 163 ? -4.715 9.338 80.691 1.00 14.77 163 VAL A O 1
ATOM 2969 N N . TYR B 1 164 ? -2.634 10.033 80.415 1.00 13.85 164 TYR A N 1
ATOM 2970 C CA . TYR B 1 164 ? -2.111 9.165 81.457 1.00 14.30 164 TYR A CA 1
ATOM 2971 C C . TYR B 1 164 ? -1.544 10.014 82.569 1.00 15.02 164 TYR A C 1
ATOM 2972 O O . TYR B 1 164 ? -0.856 11.009 82.310 1.00 15.48 164 TYR A O 1
ATOM 2981 N N . VAL B 1 165 ? -1.875 9.661 83.814 1.00 14.93 165 VAL A N 1
ATOM 2982 C CA . VAL B 1 165 ? -1.524 10.459 84.970 1.00 14.37 165 VAL A CA 1
ATOM 2983 C C . VAL B 1 165 ? -0.911 9.588 86.055 1.00 13.87 165 VAL A C 1
ATOM 2984 O O . VAL B 1 165 ? -1.388 8.481 86.333 1.00 13.05 165 VAL A O 1
ATOM 2988 N N . THR B 1 166 ? 0.195 10.062 86.642 1.00 15.19 166 THR A N 1
ATOM 2989 C CA . THR B 1 166 ? 0.695 9.473 87.868 1.00 15.16 166 THR A CA 1
ATOM 2990 C C . THR B 1 166 ? -0.006 10.058 89.071 1.00 15.71 166 THR A C 1
ATOM 2991 O O . THR B 1 166 ? 0.135 11.223 89.402 1.00 13.66 166 THR A O 1
ATOM 2995 N N . ASP B 1 167 ? -0.827 9.217 89.684 1.00 17.11 167 ASP A N 1
ATOM 2996 C CA . ASP B 1 167 ? -1.615 9.617 90.830 1.00 18.66 167 ASP A CA 1
ATOM 2997 C C . ASP B 1 167 ? -0.765 9.275 92.040 1.00 18.61 167 ASP A C 1
ATOM 2998 O O . ASP B 1 167 ? -0.958 8.268 92.701 1.00 19.18 167 ASP A O 1
ATOM 3003 N N . THR B 1 168 ? 0.177 10.162 92.318 1.00 18.40 168 THR A N 1
ATOM 3004 C CA . THR B 1 168 ? 1.358 9.852 93.109 1.00 18.35 168 THR A CA 1
ATOM 3005 C C . THR B 1 168 ? 1.034 9.337 94.506 1.00 19.57 168 THR A C 1
ATOM 3006 O O . THR B 1 168 ? 1.541 8.292 94.918 1.00 19.45 168 THR A O 1
ATOM 3010 N N . ASP B 1 169 ? 0.184 10.069 95.226 1.00 20.74 169 ASP A N 1
ATOM 3011 C CA . ASP B 1 169 ? -0.112 9.712 96.612 1.00 21.63 169 ASP A CA 1
ATOM 3012 C C . ASP B 1 169 ? -1.063 8.524 96.759 1.00 22.47 169 ASP A C 1
ATOM 3013 O O . ASP B 1 169 ? -1.244 8.056 97.867 1.00 22.80 169 ASP A O 1
ATOM 3018 N N . ASN B 1 170 ? -1.669 8.070 95.658 1.00 22.12 170 ASN A N 1
ATOM 3019 C CA . ASN B 1 170 ? -2.480 6.839 95.603 1.00 21.93 170 ASN A CA 1
ATOM 3020 C C . ASN B 1 170 ? -1.750 5.640 94.989 1.00 21.89 170 ASN A C 1
ATOM 3021 O O . ASN B 1 170 ? -2.362 4.568 94.772 1.00 22.39 170 ASN A O 1
ATOM 3026 N N . ASN B 1 171 ? -0.457 5.808 94.696 1.00 20.37 171 ASN A N 1
ATOM 3027 C CA . ASN B 1 171 ? 0.385 4.720 94.198 1.00 20.94 171 ASN A CA 1
ATOM 3028 C C . ASN B 1 171 ? -0.233 4.003 93.011 1.00 20.64 171 ASN A C 1
ATOM 3029 O O . ASN B 1 171 ? -0.334 2.771 92.980 1.00 21.29 171 ASN A O 1
ATOM 3034 N N . ARG B 1 172 ? -0.679 4.791 92.036 1.00 18.95 172 ARG A N 1
ATOM 3035 C CA . ARG B 1 172 ? -1.295 4.212 90.858 1.00 17.96 172 ARG A CA 1
ATOM 3036 C C . ARG B 1 172 ? -1.119 5.116 89.666 1.00 17.17 172 ARG A C 1
ATOM 3037 O O . ARG B 1 172 ? -0.919 6.334 89.805 1.00 16.72 172 ARG A O 1
ATOM 3045 N N . VAL B 1 173 ? -1.182 4.493 88.508 1.00 16.95 173 VAL A N 1
ATOM 3046 C CA . VAL B 1 173 ? -1.193 5.172 87.240 1.00 15.96 173 VAL A CA 1
ATOM 3047 C C . VAL B 1 173 ? -2.590 5.024 86.619 1.00 15.89 173 VAL A C 1
ATOM 3048 O O . VAL B 1 173 ? -3.107 3.893 86.454 1.00 15.89 173 VAL A O 1
ATOM 3052 N N . VAL B 1 174 ? -3.195 6.155 86.282 1.00 15.60 174 VAL A N 1
ATOM 3053 C CA . VAL B 1 174 ? -4.542 6.165 85.683 1.00 15.73 174 VAL A CA 1
ATOM 3054 C C . VAL B 1 174 ? -4.502 6.681 84.245 1.00 16.65 174 VAL A C 1
ATOM 3055 O O . VAL B 1 174 ? -3.593 7.416 83.859 1.00 16.49 174 VAL A O 1
ATOM 3059 N N . LYS B 1 175 ? -5.500 6.254 83.463 1.00 16.29 175 LYS A N 1
ATOM 3060 C CA . LYS B 1 175 ? -5.648 6.550 82.052 1.00 16.37 175 LYS A CA 1
ATOM 3061 C C . LYS B 1 175 ? -7.072 7.006 81.857 1.00 16.33 175 LYS A C 1
ATOM 3062 O O . LYS B 1 175 ? -7.980 6.332 82.293 1.00 17.75 175 LYS A O 1
ATOM 3068 N N . LEU B 1 176 ? -7.248 8.163 81.235 1.00 17.46 176 LEU A N 1
ATOM 3069 C CA . LEU B 1 176 ? -8.566 8.614 80.771 1.00 17.85 176 LEU A CA 1
ATOM 3070 C C . LEU B 1 176 ? -8.660 8.241 79.299 1.00 18.74 176 LEU A C 1
ATOM 3071 O O . LEU B 1 176 ? -7.951 8.792 78.454 1.00 18.11 176 LEU A O 1
ATOM 3076 N N . GLU B 1 177 ? -9.498 7.268 79.002 1.00 19.40 177 GLU A N 1
ATOM 3077 C CA . GLU B 1 177 ? -9.616 6.766 77.639 1.00 21.34 177 GLU A CA 1
ATOM 3078 C C . GLU B 1 177 ? -10.217 7.820 76.708 1.00 21.80 177 GLU A C 1
ATOM 3079 O O . GLU B 1 177 ? -11.190 8.503 77.055 1.00 21.07 177 GLU A O 1
ATOM 3085 N N . ALA B 1 178 ? -9.619 7.976 75.535 1.00 22.63 178 ALA A N 1
ATOM 3086 C CA . ALA B 1 178 ? -10.102 8.927 74.546 1.00 24.53 178 ALA A CA 1
ATOM 3087 C C . ALA B 1 178 ? -11.514 8.542 74.029 1.00 26.22 178 ALA A C 1
ATOM 3088 O O . ALA B 1 178 ? -12.353 9.407 73.800 1.00 27.89 178 ALA A O 1
ATOM 3090 N N . GLU B 1 179 ? -11.752 7.255 73.857 1.00 27.70 179 GLU A N 1
ATOM 3091 C CA . GLU B 1 179 ? -12.968 6.765 73.179 1.00 29.77 179 GLU A CA 1
ATOM 3092 C C . GLU B 1 179 ? -14.203 6.921 74.066 1.00 29.79 179 GLU A C 1
ATOM 3093 O O . GLU B 1 179 ? -15.291 7.232 73.583 1.00 32.71 179 GLU A O 1
ATOM 3095 N N . SER B 1 180 ? -14.013 6.742 75.367 1.00 28.64 180 SER A N 1
ATOM 3096 C CA . SER B 1 180 ? -15.101 6.655 76.334 1.00 26.75 180 SER A CA 1
ATOM 3097 C C . SER B 1 180 ? -15.131 7.782 77.368 1.00 26.05 180 SER A C 1
ATOM 3098 O O . SER B 1 180 ? -16.144 7.991 78.032 1.00 24.47 180 SER A O 1
ATOM 3101 N N . ASN B 1 181 ? -13.988 8.446 77.578 1.00 24.46 181 ASN A N 1
ATOM 3102 C CA . ASN B 1 181 ? -13.865 9.468 78.609 1.00 23.97 181 ASN A CA 1
ATOM 3103 C C . ASN B 1 181 ? -14.024 8.875 80.025 1.00 22.44 181 ASN A C 1
ATOM 3104 O O . ASN B 1 181 ? -14.365 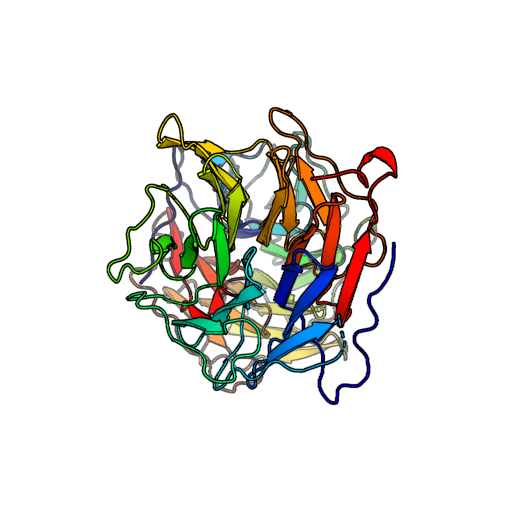9.586 80.982 1.00 21.97 181 ASN A O 1
ATOM 3109 N N . ASN B 1 182 ? -13.710 7.576 80.138 1.00 20.75 182 ASN A N 1
ATOM 3110 C CA . ASN B 1 182 ? -13.744 6.806 81.372 1.00 21.05 182 ASN A CA 1
ATOM 3111 C C . ASN B 1 182 ? -12.319 6.693 81.898 1.00 20.86 182 ASN A C 1
ATOM 3112 O O . ASN B 1 182 ? -11.395 6.457 81.130 1.00 20.35 182 ASN A O 1
ATOM 3117 N N . GLN B 1 183 ? -12.163 6.824 83.200 1.00 21.45 183 GLN A N 1
ATOM 3118 C CA . GLN B 1 183 ? -10.892 6.548 83.844 1.00 21.68 183 GLN A CA 1
ATOM 3119 C C . GLN B 1 183 ? -10.732 5.062 84.156 1.00 22.07 183 GLN A C 1
ATOM 3120 O O . GLN B 1 183 ? -11.642 4.418 84.718 1.00 22.66 183 GLN A O 1
ATOM 3126 N N . VAL B 1 184 ? -9.573 4.518 83.791 1.00 20.80 184 VAL A N 1
ATOM 3127 C CA . VAL B 1 184 ? -9.169 3.177 84.194 1.00 21.47 184 VAL A CA 1
ATOM 3128 C C . VAL B 1 184 ? -7.799 3.203 84.865 1.00 20.69 184 VAL A C 1
ATOM 3129 O O . VAL B 1 184 ? -6.968 4.082 84.595 1.00 19.90 184 VAL A O 1
ATOM 3133 N N . VAL B 1 185 ? -7.571 2.229 85.735 1.00 19.52 185 VAL A N 1
ATOM 3134 C CA . VAL B 1 185 ? -6.296 2.108 86.442 1.00 20.00 185 VAL A CA 1
ATOM 3135 C C . VAL B 1 185 ? -5.429 1.118 85.688 1.00 19.83 185 VAL A C 1
ATOM 3136 O O . VAL B 1 185 ? -5.838 -0.005 85.432 1.00 19.29 185 VAL A O 1
ATOM 3140 N N . LEU B 1 186 ? -4.210 1.527 85.340 1.00 19.60 186 LEU A N 1
ATOM 3141 C CA . LEU B 1 186 ? -3.298 0.638 84.635 1.00 20.51 186 LEU A CA 1
ATOM 3142 C C . LEU B 1 186 ? -2.666 -0.353 85.582 1.00 21.15 186 LEU A C 1
ATOM 3143 O O . LEU B 1 186 ? -2.338 -0.019 86.735 1.00 20.73 186 LEU A O 1
ATOM 3148 N N . PRO B 1 187 ? -2.545 -1.596 85.111 1.00 22.15 187 PRO A N 1
ATOM 3149 C CA . PRO B 1 187 ? -2.005 -2.699 85.920 1.00 23.33 187 PRO A CA 1
ATOM 3150 C C . PRO B 1 187 ? -0.470 -2.709 86.090 1.00 23.93 187 PRO A C 1
ATOM 3151 O O . PRO B 1 187 ? 0.177 -3.708 85.801 1.00 25.53 187 PRO A O 1
ATOM 3155 N N . PHE B 1 188 ? 0.103 -1.624 86.588 1.00 24.79 188 PHE A N 1
ATOM 3156 C CA . PHE B 1 188 ? 1.505 -1.626 86.982 1.00 25.47 188 PHE A CA 1
ATOM 3157 C C . PHE B 1 188 ? 1.652 -2.502 88.231 1.00 27.34 188 PHE A C 1
ATOM 3158 O O . PHE B 1 188 ? 0.794 -2.491 89.108 1.00 29.17 188 PHE A O 1
ATOM 3166 N N . THR B 1 189 ? 2.733 -3.267 88.283 1.00 28.79 189 THR A N 1
ATOM 3167 C CA . THR B 1 189 ? 2.995 -4.226 89.355 1.00 29.86 189 THR A CA 1
ATOM 3168 C C . THR B 1 189 ? 3.711 -3.531 90.501 1.00 30.74 189 THR A C 1
ATOM 3169 O O . THR B 1 189 ? 4.866 -3.115 90.338 1.00 30.69 189 THR A O 1
ATOM 3173 N N . ASP B 1 190 ? 3.039 -3.402 91.648 1.00 31.29 190 ASP A N 1
ATOM 3174 C CA . ASP B 1 190 ? 3.678 -2.918 92.883 1.00 33.18 190 ASP A CA 1
ATOM 3175 C C . ASP B 1 190 ? 4.360 -1.560 92.716 1.00 32.71 190 ASP A C 1
ATOM 3176 O O . ASP B 1 190 ? 5.489 -1.364 93.163 1.00 32.99 190 ASP A O 1
ATOM 3181 N N . ILE B 1 191 ? 3.676 -0.633 92.058 1.00 32.55 191 ILE A N 1
ATOM 3182 C CA . ILE B 1 191 ? 4.219 0.705 91.842 1.00 32.17 191 ILE A CA 1
ATOM 3183 C C . ILE B 1 191 ? 4.092 1.520 93.129 1.00 31.33 191 ILE A C 1
ATOM 3184 O O . ILE B 1 191 ? 3.099 1.418 93.827 1.00 30.93 191 ILE A O 1
ATOM 3189 N N . THR B 1 192 ? 5.110 2.298 93.458 1.00 29.95 192 THR A N 1
ATOM 3190 C CA . THR B 1 192 ? 5.062 3.133 94.650 1.00 29.71 192 THR A CA 1
ATOM 3191 C C . THR B 1 192 ? 5.466 4.553 94.274 1.00 27.26 192 THR A C 1
ATOM 3192 O O . THR B 1 192 ? 6.495 4.758 93.643 1.00 28.06 192 THR A O 1
ATOM 3196 N N . ALA B 1 193 ? 4.585 5.499 94.598 1.00 25.00 193 ALA A N 1
ATOM 3197 C CA . ALA B 1 193 ? 4.843 6.923 94.462 1.00 23.33 193 ALA A CA 1
ATOM 3198 C C . ALA B 1 193 ? 5.351 7.233 93.050 1.00 21.28 193 ALA A C 1
ATOM 3199 O O . ALA B 1 193 ? 6.413 7.825 92.899 1.00 21.63 193 ALA A O 1
ATOM 3201 N N . PRO B 1 194 ? 4.590 6.843 92.029 1.00 20.18 194 PRO A N 1
ATOM 3202 C CA . PRO B 1 194 ? 4.996 7.126 90.641 1.00 19.38 194 PRO A CA 1
ATOM 3203 C C . PRO B 1 194 ? 5.046 8.628 90.410 1.00 19.08 194 PRO A C 1
ATOM 3204 O O . PRO B 1 194 ? 4.196 9.352 90.897 1.00 18.34 194 PRO A O 1
ATOM 3208 N N . TRP B 1 195 ? 6.045 9.081 89.671 1.00 18.70 195 TRP A N 1
ATOM 3209 C CA . TRP B 1 195 ? 6.325 10.491 89.519 1.00 17.29 195 TRP A CA 1
ATOM 3210 C C . TRP B 1 195 ? 6.297 10.855 88.039 1.00 17.23 195 TRP A C 1
ATOM 3211 O O . TRP B 1 195 ? 5.269 11.348 87.538 1.00 18.56 195 TRP A O 1
ATOM 3213 N N . GLY B 1 196 ? 7.396 10.621 87.327 1.00 16.21 196 GLY A N 1
ATOM 3214 C CA . GLY B 1 196 ? 7.443 10.902 85.892 1.00 15.14 196 GLY A CA 1
ATOM 3215 C C . GLY B 1 196 ? 6.649 9.888 85.054 1.00 12.57 196 GLY A C 1
ATOM 3216 O O . GLY B 1 196 ? 6.551 8.700 85.380 1.00 12.02 196 GLY A O 1
ATOM 3217 N N . ILE B 1 197 ? 6.116 10.363 83.942 1.00 12.36 197 ILE A N 1
ATOM 3218 C CA . ILE B 1 197 ? 5.422 9.506 82.981 1.00 11.61 197 ILE A CA 1
ATOM 3219 C C . ILE B 1 197 ? 5.634 9.965 81.561 1.00 11.52 197 ILE A C 1
ATOM 3220 O O . ILE B 1 197 ? 5.755 11.164 81.300 1.00 12.51 197 ILE A O 1
ATOM 3225 N N . ALA B 1 198 ? 5.634 8.982 80.670 1.00 12.02 198 ALA A N 1
ATOM 3226 C CA . ALA B 1 198 ? 5.765 9.151 79.245 1.00 12.81 198 ALA A CA 1
ATOM 3227 C C . ALA B 1 198 ? 5.043 8.013 78.555 1.00 12.29 198 ALA A C 1
ATOM 3228 O O . ALA B 1 198 ? 4.818 6.949 79.124 1.00 13.62 198 ALA A O 1
ATOM 3230 N N . VAL B 1 199 ? 4.653 8.249 77.325 1.00 13.76 199 VAL A N 1
ATOM 3231 C CA . VAL B 1 199 ? 3.980 7.239 76.539 1.00 15.02 199 VAL A CA 1
ATOM 3232 C C . VAL B 1 199 ? 4.535 7.314 75.127 1.00 15.97 199 VAL A C 1
ATOM 3233 O O . VAL B 1 199 ? 4.688 8.404 74.578 1.00 16.80 199 VAL A O 1
ATOM 3237 N N . ASP B 1 200 ? 4.824 6.160 74.541 1.00 17.09 200 ASP A N 1
ATOM 3238 C CA . ASP B 1 200 ? 5.374 6.130 73.177 1.00 19.67 200 ASP A CA 1
ATOM 3239 C C . ASP B 1 200 ? 4.283 5.843 72.138 1.00 21.84 200 ASP A C 1
ATOM 3240 O O . ASP B 1 200 ? 3.116 5.652 72.484 1.00 21.76 200 ASP A O 1
ATOM 3245 N N . GLU B 1 201 ? 4.695 5.846 70.868 1.00 23.91 201 GLU A N 1
ATOM 3246 C CA . GLU B 1 201 ? 3.807 5.667 69.727 1.00 25.68 201 GLU A CA 1
ATOM 3247 C C . GLU B 1 201 ? 3.055 4.321 69.731 1.00 25.10 201 GLU A C 1
ATOM 3248 O O . GLU B 1 201 ? 2.020 4.216 69.090 1.00 27.05 201 GLU A O 1
ATOM 3254 N N . ALA B 1 202 ? 3.583 3.306 70.420 1.00 23.74 202 ALA A N 1
ATOM 3255 C CA . ALA B 1 202 ? 2.956 1.992 70.581 1.00 23.27 202 ALA A CA 1
ATOM 3256 C C . ALA B 1 202 ? 2.030 1.869 71.800 1.00 22.06 202 ALA A C 1
ATOM 3257 O O . ALA B 1 202 ? 1.545 0.795 72.100 1.00 22.80 202 ALA A O 1
ATOM 3259 N N . GLY B 1 203 ? 1.844 2.951 72.544 1.00 21.42 203 GLY A N 1
ATOM 3260 C CA . GLY B 1 203 ? 1.095 2.894 73.785 1.00 20.00 203 GLY A CA 1
ATOM 3261 C C . GLY B 1 203 ? 1.789 2.278 74.983 1.00 19.14 203 GLY A C 1
ATOM 3262 O O . GLY B 1 203 ? 1.153 2.023 76.003 1.00 18.57 203 GLY A O 1
ATOM 3263 N N . THR B 1 204 ? 3.112 2.046 74.902 1.00 17.58 204 THR A N 1
ATOM 3264 C CA . THR B 1 204 ? 3.881 1.673 76.059 1.00 17.26 204 THR A CA 1
ATOM 3265 C C . THR B 1 204 ? 3.995 2.861 76.984 1.00 15.39 204 THR A C 1
ATOM 3266 O O . THR B 1 204 ? 4.298 3.960 76.559 1.00 15.76 204 THR A O 1
ATOM 3270 N N . VAL B 1 205 ? 3.700 2.638 78.248 1.00 16.14 205 VAL A N 1
ATOM 3271 C CA . VAL B 1 205 ? 3.743 3.679 79.257 1.00 15.80 205 VAL A CA 1
ATOM 3272 C C . VAL B 1 205 ? 4.994 3.438 80.154 1.00 16.05 205 VAL A C 1
ATOM 3273 O O . VAL B 1 205 ? 5.216 2.337 80.656 1.00 16.25 205 VAL A O 1
ATOM 3277 N N . TYR B 1 206 ? 5.762 4.494 80.352 1.00 15.94 206 TYR A N 1
ATOM 3278 C CA . TYR B 1 206 ? 6.952 4.501 81.199 1.00 15.32 206 TYR A CA 1
ATOM 3279 C C . TYR B 1 206 ? 6.737 5.405 82.394 1.00 14.62 206 TYR A C 1
ATOM 3280 O O . TYR B 1 206 ? 6.258 6.524 82.263 1.00 14.03 206 TYR A O 1
ATOM 3289 N N . VAL B 1 207 ? 7.139 4.920 83.558 1.00 15.35 207 VAL A N 1
ATOM 3290 C CA . VAL B 1 207 ? 6.929 5.589 84.829 1.00 16.12 207 VAL A CA 1
ATOM 3291 C C . VAL B 1 207 ? 8.188 5.532 85.701 1.00 16.58 207 VAL A C 1
ATOM 3292 O O . VAL B 1 207 ? 8.864 4.500 85.759 1.00 16.59 207 VAL A O 1
ATOM 3296 N N . THR B 1 208 ? 8.488 6.626 86.390 1.00 17.86 208 THR A N 1
ATOM 3297 C CA . THR B 1 208 ? 9.620 6.640 87.333 1.00 19.41 208 THR A CA 1
ATOM 3298 C C . THR B 1 208 ? 9.071 6.482 88.734 1.00 21.13 208 THR A C 1
ATOM 3299 O O . THR B 1 208 ? 7.999 6.946 89.030 1.00 20.82 208 THR A O 1
ATOM 3303 N N . GLU B 1 209 ? 9.821 5.798 89.578 1.00 23.71 209 GLU A N 1
ATOM 3304 C CA . GLU B 1 209 ? 9.455 5.602 90.968 1.00 26.82 209 GLU A CA 1
ATOM 3305 C C . GLU B 1 209 ? 10.580 6.323 91.714 1.00 28.83 209 GLU A C 1
ATOM 3306 O O . GLU B 1 209 ? 11.708 5.830 91.753 1.00 28.77 209 GLU A O 1
ATOM 3312 N N . HIS B 1 210 ? 10.285 7.525 92.206 1.00 31.38 210 HIS A N 1
ATOM 3313 C CA . HIS B 1 210 ? 11.331 8.488 92.577 1.00 33.55 210 HIS A CA 1
ATOM 3314 C C . HIS B 1 210 ? 11.959 8.118 93.909 1.00 35.12 210 HIS A C 1
ATOM 3315 O O . HIS B 1 210 ? 13.079 8.572 94.214 1.00 35.72 210 HIS A O 1
ATOM 3317 N N . ASN B 1 211 ? 11.244 7.301 94.691 1.00 36.17 211 ASN A N 1
ATOM 3318 C CA . ASN B 1 211 ? 11.821 6.679 95.886 1.00 37.27 211 ASN A CA 1
ATOM 3319 C C . ASN B 1 211 ? 11.874 5.144 95.771 1.00 37.51 211 ASN A C 1
ATOM 3320 O O . ASN B 1 211 ? 11.347 4.426 96.617 1.00 39.66 211 ASN A O 1
ATOM 3322 N N . THR B 1 212 ? 12.454 4.658 94.677 1.00 37.11 212 THR A N 1
ATOM 3323 C CA . THR B 1 212 ? 13.039 3.291 94.575 1.00 35.47 212 THR A CA 1
ATOM 3324 C C . THR B 1 212 ? 14.106 3.249 93.462 1.00 33.50 212 THR A C 1
ATOM 3325 O O . THR B 1 212 ? 14.728 2.202 93.196 1.00 32.59 212 THR A O 1
ATOM 3329 N N . ASN B 1 213 ? 14.277 4.396 92.809 1.00 31.01 213 ASN A N 1
ATOM 3330 C CA . ASN B 1 213 ? 15.268 4.608 91.767 1.00 29.90 213 ASN A CA 1
ATOM 3331 C C . ASN B 1 213 ? 15.161 3.710 90.567 1.00 28.62 213 ASN A C 1
ATOM 3332 O O . ASN B 1 213 ? 16.169 3.328 89.987 1.00 29.26 213 ASN A O 1
ATOM 3337 N N . GLN B 1 214 ? 13.936 3.369 90.200 1.00 26.94 214 GLN A N 1
ATOM 3338 C CA . GLN B 1 214 ? 13.678 2.565 89.017 1.00 26.40 214 GLN A CA 1
ATOM 3339 C C . GLN B 1 214 ? 12.807 3.314 88.019 1.00 23.75 214 GLN A C 1
ATOM 3340 O O . GLN B 1 214 ? 12.055 4.212 88.390 1.00 22.73 214 GLN A O 1
ATOM 3346 N N . VAL B 1 215 ? 12.922 2.907 86.764 1.00 21.79 215 VAL A N 1
ATOM 3347 C CA . VAL B 1 215 ? 12.000 3.262 85.709 1.00 21.12 215 VAL A CA 1
ATOM 3348 C C . VAL B 1 215 ? 11.361 1.948 85.247 1.00 20.68 215 VAL A C 1
ATOM 3349 O O . VAL B 1 215 ? 12.048 0.955 85.016 1.00 21.10 215 VAL A O 1
ATOM 3353 N N . VAL B 1 216 ? 10.038 1.934 85.157 1.00 19.53 216 VAL A N 1
ATOM 3354 C CA . VAL B 1 216 ? 9.312 0.737 84.785 1.00 19.60 216 VAL A CA 1
ATOM 3355 C C . VAL B 1 216 ? 8.423 1.021 83.570 1.00 19.35 216 VAL A C 1
ATOM 3356 O O . VAL B 1 216 ? 8.072 2.204 83.286 1.00 18.37 216 VAL A O 1
ATOM 3360 N N . LYS B 1 217 ? 8.095 -0.030 82.833 1.00 18.27 217 LYS A N 1
ATOM 3361 C CA . LYS B 1 217 ? 7.211 0.117 81.680 1.00 19.49 217 LYS A CA 1
ATOM 3362 C C . LYS B 1 217 ? 6.127 -0.928 81.578 1.00 19.13 217 LYS A C 1
ATOM 3363 O O . LYS B 1 217 ? 6.255 -2.064 82.075 1.00 19.25 217 LYS A O 1
ATOM 3369 N N . LEU B 1 218 ? 5.041 -0.529 80.930 1.00 19.75 218 LEU A N 1
ATOM 3370 C CA . LEU B 1 218 ? 3.912 -1.423 80.710 1.00 19.72 218 LEU A CA 1
ATOM 3371 C C . LEU B 1 218 ? 3.530 -1.359 79.229 1.00 19.66 218 LEU A C 1
ATOM 3372 O O . LEU B 1 218 ? 3.121 -0.324 78.697 1.00 19.68 218 LEU A O 1
ATOM 3377 N N . LEU B 1 219 ? 3.699 -2.482 78.544 1.00 20.11 219 LEU A N 1
ATOM 3378 C CA . LEU B 1 219 ? 3.243 -2.601 77.179 1.00 21.00 219 LEU A CA 1
ATOM 3379 C C . LEU B 1 219 ? 1.723 -2.508 77.154 1.00 22.03 219 LEU A C 1
ATOM 3380 O O . LEU B 1 219 ? 1.066 -2.936 78.110 1.00 22.42 219 LEU A O 1
ATOM 3385 N N . ALA B 1 220 ? 1.204 -1.959 76.063 1.00 24.40 220 ALA A N 1
ATOM 3386 C CA . ALA B 1 220 ? -0.225 -1.705 75.840 1.00 26.02 220 ALA A CA 1
ATOM 3387 C C . ALA B 1 220 ? -1.003 -2.998 75.927 1.00 27.33 220 ALA A C 1
ATOM 3388 O O . ALA B 1 220 ? -0.694 -3.946 75.212 1.00 27.81 220 ALA A O 1
ATOM 3390 N N . GLY B 1 221 ? -1.993 -3.035 76.814 1.00 28.53 221 GLY A N 1
ATOM 3391 C CA . GLY B 1 221 ? -2.786 -4.231 77.059 1.00 29.15 221 GLY A CA 1
ATOM 3392 C C . GLY B 1 221 ? -2.155 -5.331 77.905 1.00 29.86 221 GLY A C 1
ATOM 3393 O O . GLY B 1 221 ? -2.778 -6.379 78.073 1.00 30.12 221 GLY A O 1
ATOM 3394 N N . SER B 1 222 ? -0.933 -5.121 78.420 1.00 29.84 222 SER A N 1
ATOM 3395 C CA . SER B 1 222 ? -0.236 -6.121 79.234 1.00 29.96 222 SER A CA 1
ATOM 3396 C C . SER B 1 222 ? -0.691 -6.078 80.689 1.00 30.51 222 SER A C 1
ATOM 3397 O O . SER B 1 222 ? -1.188 -5.053 81.157 1.00 30.48 222 SER A O 1
ATOM 3400 N N . THR B 1 223 ? -0.484 -7.194 81.387 1.00 30.85 223 THR A N 1
ATOM 3401 C CA . THR B 1 223 ? -0.879 -7.416 82.780 1.00 32.46 223 THR A CA 1
ATOM 3402 C C . THR B 1 223 ? 0.232 -7.173 83.768 1.00 31.40 223 THR A C 1
ATOM 3403 O O . THR B 1 223 ? -0.017 -7.157 84.965 1.00 31.27 223 THR A O 1
ATOM 3407 N N . THR B 1 224 ? 1.471 -7.110 83.279 1.00 31.63 224 THR A N 1
ATOM 3408 C CA . THR B 1 224 ? 2.634 -7.013 84.146 1.00 32.08 224 THR A CA 1
ATOM 3409 C C . THR B 1 224 ? 3.639 -6.030 83.578 1.00 30.56 224 THR A C 1
ATOM 3410 O O . THR B 1 224 ? 4.005 -6.095 82.394 1.00 30.41 224 THR A O 1
ATOM 3414 N N . SER B 1 225 ? 4.083 -5.134 84.447 1.00 29.14 225 SER A N 1
ATOM 3415 C CA . SER B 1 225 ? 5.111 -4.166 84.089 1.00 27.76 225 SER A CA 1
ATOM 3416 C C . SER B 1 225 ? 6.481 -4.767 84.377 1.00 27.19 225 SER A C 1
ATOM 3417 O O . SER B 1 225 ? 6.601 -5.714 85.168 1.00 26.20 225 SER A O 1
ATOM 3420 N N . THR B 1 226 ? 7.497 -4.220 83.708 1.00 26.39 226 THR A N 1
ATOM 3421 C CA . THR B 1 226 ? 8.881 -4.634 83.872 1.00 26.47 226 THR A CA 1
ATOM 3422 C C .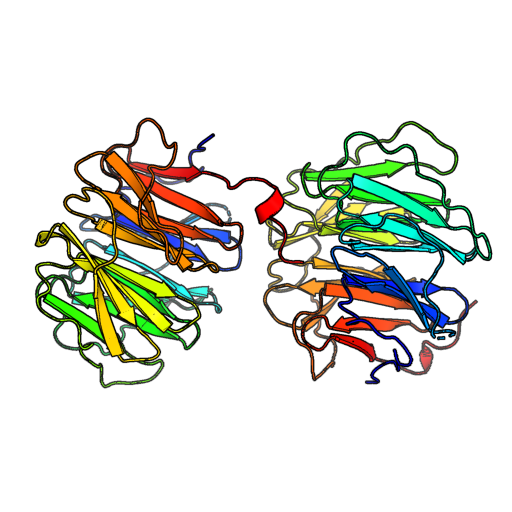 THR B 1 226 ? 9.775 -3.436 84.167 1.00 26.22 226 THR A C 1
ATOM 3423 O O . THR B 1 226 ? 9.421 -2.275 83.887 1.00 25.32 226 THR A O 1
ATOM 3427 N N . VAL B 1 227 ? 10.950 -3.726 84.711 1.00 25.01 227 VAL A N 1
ATOM 3428 C CA . VAL B 1 227 ? 11.916 -2.695 85.103 1.00 25.29 227 VAL A CA 1
ATOM 3429 C C . VAL B 1 227 ? 12.916 -2.490 83.979 1.00 24.27 227 VAL A C 1
ATOM 3430 O O . VAL B 1 227 ? 13.443 -3.465 83.436 1.00 23.88 227 VAL A O 1
ATOM 3434 N N . LEU B 1 228 ? 13.174 -1.234 83.598 1.00 22.98 228 LEU A N 1
ATOM 3435 C CA . LEU B 1 228 ? 14.156 -0.950 82.554 1.00 22.71 228 LEU A CA 1
ATOM 3436 C C . LEU B 1 228 ? 15.559 -1.077 83.125 1.00 23.50 228 LEU A C 1
ATOM 3437 O O . LEU B 1 228 ? 15.792 -0.694 84.284 1.00 22.80 228 LEU A O 1
ATOM 3442 N N . PRO B 1 229 ? 16.487 -1.574 82.308 1.00 23.71 229 PRO A N 1
ATOM 3443 C CA . PRO B 1 229 ? 17.861 -1.848 82.771 1.00 25.40 229 PRO A CA 1
ATOM 3444 C C . PRO B 1 229 ? 18.771 -0.623 82.851 1.00 25.84 229 PRO A C 1
ATOM 3445 O O . PRO B 1 229 ? 19.850 -0.584 82.250 1.00 27.20 229 PRO A O 1
ATOM 3449 N N . PHE B 1 230 ? 18.319 0.379 83.607 1.00 25.64 230 PHE A N 1
ATOM 3450 C CA . PHE B 1 230 ? 19.138 1.492 84.013 1.00 25.62 230 PHE A CA 1
ATOM 3451 C C . PHE B 1 230 ? 19.962 1.021 85.213 1.00 25.94 230 PHE A C 1
ATOM 3452 O O . PHE B 1 230 ? 19.531 0.138 85.952 1.00 25.91 230 PHE A O 1
ATOM 3460 N N . THR B 1 231 ? 21.141 1.604 85.386 1.00 27.11 231 THR A N 1
ATOM 3461 C CA . THR B 1 231 ? 21.979 1.358 86.556 1.00 27.78 231 THR A CA 1
ATOM 3462 C C . THR B 1 231 ? 22.382 2.689 87.179 1.00 27.04 231 THR A C 1
ATOM 3463 O O . THR B 1 231 ? 22.581 3.693 86.489 1.00 27.10 231 THR A O 1
ATOM 3467 N N . GLY B 1 232 ? 22.509 2.682 88.497 1.00 26.51 232 GLY A N 1
ATOM 3468 C CA . GLY B 1 232 ? 23.010 3.828 89.231 1.00 26.00 232 GLY A CA 1
ATOM 3469 C C . GLY B 1 232 ? 22.108 5.044 89.294 1.00 25.15 232 GLY A C 1
ATOM 3470 O O . GLY B 1 232 ? 22.591 6.148 89.538 1.00 24.55 232 GLY A O 1
ATOM 3471 N N . LEU B 1 233 ? 20.794 4.871 89.111 1.00 24.41 233 LEU A N 1
ATOM 3472 C CA . LEU B 1 233 ? 19.897 6.021 89.222 1.00 23.25 233 LEU A CA 1
ATOM 3473 C C . LEU B 1 233 ? 19.728 6.464 90.676 1.00 22.99 233 LEU A C 1
ATOM 3474 O O . LEU B 1 233 ? 19.797 5.676 91.604 1.00 23.68 233 LEU A O 1
ATOM 3479 N N . ASN B 1 234 ? 19.442 7.732 90.855 1.00 22.74 234 ASN A N 1
ATOM 3480 C CA . ASN B 1 234 ? 19.197 8.285 92.168 1.00 22.82 234 ASN A CA 1
ATOM 3481 C C . ASN B 1 234 ? 18.199 9.403 91.990 1.00 22.70 234 ASN A C 1
ATOM 3482 O O . ASN B 1 234 ? 18.508 10.431 91.407 1.00 21.75 234 ASN A O 1
ATOM 3487 N N . THR B 1 235 ? 16.971 9.166 92.448 1.00 21.40 235 THR A N 1
ATOM 3488 C CA . THR B 1 235 ? 15.862 10.106 92.302 1.00 22.13 235 THR A CA 1
ATOM 3489 C C . THR B 1 235 ? 15.532 10.465 90.835 1.00 21.03 235 THR A C 1
ATOM 3490 O O . THR B 1 235 ? 15.639 11.622 90.416 1.00 19.46 235 THR A O 1
ATOM 3494 N N . PRO B 1 236 ? 15.100 9.464 90.070 1.00 19.92 236 PRO A N 1
ATOM 3495 C CA . PRO B 1 236 ? 14.591 9.722 88.707 1.00 19.78 236 PRO A CA 1
ATOM 3496 C C . PRO B 1 236 ? 13.223 10.438 88.776 1.00 20.04 236 PRO A C 1
ATOM 3497 O O . PRO B 1 236 ? 12.293 9.882 89.343 1.00 21.38 236 PRO A O 1
ATOM 3501 N N . LEU B 1 237 ? 13.130 11.651 88.251 1.00 19.24 237 LEU A N 1
ATOM 3502 C CA . LEU B 1 237 ? 11.966 12.508 88.470 1.00 20.85 237 LEU A CA 1
ATOM 3503 C C . LEU B 1 237 ? 11.103 12.707 87.253 1.00 20.84 237 LEU A C 1
ATOM 3504 O O . LEU B 1 237 ? 9.989 13.230 87.351 1.00 22.62 237 LEU A O 1
ATOM 3509 N N . ALA B 1 238 ? 11.645 12.411 86.092 1.00 18.44 238 ALA A N 1
ATOM 3510 C CA . ALA B 1 238 ? 10.954 12.698 84.849 1.00 17.39 238 ALA A CA 1
ATOM 3511 C C . ALA B 1 238 ? 11.493 11.764 83.800 1.00 15.95 238 ALA A C 1
ATOM 3512 O O . ALA B 1 238 ? 12.641 11.322 83.870 1.00 15.71 238 ALA A O 1
ATOM 3514 N N . VAL B 1 239 ? 10.651 11.473 82.830 1.00 14.79 239 VAL A N 1
ATOM 3515 C CA . VAL B 1 239 ? 11.007 10.554 81.770 1.00 14.85 239 VAL A CA 1
ATOM 3516 C C . VAL B 1 239 ? 10.407 11.053 80.438 1.00 14.94 239 VAL A C 1
ATOM 3517 O O . VAL B 1 239 ? 9.311 11.623 80.396 1.00 14.74 239 VAL A O 1
ATOM 3521 N N . ALA B 1 240 ? 11.142 10.825 79.366 1.00 15.58 240 ALA A N 1
ATOM 3522 C CA . ALA B 1 240 ? 10.685 11.158 78.031 1.00 15.59 240 ALA A CA 1
ATOM 3523 C C . ALA B 1 240 ? 11.087 10.019 77.086 1.00 16.50 240 ALA A C 1
ATOM 3524 O O . ALA B 1 240 ? 12.024 9.258 77.356 1.00 15.38 240 ALA A O 1
ATOM 3526 N N . VAL B 1 241 ? 10.323 9.869 76.011 1.00 17.23 241 VAL A N 1
ATOM 3527 C CA . VAL B 1 241 ? 10.626 8.846 75.006 1.00 18.41 241 VAL A CA 1
ATOM 3528 C C . VAL B 1 241 ? 10.528 9.447 73.604 1.00 18.95 241 VAL A C 1
ATOM 3529 O O . VAL B 1 241 ? 9.562 10.145 73.275 1.00 20.07 241 VAL A O 1
ATOM 3533 N N . ASP B 1 242 ? 11.531 9.172 72.785 1.00 18.38 242 ASP A N 1
ATOM 3534 C CA . ASP B 1 242 ? 11.598 9.732 71.456 1.00 19.63 242 ASP A CA 1
ATOM 3535 C C . ASP B 1 242 ? 11.006 8.791 70.404 1.00 19.70 242 ASP A C 1
ATOM 3536 O O . ASP B 1 242 ? 10.544 7.726 70.724 1.00 19.11 242 ASP A O 1
ATOM 3541 N N . SER B 1 243 ? 11.033 9.203 69.143 1.00 21.70 243 SER A N 1
ATOM 3542 C CA . SER B 1 243 ? 10.360 8.427 68.110 1.00 22.51 243 SER A CA 1
ATOM 3543 C C . SER B 1 243 ? 11.136 7.139 67.792 1.00 21.44 243 SER A C 1
ATOM 3544 O O . SER B 1 243 ? 10.575 6.195 67.261 1.00 22.55 243 SER A O 1
ATOM 3547 N N . ASP B 1 244 ? 12.405 7.067 68.183 1.00 20.81 244 ASP A N 1
ATOM 3548 C CA . ASP B 1 244 ? 13.168 5.807 68.079 1.00 20.67 244 ASP A CA 1
ATOM 3549 C C . ASP B 1 244 ? 12.957 4.876 69.270 1.00 19.96 244 ASP A C 1
ATOM 3550 O O . ASP B 1 244 ? 13.567 3.804 69.340 1.00 20.51 244 ASP A O 1
ATOM 3555 N N . ARG B 1 245 ? 12.115 5.311 70.204 1.00 19.11 245 ARG A N 1
ATOM 3556 C CA . ARG B 1 245 ? 11.813 4.611 71.463 1.00 18.81 245 ARG A CA 1
ATOM 3557 C C . ARG B 1 245 ? 12.973 4.621 72.452 1.00 16.76 245 ARG A C 1
ATOM 3558 O O . ARG B 1 245 ? 13.019 3.787 73.349 1.00 16.43 245 ARG A O 1
ATOM 3566 N N . THR B 1 246 ? 13.908 5.532 72.279 1.00 16.65 246 THR A N 1
ATOM 3567 C CA . THR B 1 246 ? 14.954 5.771 73.280 1.00 17.00 246 THR A CA 1
ATOM 3568 C C . THR B 1 246 ? 14.361 6.520 74.454 1.00 16.16 246 THR A C 1
ATOM 3569 O O . THR B 1 246 ? 13.581 7.445 74.266 1.00 15.99 246 THR A O 1
ATOM 3573 N N . VAL B 1 247 ? 14.706 6.068 75.649 1.00 15.78 247 VAL A N 1
ATOM 3574 C CA . VAL B 1 247 ? 14.150 6.585 76.881 1.00 15.46 247 VAL A CA 1
ATOM 3575 C C . VAL B 1 247 ? 15.171 7.501 77.582 1.00 15.21 247 VAL A C 1
ATOM 3576 O O . VAL B 1 247 ? 16.309 7.106 77.774 1.00 17.13 247 VAL A O 1
ATOM 3580 N N . TYR B 1 248 ? 14.729 8.695 77.972 1.00 15.31 248 TYR A N 1
ATOM 3581 C CA . TYR B 1 248 ? 15.510 9.695 78.661 1.00 14.71 248 TYR A CA 1
ATOM 3582 C C . TYR B 1 248 ? 14.971 9.885 80.046 1.00 15.36 248 TYR A C 1
ATOM 3583 O O . TYR B 1 248 ? 13.756 10.001 80.232 1.00 13.76 248 TYR A O 1
ATOM 3592 N N . VAL B 1 249 ? 15.881 9.914 81.023 1.00 15.37 249 VAL A N 1
ATOM 3593 C CA . VAL B 1 249 ? 15.498 10.057 82.430 1.00 15.59 249 VAL A CA 1
ATOM 3594 C C . VAL B 1 249 ? 16.271 11.211 83.098 1.00 16.54 249 VAL A C 1
ATOM 3595 O O . VAL B 1 249 ? 17.500 11.300 82.971 1.00 16.67 249 VAL A O 1
ATOM 3599 N N . ALA B 1 250 ? 15.536 12.081 83.797 1.00 16.34 250 ALA A N 1
ATOM 3600 C CA . ALA B 1 250 ? 16.103 13.132 84.625 1.00 17.26 250 ALA A CA 1
ATOM 3601 C C . ALA B 1 250 ? 16.507 12.478 85.949 1.00 17.13 250 ALA A C 1
ATOM 3602 O O . ALA B 1 250 ? 15.672 12.152 86.775 1.00 16.30 250 ALA A O 1
ATOM 3604 N N . ASP B 1 251 ? 17.814 12.286 86.133 1.00 18.03 251 ASP A N 1
ATOM 3605 C CA . ASP B 1 251 ? 18.369 11.588 87.284 1.00 18.73 251 ASP A CA 1
ATOM 3606 C C . ASP B 1 251 ? 18.866 12.642 88.275 1.00 18.93 251 ASP A C 1
ATOM 3607 O O . ASP B 1 251 ? 20.030 13.016 88.275 1.00 19.40 251 ASP A O 1
ATOM 3612 N N . ARG B 1 252 ? 17.950 13.127 89.087 1.00 19.22 252 ARG A N 1
ATOM 3613 C CA . ARG B 1 252 ? 18.151 14.340 89.838 1.00 19.35 252 ARG A CA 1
ATOM 3614 C C . ARG B 1 252 ? 19.285 14.236 90.873 1.00 20.19 252 ARG A C 1
ATOM 3615 O O . ARG B 1 252 ? 20.051 15.172 91.053 1.00 20.87 252 ARG A O 1
ATOM 3623 N N . GLY B 1 253 ? 19.394 13.091 91.521 1.00 21.11 253 GLY A N 1
ATOM 3624 C CA . GLY B 1 253 ? 20.391 12.904 92.569 1.00 22.00 253 GLY A CA 1
ATOM 3625 C C . GLY B 1 253 ? 21.810 12.823 92.037 1.00 22.72 253 GLY A C 1
ATOM 3626 O O . GLY B 1 253 ? 22.772 12.929 92.808 1.00 23.43 253 GLY A O 1
ATOM 3627 N N . ASN B 1 254 ? 21.948 12.653 90.727 1.00 22.14 254 ASN A N 1
ATOM 3628 C CA . ASN B 1 254 ? 23.244 12.703 90.064 1.00 23.19 254 ASN A CA 1
ATOM 3629 C C . ASN B 1 254 ? 23.383 13.899 89.118 1.00 22.64 254 ASN A C 1
ATOM 3630 O O . ASN B 1 254 ? 24.330 13.984 88.345 1.00 22.77 254 ASN A O 1
ATOM 3635 N N . ASP B 1 255 ? 22.418 14.816 89.185 1.00 22.36 255 ASP A N 1
ATOM 3636 C CA . ASP B 1 255 ? 22.407 16.060 88.404 1.00 22.47 255 ASP A CA 1
ATOM 3637 C C . ASP B 1 255 ? 22.704 15.832 86.943 1.00 20.97 255 ASP A C 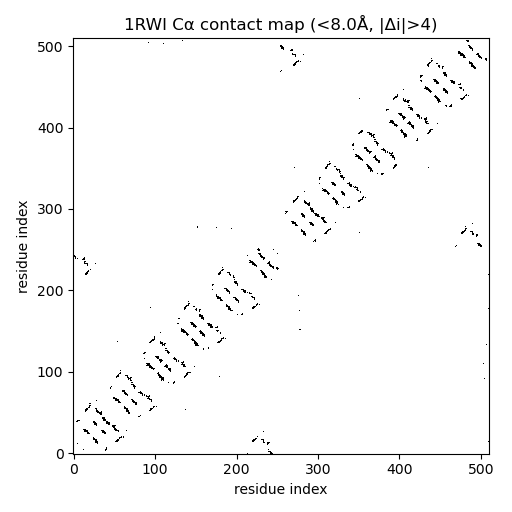1
ATOM 3638 O O . ASP B 1 255 ? 23.562 16.491 86.348 1.00 19.97 255 ASP A O 1
ATOM 3643 N N . ARG B 1 256 ? 21.987 14.882 86.350 1.00 18.77 256 ARG A N 1
ATOM 3644 C CA . ARG B 1 256 ? 22.247 14.473 84.965 1.00 18.18 256 ARG A CA 1
ATOM 3645 C C . ARG B 1 256 ? 20.979 13.932 84.288 1.00 17.10 256 ARG A C 1
ATOM 3646 O O . ARG B 1 256 ? 19.973 13.676 84.952 1.00 17.09 256 ARG A O 1
ATOM 3654 N N . VAL B 1 257 ? 21.065 13.772 82.981 1.00 17.21 257 VAL A N 1
ATOM 3655 C CA . VAL B 1 257 ? 20.076 13.049 82.193 1.00 18.15 257 VAL A CA 1
ATOM 3656 C C . VAL B 1 257 ? 20.748 11.856 81.571 1.00 17.35 257 VAL A C 1
ATOM 3657 O O . VAL B 1 257 ? 21.822 11.969 80.979 1.00 18.42 257 VAL A O 1
ATOM 3661 N N . VAL B 1 258 ? 20.157 10.698 81.780 1.00 16.41 258 VAL A N 1
ATOM 3662 C CA . VAL B 1 258 ? 20.679 9.468 81.212 1.00 17.67 258 VAL A CA 1
ATOM 3663 C C . VAL B 1 258 ? 19.707 9.003 80.151 1.00 18.45 258 VAL A C 1
ATOM 3664 O O . VAL B 1 258 ? 18.515 9.283 80.225 1.00 16.86 258 VAL A O 1
ATOM 3668 N N . LYS B 1 259 ? 20.222 8.294 79.171 1.00 18.75 259 LYS A N 1
ATOM 3669 C CA . LYS B 1 259 ? 19.377 7.723 78.143 1.00 19.61 259 LYS A CA 1
ATOM 3670 C C . LYS B 1 259 ? 19.690 6.259 77.931 1.00 18.78 259 LYS A C 1
ATOM 3671 O O . LYS B 1 259 ? 20.813 5.794 78.120 1.00 18.41 259 LYS A O 1
ATOM 3677 N N . LEU B 1 260 ? 18.658 5.522 77.550 1.00 17.30 260 LEU A N 1
ATOM 3678 C CA . LEU B 1 260 ? 18.787 4.143 77.225 1.00 18.03 260 LEU A CA 1
ATOM 3679 C C . LEU B 1 260 ? 18.309 3.936 75.803 1.00 18.79 260 LEU A C 1
ATOM 3680 O O . LEU B 1 260 ? 17.115 4.017 75.504 1.00 17.13 260 LEU A O 1
ATOM 3685 N N . THR B 1 261 ? 19.255 3.740 74.915 1.00 19.21 261 THR A N 1
ATOM 3686 C CA . THR B 1 261 ? 18.933 3.594 73.504 1.00 20.69 261 THR A CA 1
ATOM 3687 C C . THR B 1 261 ? 18.184 2.282 73.255 1.00 20.45 261 THR A C 1
ATOM 3688 O O . THR B 1 261 ? 18.503 1.233 73.830 1.00 20.25 261 THR A O 1
ATOM 3692 N N . SER B 1 262 ? 17.097 2.360 72.481 1.00 19.73 262 SER A N 1
ATOM 3693 C CA . SER B 1 262 ? 16.380 1.176 72.045 1.00 20.18 262 SER A CA 1
ATOM 3694 C C . SER B 1 262 ? 17.211 0.285 71.116 1.00 19.39 262 SER A C 1
ATOM 3695 O O . SER B 1 262 ? 18.229 0.714 70.548 1.00 20.33 262 SER A O 1
ATOM 3698 N N . LEU B 1 263 ? 16.764 -0.953 70.972 1.00 19.94 263 LEU A N 1
ATOM 3699 C CA . LEU B 1 263 ? 17.339 -1.889 70.004 1.00 20.16 263 LEU A CA 1
ATOM 3700 C C . LEU B 1 263 ? 17.222 -1.289 68.603 1.00 19.23 263 LEU A C 1
ATOM 3701 O O . LEU B 1 263 ? 16.254 -0.593 68.307 1.00 18.03 263 LEU A O 1
ATOM 3706 N N . GLU B 1 264 ? 18.227 -1.571 67.764 1.00 18.54 264 GLU A N 1
ATOM 3707 C CA . GLU B 1 264 ? 18.370 -0.957 66.452 1.00 18.18 264 GLU A CA 1
ATOM 3708 C C . GLU B 1 264 ? 17.136 -1.060 65.558 1.00 17.86 264 GLU A C 1
ATOM 3709 O O . GLU B 1 264 ? 16.871 -0.172 64.767 1.00 16.80 264 GLU A O 1
ATOM 3715 N N . HIS B 1 265 ? 16.387 -2.141 65.685 1.00 18.58 265 HIS A N 1
ATOM 3716 C CA . HIS B 1 265 ? 15.216 -2.334 64.830 1.00 19.55 265 HIS A CA 1
ATOM 3717 C C . HIS B 1 265 ? 14.143 -1.254 65.033 1.00 20.05 265 HIS A C 1
ATOM 3718 O O . HIS B 1 265 ? 13.313 -1.037 64.150 1.00 20.59 265 HIS A O 1
ATOM 3725 N N . HIS B 1 266 ? 14.187 -0.559 66.168 1.00 18.82 266 HIS A N 1
ATOM 3726 C CA . HIS B 1 266 ? 13.245 0.524 66.435 1.00 19.21 266 HIS A CA 1
ATOM 3727 C C . HIS B 1 266 ? 13.634 1.855 65.807 1.00 18.70 266 HIS A C 1
ATOM 3728 O O . HIS B 1 266 ? 12.888 2.802 65.902 1.00 19.21 266 HIS A O 1
ATOM 3735 N N . HIS B 1 267 ? 14.799 1.932 65.155 1.00 18.16 267 HIS A N 1
ATOM 3736 C CA . HIS B 1 267 ? 15.282 3.190 64.610 1.00 17.88 267 HIS A CA 1
ATOM 3737 C C . HIS B 1 267 ? 14.839 3.431 63.159 1.00 19.44 267 HIS A C 1
ATOM 3738 O O . HIS B 1 267 ? 15.262 4.387 62.544 1.00 18.08 267 HIS A O 1
ATOM 3745 N N . HIS B 1 268 ? 13.980 2.560 62.648 1.00 21.71 268 HIS A N 1
ATOM 3746 C CA . HIS B 1 268 ? 13.377 2.760 61.349 1.00 23.01 268 HIS A CA 1
ATOM 3747 C C . HIS B 1 268 ? 11.979 3.300 61.537 1.00 26.22 268 HIS A C 1
ATOM 3748 O O . HIS B 1 268 ? 11.175 2.733 62.270 1.00 25.35 268 HIS A O 1
ATOM 3755 N N . HIS B 1 269 ? 11.710 4.386 60.847 1.00 29.17 269 HIS A N 1
ATOM 3756 C CA . HIS B 1 269 ? 10.340 4.835 60.611 1.00 32.66 269 HIS A CA 1
ATOM 3757 C C . HIS B 1 269 ? 10.089 4.449 59.171 1.00 33.27 269 HIS A C 1
ATOM 3758 O O . HIS B 1 269 ? 9.295 3.532 58.887 1.00 34.81 269 HIS A O 1
ATOM 3765 N N . HIS B 1 270 ? 10.820 5.106 58.285 1.00 33.56 270 HIS A N 1
ATOM 3766 C CA . HIS B 1 270 ? 10.870 4.741 56.899 1.00 34.19 270 HIS A CA 1
ATOM 3767 C C . HIS B 1 270 ? 12.203 5.290 56.347 1.00 34.07 270 HIS A C 1
ATOM 3768 O O . HIS B 1 270 ? 12.563 4.944 55.227 1.00 33.87 270 HIS A O 1
#

Sequence (510 aa):
QTVLPFTGIDFRLSPSGVAVDSAGNVYVTSEGMYGRVVKLATTVLPFNGLYQPQGLAVDGAGTVYVTDFNNRVVTLAAGSNNQTVLPFDGLNYPEGLAVDTQGAVYVADRGNNRVVKLAAGSKTQTVLPFTGLNDPDGVAVDNSGNVYVTDTDNNRVVKLEAESNNQVVLPFTDITAPWGIAVDEAGTVYVTEHNTNQVVKLLAGSTTSTVLPFTGLNTPLAVAVDSDRTVYVADRGNDRVVKLTSLEHHHHHHGQTVLPFTGIDFRLSPSGVAVDSAGNVYVTSEGMYGRVVKLAGTTVLPFNGLYQPQGLAVDGAGTVYVTDFNNRVVTLAAGSNNQTVLPFDGLNYPEGLAVDTQGAVYVADRGNNRVVKLAAGSKTQTVLPFTGLNDPDGVAVDNSGNVYVTDTDNNRVVKLEAESNNQVVLPFTDITAPWGIAVDEAGTVYVTEHNTNQVVKLLAGSTTSTVLPFTGLNTPLAVAVDSDRTVYVADRGNDRVVKLTSLEHHHHHH